Protein 3NBX (pdb70)

Nearest PDB structures (foldseek):
  3nbx-assembly1_X  TM=1.002E+00  e=1.316E-87  Escherichia coli K-12
  4upb-assembly1_E  TM=9.862E-01  e=4.485E-75  Escherichia coli K-12
  6q7m-assembly1_Z  TM=7.675E-01  e=1.545E-74  Escherichia coli
  4upb-assembly1_C  TM=7.092E-01  e=2.133E-70  Escherichia coli K-12
  5fl2-assembly1_K  TM=1.004E+00  e=2.460E-17  Escherichia coli K-12

Sequence (481 aa):
HPHLLAERISRLSSSLEKGLYERSHAIRLCLLAALSGESVFLLGPPGIAKSLIARRLKFAFQNARAFEYLMTRFSTPEEVFGPLSERLTSGYLPEAEIVFLDEIWKAGPAILNTLLTAINERQFRNGAHVEKIPMRLLVAASNELPEADSSLEALYDRMLIRLWLDKVQDKANFRSMLTSQQDENDNPVPDALQVTDEEYERWQKEIGEITLPDHVFELIFMLRQQLDKLPDAPYVSDRRWKKAIRLLQASAFFSGRSAVAPVDLILLKDCLWYDAQSLNLIQQQIDVLMTGHAWQQQGMLTRLGAIVQRHLQLQQQQSDKTALTVIRLGGIFSRRQQYQLPVNVTASTLTLLLQKPLKLHDMEVVHISFERSALEQWLSKGGEIRGKLNGIGFAQKLNLEVDSAQHLVVRDVSLQGSTLALPGSLPGEIKQQLEELESDWRKQHALFSEQQKCLFIPGDWLGRIEASLQDVGAQIRQAQQ

B-factor: mean 75.44, std 17.96, range [21.59, 137.8]

Foldseek 3Di:
DLQVLLVLLLVQLVLLCPLAFPCQLVLSLQLLQLLQQAEEEEAADPDRCQVLSLLSNQLLADDFAEAEEEDDLPDDCCVAQNNPVVGDRVRHQQEGQGYEYEAPQNDDPRVLVQVLCCSPVCWGCPVDDIDHGNHRYYYYYDNDAHDDPDPCVSVVLSHFFYDYDYHDDDPVRVVCSVPPPDPSNDNSGDPVSRDYPVRSVVVNVLLVQQDEDPLNVVLVVVLQVVLVVDPLADDRDPSNVVVLVSSQSSLQSSNSHSYRALLSLQSCLRGRDRDDSNSVVSNVSSLCSLLPPRLCLVVLVVLLVVLLVVQLVVQLVCQVVFFAAWAFDDDDDPDRATHHDDVPDDPQKFKWAWNDFDQAPNRTAGIWIARVVQVGCCRGVNDWFFTDGNNDDDGHIWPWDQDPSRFIWTAHPVRDIITIGGTDPGDPVSVVSLVVSLVSLVVSLVSLVVRVSGSNHDPVSSVSNNVSSVVSNVSSVVSVD

Radius of gyration: 32.91 Å; Cα contacts (8 Å, |Δi|>4): 771; chains: 1; bounding box: 63×76×88 Å

Secondary structure (DSSP, 8-state):
-HHHHHHHHHHHHHHHHTT-SS-HHHHHHHHHHHHHT-EEEEE--SSSSHHHHHHHGGGGBSS--EEEEE--TT--HHHHH--B--B--TTSGGG-SEEEEESGGG--HHHHHHHHHHHHSSEEE-SSSEEE----EEEEEESSPPPTT-TTHHHHTT--EEEE--S---HHHHHHHHT----TTS--S-TTTSBPHHHHHHHHHHHTT-B--HHHHHHHHHHHHHHHH-SSSPP--HHHHHHHHHHHHHHHHHTT-SB--GGGGGGGGGTS-SSHHHHHHHHHHHHHHHHHTTTSHHHHHHHHHHHHHHHHHHHHHT-SS----PEE--SS-SS--EE--TTTS--SEEEEEEEEEEEETTEEEEEEEEEHHHHHHHHHH-S--EEEETT-SSEEE-EEEE-TTS-EEEE-TT--EEEEEPPP---HHHHHHHHHHHHHHHHHHHHHHTT---TTS-HHHHHHHHHHHHHHHHHHHHH--

Solvent-accessible surface area: 24697 Å² total; per-residue (Å²): 168,61,122,123,17,26,83,37,0,43,147,0,1,69,5,0,41,113,28,19,65,70,16,45,34,4,0,62,0,1,0,0,0,0,0,2,23,13,2,0,0,0,4,2,44,115,83,15,34,15,31,27,0,0,84,3,0,68,30,0,3,111,81,20,128,44,19,84,41,100,1,54,185,184,11,56,24,65,67,0,0,0,54,91,122,118,45,111,16,87,61,58,1,7,49,2,12,2,0,4,0,31,52,2,31,68,7,22,107,61,1,10,78,14,2,28,35,1,12,76,107,58,71,3,116,18,55,90,156,92,69,172,11,54,10,15,1,2,0,0,0,2,82,115,52,23,136,89,142,24,75,23,50,40,2,5,55,41,0,0,0,4,12,121,18,74,133,29,128,70,182,65,41,102,171,43,97,102,93,44,187,63,74,96,100,87,69,24,6,67,121,94,28,26,0,39,60,138,34,15,107,106,11,36,138,53,0,46,106,15,83,62,48,122,73,3,94,101,5,11,81,68,2,99,89,69,7,117,178,60,126,86,16,8,192,19,22,92,99,13,18,164,43,0,40,62,0,0,23,0,0,0,20,3,4,18,40,90,30,2,7,16,0,0,0,0,0,0,17,6,0,4,4,100,40,50,105,1,36,107,28,0,65,107,18,1,33,70,5,0,34,12,60,1,2,84,4,107,28,4,54,96,98,8,37,65,12,61,112,83,44,44,86,35,38,33,96,120,1,120,181,35,33,10,72,3,73,163,62,60,73,180,109,112,137,208,25,12,101,18,39,94,108,106,15,75,54,92,84,14,52,0,4,0,56,92,55,8,144,12,95,142,81,120,0,33,18,0,10,1,102,44,61,44,7,53,123,29,8,17,119,19,59,137,6,119,2,86,5,39,27,137,58,183,38,56,95,23,72,17,70,59,46,108,56,28,38,1,13,0,65,18,156,82,125,90,21,5,34,0,0,49,66,48,173,92,43,57,71,1,108,104,58,1,81,85,1,30,46,48,10,129,128,36,42,55,93,2,46,140,17,57,116,9,31,0,6,31,54,92,7,28,41,97,0,57,59,21,0,76,78,2,0,60,79,1,98,142,23,46,166

Structure (mmCIF, N/CA/C/O backbone):
data_3NBX
#
_entry.id   3NBX
#
_cell.length_a   162.232
_cell.length_b   162.232
_cell.length_c   55.316
_cell.angle_alpha   90.00
_cell.angle_beta   90.00
_cell.angle_gamma   120.00
#
_symmetry.space_group_name_H-M   'P 65'
#
loop_
_entity.id
_entity.type
_entity.pdbx_description
1 polymer 'ATPase ravA'
2 non-polymer "ADENOSINE-5'-DIPHOSPHATE"
3 non-polymer 'SULFATE ION'
4 water water
#
loop_
_atom_site.group_PDB
_atom_site.id
_atom_site.type_symbol
_atom_site.label_atom_id
_atom_site.label_alt_id
_atom_site.label_comp_id
_atom_site.label_asym_id
_atom_site.label_entity_id
_atom_site.label_seq_id
_atom_site.pdbx_PDB_ins_code
_atom_site.Cartn_x
_atom_site.Cartn_y
_atom_site.Cartn_z
_atom_site.occupancy
_atom_site.B_iso_or_equiv
_atom_site.auth_seq_id
_atom_site.auth_comp_id
_atom_site.auth_asym_id
_atom_site.auth_atom_id
_atom_site.pdbx_PDB_model_num
ATOM 1 N N . HIS A 1 5 ? 15.062 56.444 61.026 1.00 110.76 3 HIS X N 1
ATOM 2 C CA . HIS A 1 5 ? 14.588 55.258 61.804 1.00 117.85 3 HIS X CA 1
ATOM 3 C C . HIS A 1 5 ? 14.370 54.020 60.913 1.00 110.09 3 HIS X C 1
ATOM 4 O O . HIS A 1 5 ? 14.915 52.957 61.216 1.00 104.18 3 HIS X O 1
ATOM 11 N N . PRO A 1 6 ? 13.574 54.144 59.821 1.00 112.62 4 PRO X N 1
ATOM 12 C CA . PRO A 1 6 ? 13.606 53.097 58.784 1.00 107.57 4 PRO X CA 1
ATOM 13 C C . PRO A 1 6 ? 14.904 53.123 57.953 1.00 103.35 4 PRO X C 1
ATOM 14 O O . PRO A 1 6 ? 15.106 52.277 57.077 1.00 94.93 4 PRO X O 1
ATOM 18 N N . HIS A 1 7 ? 15.769 54.090 58.245 1.00 104.54 5 HIS X N 1
ATOM 19 C CA . HIS A 1 7 ? 17.050 54.262 57.562 1.00 101.56 5 HIS X CA 1
ATOM 20 C C . HIS A 1 7 ? 18.156 53.627 58.403 1.00 100.33 5 HIS X C 1
ATOM 21 O O . HIS A 1 7 ? 19.228 53.279 57.893 1.00 89.01 5 HIS X O 1
ATOM 28 N N . LEU A 1 8 ? 17.872 53.486 59.699 1.00 100.45 6 LEU X N 1
ATOM 29 C CA . LEU A 1 8 ? 18.633 52.621 60.595 1.00 91.66 6 LEU X CA 1
ATOM 30 C C . LEU A 1 8 ? 18.281 51.164 60.308 1.00 88.10 6 LEU X C 1
ATOM 31 O O . LEU A 1 8 ? 19.090 50.265 60.536 1.00 85.81 6 LEU X O 1
ATOM 36 N N . LEU A 1 9 ? 17.063 50.947 59.809 1.00 86.70 7 LEU X N 1
ATOM 37 C CA . LEU A 1 9 ? 16.581 49.621 59.421 1.00 79.34 7 LEU X CA 1
ATOM 38 C C . LEU A 1 9 ? 17.373 49.037 58.252 1.00 76.40 7 LEU X C 1
ATOM 39 O O . LEU A 1 9 ? 17.851 47.905 58.337 1.00 76.94 7 LEU X O 1
ATOM 44 N N . ALA A 1 10 ? 17.510 49.810 57.174 1.00 72.91 8 ALA X N 1
ATOM 45 C CA . ALA A 1 10 ? 18.314 49.401 56.017 1.00 71.55 8 ALA X CA 1
ATOM 46 C C . ALA A 1 10 ? 19.735 49.046 56.441 1.00 72.33 8 ALA X C 1
ATOM 47 O O . ALA A 1 10 ? 20.345 48.125 55.898 1.00 72.08 8 ALA X O 1
ATOM 49 N N . GLU A 1 11 ? 20.239 49.790 57.423 1.00 76.96 9 GLU X N 1
ATOM 50 C CA . GLU A 1 11 ? 21.532 49.535 58.047 1.00 76.38 9 GLU X CA 1
ATOM 51 C C . GLU A 1 11 ? 21.527 48.175 58.751 1.00 72.87 9 GLU X C 1
ATOM 52 O O . GLU A 1 11 ? 22.448 47.375 58.571 1.00 75.58 9 GLU X O 1
ATOM 58 N N . ARG A 1 12 ? 20.477 47.915 59.529 1.00 69.15 10 ARG X N 1
ATOM 59 C CA . ARG A 1 12 ? 20.378 46.690 60.330 1.00 72.11 10 ARG X CA 1
ATOM 60 C C . ARG A 1 12 ? 20.213 45.423 59.487 1.00 69.60 10 ARG X C 1
ATOM 61 O O . ARG A 1 12 ? 20.907 44.430 59.716 1.00 59.51 10 ARG X O 1
ATOM 69 N N . ILE A 1 13 ? 19.285 45.464 58.531 1.00 63.92 11 ILE X N 1
ATOM 70 C CA . ILE A 1 13 ? 19.065 44.354 57.605 1.00 65.03 11 ILE X CA 1
ATOM 71 C C . ILE A 1 13 ? 20.360 44.011 56.874 1.00 63.14 11 ILE X C 1
ATOM 72 O O . ILE A 1 13 ? 20.718 42.840 56.751 1.00 63.98 11 ILE X O 1
ATOM 77 N N . SER A 1 14 ? 21.062 45.042 56.409 1.00 64.55 12 SER X N 1
ATOM 78 C CA . SER A 1 14 ? 22.345 44.871 55.739 1.00 63.03 12 SER X CA 1
ATOM 79 C C . SER A 1 14 ? 23.353 44.186 56.662 1.00 64.03 12 SER X C 1
ATOM 80 O O . SER A 1 14 ? 23.989 43.203 56.272 1.00 65.36 12 SER X O 1
ATOM 83 N N . ARG A 1 15 ? 23.471 44.697 57.888 1.00 64.02 13 ARG X N 1
ATOM 84 C CA . ARG A 1 15 ? 24.349 44.112 58.905 1.00 69.46 13 ARG X CA 1
ATOM 85 C C . ARG A 1 15 ? 23.920 42.699 59.307 1.00 66.64 13 ARG X C 1
ATOM 86 O O . ARG A 1 15 ? 24.766 41.831 59.525 1.00 64.35 13 ARG X O 1
ATOM 94 N N . LEU A 1 16 ? 22.609 42.477 59.393 1.00 68.18 14 LEU X N 1
ATOM 95 C CA . LEU A 1 16 ? 22.047 41.149 59.646 1.00 62.91 14 LEU X CA 1
ATOM 96 C C . LEU A 1 16 ? 22.423 40.175 58.526 1.00 65.39 14 LEU X C 1
ATOM 97 O O . LEU A 1 16 ? 22.960 39.100 58.790 1.00 66.05 14 LEU X O 1
ATOM 102 N N . SER A 1 17 ? 22.151 40.568 57.283 1.00 60.51 15 SER X N 1
ATOM 103 C CA . SER A 1 17 ? 22.472 39.754 56.116 1.00 60.34 15 SER X CA 1
ATOM 104 C C . SER A 1 17 ? 23.962 39.439 56.053 1.00 63.83 15 SER X C 1
ATOM 105 O O . SER A 1 17 ? 24.358 38.320 55.722 1.00 59.07 15 SER X O 1
ATOM 108 N N . SER A 1 18 ? 24.779 40.434 56.381 1.00 65.22 16 SER X N 1
ATOM 109 C CA . SER A 1 18 ? 26.229 40.286 56.382 1.00 68.04 16 SER X CA 1
ATOM 110 C C . SER A 1 18 ? 26.678 39.116 57.258 1.00 63.47 16 SER X C 1
ATOM 111 O O . SER A 1 18 ? 27.477 38.281 56.826 1.00 63.16 16 SER X O 1
ATOM 114 N N . SER A 1 19 ? 26.147 39.064 58.480 1.00 60.66 17 SER X N 1
ATOM 115 C CA . SER A 1 19 ? 26.487 38.026 59.450 1.00 60.59 17 SER X CA 1
ATOM 116 C C . SER A 1 19 ? 25.975 36.653 59.019 1.00 66.76 17 SER X C 1
ATOM 117 O O . SER A 1 19 ? 26.663 35.645 59.193 1.00 67.62 17 SER X O 1
ATOM 120 N N . LEU A 1 20 ? 24.767 36.630 58.456 1.00 63.36 18 LEU X N 1
ATOM 121 C CA . LEU A 1 20 ? 24.145 35.408 57.948 1.00 62.51 18 LEU X CA 1
ATOM 122 C C . LEU A 1 20 ? 24.910 34.840 56.764 1.00 59.52 18 LEU X C 1
ATOM 123 O O . LEU A 1 20 ? 24.774 33.659 56.436 1.00 64.25 18 LEU X O 1
ATOM 128 N N . GLU A 1 21 ? 25.721 35.691 56.141 1.00 58.44 19 GLU X N 1
ATOM 129 C CA . GLU A 1 21 ? 26.478 35.333 54.949 1.00 56.89 19 GLU X CA 1
ATOM 130 C C . GLU A 1 21 ? 27.845 34.697 55.255 1.00 61.52 19 GLU X C 1
ATOM 131 O O . GLU A 1 21 ? 28.437 34.052 54.386 1.00 59.21 19 GLU X O 1
ATOM 137 N N . LYS A 1 22 ? 28.328 34.878 56.487 1.00 65.09 20 LYS X N 1
ATOM 138 C CA . LYS A 1 22 ? 29.621 34.339 56.934 1.00 67.16 20 LYS X CA 1
ATOM 139 C C . LYS A 1 22 ? 29.800 32.849 56.656 1.00 63.76 20 LYS X C 1
ATOM 140 O O . LYS A 1 22 ? 28.956 32.033 57.016 1.00 68.04 20 LYS X O 1
ATOM 146 N N . GLY A 1 23 ? 30.907 32.503 56.013 1.00 63.03 21 GLY X N 1
ATOM 147 C CA . GLY A 1 23 ? 31.241 31.106 55.755 1.00 62.64 21 GLY X CA 1
ATOM 148 C C . GLY A 1 23 ? 30.611 30.518 54.506 1.00 62.66 21 GLY X C 1
ATOM 149 O O . GLY A 1 23 ? 30.857 29.357 54.172 1.00 62.87 21 GLY X O 1
ATOM 150 N N . LEU A 1 24 ? 29.803 31.318 53.814 1.00 61.95 22 LEU X N 1
ATOM 151 C CA . LEU A 1 24 ? 29.121 30.865 52.608 1.00 61.60 22 LEU X CA 1
ATOM 152 C C . LEU A 1 24 ? 29.666 31.576 51.374 1.00 58.54 22 LEU X C 1
ATOM 153 O O . LEU A 1 24 ? 29.730 32.805 51.328 1.00 59.79 22 LEU X O 1
ATOM 158 N N . TYR A 1 25 ? 30.049 30.792 50.374 1.00 51.02 23 TYR X N 1
ATOM 159 C CA . TYR A 1 25 ? 30.761 31.318 49.215 1.00 54.79 23 TYR X CA 1
ATOM 160 C C . TYR A 1 25 ? 29.930 31.240 47.947 1.00 58.75 23 TYR X C 1
ATOM 161 O O . TYR A 1 25 ? 29.381 30.187 47.622 1.00 59.99 23 TYR X O 1
ATOM 170 N N . GLU A 1 26 ? 29.841 32.372 47.252 1.00 58.02 24 GLU X N 1
ATOM 171 C CA . GLU A 1 26 ? 29.063 32.521 46.016 1.00 50.88 24 GLU X CA 1
ATOM 172 C C . GLU A 1 26 ? 27.559 32.380 46.249 1.00 50.79 24 GLU X C 1
ATOM 173 O O . GLU A 1 26 ? 26.829 31.911 45.377 1.00 46.96 24 GLU X O 1
ATOM 179 N N . ARG A 1 27 ? 27.105 32.806 47.426 1.00 55.45 25 ARG X N 1
ATOM 180 C CA . ARG A 1 27 ? 25.698 32.676 47.813 1.00 54.39 25 ARG X CA 1
ATOM 181 C C . ARG A 1 27 ? 25.099 33.972 48.350 1.00 54.78 25 ARG X C 1
ATOM 182 O O . ARG A 1 27 ? 24.009 33.958 48.926 1.00 58.87 25 ARG X O 1
ATOM 190 N N . SER A 1 28 ? 25.808 35.083 48.162 1.00 56.40 26 SER X N 1
ATOM 191 C CA . SER A 1 28 ? 25.385 36.388 48.684 1.00 56.83 26 SER X CA 1
ATOM 192 C C . SER A 1 28 ? 23.943 36.744 48.326 1.00 57.12 26 SER X C 1
ATOM 193 O O . SER A 1 28 ? 23.125 36.982 49.214 1.00 55.91 26 SER X O 1
ATOM 196 N N . HIS A 1 29 ? 23.632 36.751 47.031 1.00 55.60 27 HIS X N 1
ATOM 197 C CA . HIS A 1 29 ? 22.292 37.091 46.559 1.00 54.55 27 HIS X CA 1
ATOM 198 C C . HIS A 1 29 ? 21.243 36.160 47.160 1.00 57.73 27 HIS X C 1
ATOM 199 O O . HIS A 1 29 ? 20.211 36.615 47.672 1.00 56.95 27 HIS X O 1
ATOM 206 N N . ALA A 1 30 ? 21.535 34.861 47.109 1.00 53.71 28 ALA X N 1
ATOM 207 C CA . ALA A 1 30 ? 20.663 33.824 47.647 1.00 55.32 28 ALA X CA 1
ATOM 208 C C . ALA A 1 30 ? 20.279 34.060 49.111 1.00 62.33 28 ALA X C 1
ATOM 209 O O . ALA A 1 30 ? 19.126 33.848 49.494 1.00 58.16 28 ALA X O 1
ATOM 211 N N . ILE A 1 31 ? 21.240 34.511 49.915 1.00 54.49 29 ILE X N 1
ATOM 212 C CA . ILE A 1 31 ? 21.007 34.761 51.340 1.00 56.35 29 ILE X CA 1
ATOM 213 C C . ILE A 1 31 ? 20.155 36.006 51.561 1.00 56.97 29 ILE X C 1
ATOM 214 O O . ILE A 1 31 ? 19.247 35.993 52.396 1.00 57.68 29 ILE X O 1
ATOM 219 N N . ARG A 1 32 ? 20.443 37.065 50.802 1.00 57.89 30 ARG X N 1
ATOM 220 C CA . ARG A 1 32 ? 19.694 38.324 50.872 1.00 54.14 30 ARG X CA 1
ATOM 221 C C . ARG A 1 32 ? 18.242 38.123 50.451 1.00 54.07 30 ARG X C 1
ATOM 222 O O . ARG A 1 32 ? 17.319 38.675 51.067 1.00 52.95 30 ARG X O 1
ATOM 230 N N . LEU A 1 33 ? 18.053 37.325 49.402 1.00 51.70 31 LEU X N 1
ATOM 231 C CA . LEU A 1 33 ? 16.720 37.001 48.900 1.00 57.11 31 LEU X CA 1
ATOM 232 C C . LEU A 1 33 ? 15.914 36.154 49.880 1.00 53.08 31 LEU X C 1
ATOM 233 O O . LEU A 1 33 ? 14.739 36.430 50.117 1.00 54.52 31 LEU X O 1
ATOM 238 N N . CYS A 1 34 ? 16.549 35.133 50.449 1.00 50.08 32 CYS X N 1
ATOM 239 C CA . CYS A 1 34 ? 15.897 34.287 51.441 1.00 55.05 32 CYS X CA 1
ATOM 240 C C . CYS A 1 34 ? 15.547 35.075 52.692 1.00 51.44 32 CYS X C 1
ATOM 241 O O . CYS A 1 34 ? 14.513 34.834 53.313 1.00 52.49 32 CYS X O 1
ATOM 244 N N . LEU A 1 35 ? 16.408 36.026 53.047 1.00 52.60 33 LEU X N 1
ATOM 245 C CA . LEU A 1 35 ? 16.125 36.945 54.142 1.00 53.57 33 LEU X CA 1
ATOM 246 C C . LEU A 1 35 ? 14.920 37.818 53.788 1.00 54.60 33 LEU X C 1
ATOM 247 O O . LEU A 1 35 ? 13.982 37.948 54.581 1.00 51.93 33 LEU X O 1
ATOM 252 N N . LEU A 1 36 ? 14.946 38.396 52.588 1.00 51.05 34 LEU X N 1
ATOM 253 C CA . LEU A 1 36 ? 13.838 39.213 52.116 1.00 54.09 34 LEU X CA 1
ATOM 254 C C . LEU A 1 36 ? 12.544 38.407 52.118 1.00 57.39 34 LEU X C 1
ATOM 255 O O . LEU A 1 36 ? 11.518 38.888 52.592 1.00 56.10 34 LEU X O 1
ATOM 260 N N . ALA A 1 37 ? 12.612 37.179 51.605 1.00 54.08 35 ALA X N 1
ATOM 261 C CA . ALA A 1 37 ? 11.480 36.255 51.603 1.00 57.10 35 ALA X CA 1
ATOM 262 C C . ALA A 1 37 ? 10.990 35.952 53.017 1.00 57.29 35 ALA X C 1
ATOM 263 O O . ALA A 1 37 ? 9.787 35.999 53.286 1.00 55.61 35 ALA X O 1
ATOM 265 N N . ALA A 1 38 ? 11.931 35.651 53.911 1.00 53.50 36 ALA X N 1
ATOM 266 C CA . ALA A 1 38 ? 11.617 35.296 55.291 1.00 56.01 36 ALA X CA 1
ATOM 267 C C . ALA A 1 38 ? 10.957 36.443 56.026 1.00 52.80 36 ALA X C 1
ATOM 268 O O . ALA A 1 38 ? 10.043 36.227 56.814 1.00 53.78 36 ALA X O 1
ATOM 270 N N . LEU A 1 39 ? 11.416 37.662 55.756 1.00 52.86 37 LEU X N 1
ATOM 271 C CA . LEU A 1 39 ? 10.879 38.854 56.418 1.00 59.11 37 LEU X CA 1
ATOM 272 C C . LEU A 1 39 ? 9.589 39.377 55.785 1.00 57.41 37 LEU X C 1
ATOM 273 O O . LEU A 1 39 ? 8.954 40.271 56.334 1.00 54.87 37 LEU X O 1
ATOM 278 N N . SER A 1 40 ? 9.210 38.823 54.635 1.00 60.83 38 SER X N 1
ATOM 279 C CA . SER A 1 40 ? 8.021 39.275 53.908 1.00 57.53 38 SER X CA 1
ATOM 280 C C . SER A 1 40 ? 6.929 38.209 53.820 1.00 65.03 38 SER X C 1
ATOM 281 O O . SER A 1 40 ? 5.859 38.453 53.247 1.00 63.91 38 SER X O 1
ATOM 284 N N . GLY A 1 41 ? 7.208 37.033 54.382 1.00 64.30 39 GLY X N 1
ATOM 285 C CA . GLY A 1 41 ? 6.250 35.929 54.407 1.00 65.50 39 GLY X CA 1
ATOM 286 C C . GLY A 1 41 ? 6.122 35.193 53.088 1.00 69.69 39 GLY X C 1
ATOM 287 O O . GLY A 1 41 ? 5.100 34.558 52.824 1.00 73.80 39 GLY X O 1
ATOM 288 N N . GLU A 1 42 ? 7.163 35.279 52.262 1.00 68.99 40 GLU X N 1
ATOM 289 C CA . GLU A 1 42 ? 7.199 34.587 50.975 1.00 64.78 40 GLU X CA 1
ATOM 290 C C . GLU A 1 42 ? 8.002 33.297 51.053 1.00 60.87 40 GLU X C 1
ATOM 291 O O . GLU A 1 42 ? 8.636 33.005 52.065 1.00 60.46 40 GLU X O 1
ATOM 297 N N . SER A 1 43 ? 7.963 32.528 49.973 1.00 57.66 41 SER X N 1
ATOM 298 C CA . SER A 1 43 ? 8.696 31.277 49.890 1.00 58.95 41 SER X CA 1
ATOM 299 C C . SER A 1 43 ? 9.638 31.286 48.689 1.00 59.10 41 SER X C 1
ATOM 300 O O . SER A 1 43 ? 9.425 32.022 47.720 1.00 59.21 41 SER X O 1
ATOM 303 N N . VAL A 1 44 ? 10.674 30.456 48.767 1.00 58.40 42 VAL X N 1
ATOM 304 C CA . VAL A 1 44 ? 11.729 30.422 47.761 1.00 55.08 42 VAL X CA 1
ATOM 305 C C . VAL A 1 44 ? 12.084 28.980 47.390 1.00 52.24 42 VAL X C 1
ATOM 306 O O . VAL A 1 44 ? 12.184 28.120 48.262 1.00 53.34 42 VAL X O 1
ATOM 310 N N . PHE A 1 45 ? 12.246 28.728 46.092 1.00 52.00 43 PHE X N 1
ATOM 311 C CA . PHE A 1 45 ? 12.653 27.422 45.584 1.00 49.34 43 PHE X CA 1
ATOM 312 C C . PHE A 1 45 ? 14.116 27.439 45.165 1.00 52.20 43 PHE X C 1
ATOM 313 O O . PHE A 1 45 ? 14.536 28.297 44.389 1.00 55.04 43 PHE X O 1
ATOM 321 N N . LEU A 1 46 ? 14.883 26.482 45.680 1.00 52.89 44 LEU X N 1
ATOM 322 C CA . LEU A 1 46 ? 16.313 26.367 45.386 1.00 50.04 44 LEU X CA 1
ATOM 323 C C . LEU A 1 46 ? 16.599 25.218 44.435 1.00 50.86 44 LEU X C 1
ATOM 324 O O . LEU A 1 46 ? 16.359 24.057 44.763 1.00 58.24 44 LEU X O 1
ATOM 329 N N . LEU A 1 47 ? 17.118 25.550 43.258 1.00 51.89 45 LEU X N 1
ATOM 330 C CA . LEU A 1 47 ? 17.389 24.557 42.223 1.00 56.37 45 LEU X CA 1
ATOM 331 C C . LEU A 1 47 ? 18.886 24.306 42.057 1.00 59.19 45 LEU X C 1
ATOM 332 O O . LEU A 1 47 ? 19.648 25.230 41.776 1.00 57.54 45 LEU X O 1
ATOM 337 N N . GLY A 1 48 ? 19.296 23.050 42.226 1.00 62.35 46 GLY X N 1
ATOM 338 C CA . GLY A 1 48 ? 20.700 22.673 42.072 1.00 59.31 46 GLY X CA 1
ATOM 339 C C . GLY A 1 48 ? 21.062 21.254 42.480 1.00 59.16 46 GLY X C 1
ATOM 340 O O . GLY A 1 48 ? 20.273 20.572 43.133 1.00 57.91 46 GLY X O 1
ATOM 341 N N . PRO A 1 49 ? 22.279 20.808 42.107 1.00 63.03 47 PRO X N 1
ATOM 342 C CA . PRO A 1 49 ? 22.800 19.477 42.434 1.00 59.34 47 PRO X CA 1
ATOM 343 C C . PRO A 1 49 ? 23.085 19.327 43.934 1.00 59.03 47 PRO X C 1
ATOM 344 O O . PRO A 1 49 ? 23.157 20.333 44.637 1.00 57.78 47 PRO X O 1
ATOM 348 N N . PRO A 1 50 ? 23.243 18.080 44.426 1.00 58.85 48 PRO X N 1
ATOM 349 C CA . PRO A 1 50 ? 23.429 17.869 45.865 1.00 57.55 48 PRO X CA 1
ATOM 350 C C . PRO A 1 50 ? 24.726 18.464 46.412 1.00 56.12 48 PRO X C 1
ATOM 351 O O . PRO A 1 50 ? 25.675 18.698 45.656 1.00 44.88 48 PRO X O 1
ATOM 355 N N . GLY A 1 51 ? 24.745 18.712 47.719 1.00 54.07 49 GLY X N 1
ATOM 356 C CA . GLY A 1 51 ? 25.951 19.137 48.421 1.00 57.43 49 GLY X CA 1
ATOM 357 C C . GLY A 1 51 ? 26.480 20.509 48.061 1.00 59.81 49 GLY X C 1
ATOM 358 O O . GLY A 1 51 ? 27.693 20.718 48.030 1.00 58.57 49 GLY X O 1
ATOM 359 N N . ILE A 1 52 ? 25.573 21.444 47.789 1.00 56.82 50 ILE X N 1
ATOM 360 C CA . ILE A 1 52 ? 25.965 22.809 47.457 1.00 50.95 50 ILE X CA 1
ATOM 361 C C . ILE A 1 52 ? 25.355 23.837 48.420 1.00 51.18 50 ILE X C 1
ATOM 362 O O . ILE A 1 52 ? 25.052 24.969 48.044 1.00 54.07 50 ILE X O 1
ATOM 367 N N . ALA A 1 53 ? 25.202 23.419 49.674 1.00 53.88 51 ALA X N 1
ATOM 368 C CA . ALA A 1 53 ? 24.746 24.274 50.775 1.00 50.87 51 ALA X CA 1
ATOM 369 C C . ALA A 1 53 ? 23.288 24.750 50.684 1.00 53.67 51 ALA X C 1
ATOM 370 O O . ALA A 1 53 ? 22.902 25.697 51.369 1.00 56.94 51 ALA X O 1
ATOM 372 N N . LYS A 1 54 ? 22.474 24.079 49.871 1.00 55.95 52 LYS X N 1
ATOM 373 C CA . LYS A 1 54 ? 21.051 24.428 49.762 1.00 52.89 52 LYS X CA 1
ATOM 374 C C . LYS A 1 54 ? 20.344 24.307 51.107 1.00 49.04 52 LYS X C 1
ATOM 375 O O . LYS A 1 54 ? 19.681 25.241 51.547 1.00 50.84 52 LYS X O 1
ATOM 381 N N . SER A 1 55 ? 20.502 23.165 51.768 1.00 54.14 53 SER X N 1
ATOM 382 C CA . SER A 1 55 ? 19.911 22.968 53.087 1.00 54.54 53 SER X CA 1
ATOM 383 C C . SER A 1 55 ? 20.536 23.910 54.105 1.00 54.30 53 SER X C 1
ATOM 384 O O . SER A 1 55 ? 19.840 24.451 54.965 1.00 55.92 53 SER X O 1
ATOM 387 N N . LEU A 1 56 ? 21.849 24.104 53.989 1.00 59.77 54 LEU X N 1
ATOM 388 C CA . LEU A 1 56 ? 22.601 24.934 54.925 1.00 59.38 54 LEU X CA 1
ATOM 389 C C . LEU A 1 56 ? 22.056 26.357 54.998 1.00 61.82 54 LEU X C 1
ATOM 390 O O . LEU A 1 56 ? 21.804 26.871 56.095 1.00 61.33 54 LEU X O 1
ATOM 395 N N . ILE A 1 57 ? 21.860 26.982 53.839 1.00 58.59 55 ILE X N 1
ATOM 396 C CA . ILE A 1 57 ? 21.402 28.368 53.811 1.00 56.99 55 ILE X CA 1
ATOM 397 C C . ILE A 1 57 ? 19.975 28.487 54.348 1.00 57.82 55 ILE X C 1
ATOM 398 O O . ILE A 1 57 ? 19.609 29.509 54.922 1.00 61.29 55 ILE X O 1
ATOM 403 N N . ALA A 1 58 ? 19.187 27.431 54.179 1.00 58.58 56 ALA X N 1
ATOM 404 C CA . ALA A 1 58 ? 17.859 27.364 54.777 1.00 57.44 56 ALA X CA 1
ATOM 405 C C . ALA A 1 58 ? 17.932 27.336 56.309 1.00 57.77 56 ALA X C 1
ATOM 406 O O . ALA A 1 58 ? 17.220 28.084 56.975 1.00 61.26 56 ALA X O 1
ATOM 408 N N . ARG A 1 59 ? 18.799 26.488 56.860 1.00 63.69 57 ARG X N 1
ATOM 409 C CA . ARG A 1 59 ? 18.998 26.425 58.309 1.00 64.22 57 ARG X CA 1
ATOM 410 C C . ARG A 1 59 ? 19.611 27.697 58.875 1.00 67.32 57 ARG X C 1
ATOM 411 O O . ARG A 1 59 ? 19.330 28.065 60.016 1.00 69.38 57 ARG X O 1
ATOM 419 N N . ARG A 1 60 ? 20.451 28.358 58.078 1.00 65.41 58 ARG X N 1
ATOM 420 C CA . ARG A 1 60 ? 21.057 29.631 58.465 1.00 62.46 58 ARG X CA 1
ATOM 421 C C . ARG A 1 60 ? 20.008 30.661 58.846 1.00 65.32 58 ARG X C 1
ATOM 422 O O . ARG A 1 60 ? 20.185 31.410 59.801 1.00 63.82 58 ARG X O 1
ATOM 430 N N . LEU A 1 61 ? 18.907 30.671 58.102 1.00 63.12 59 LEU X N 1
ATOM 431 C CA . LEU A 1 61 ? 17.912 31.726 58.204 1.00 60.19 59 LEU X CA 1
ATOM 432 C C . LEU A 1 61 ? 17.091 31.737 59.493 1.00 62.59 59 LEU X C 1
ATOM 433 O O . LEU A 1 61 ? 16.444 32.742 59.802 1.00 63.89 59 LEU X O 1
ATOM 438 N N . LYS A 1 62 ? 17.121 30.640 60.247 1.00 63.73 60 LYS X N 1
ATOM 439 C CA . LYS A 1 62 ? 16.439 30.605 61.548 1.00 66.83 60 LYS X CA 1
ATOM 440 C C . LYS A 1 62 ? 17.116 31.548 62.541 1.00 66.21 60 LYS X C 1
ATOM 441 O O . LYS A 1 62 ? 16.493 32.011 63.497 1.00 71.26 60 LYS X O 1
ATOM 447 N N . PHE A 1 63 ? 18.390 31.836 62.283 1.00 64.67 61 PHE X N 1
ATOM 448 C CA . PHE A 1 63 ? 19.192 32.702 63.135 1.00 66.93 61 PHE X CA 1
ATOM 449 C C . PHE A 1 63 ? 18.936 34.186 62.879 1.00 67.28 61 PHE X C 1
ATOM 450 O O . PHE A 1 63 ? 19.549 35.049 63.510 1.00 68.28 61 PHE X O 1
ATOM 458 N N . ALA A 1 64 ? 18.026 34.473 61.954 1.00 65.35 62 ALA X N 1
ATOM 459 C CA . ALA A 1 64 ? 17.587 35.835 61.705 1.00 65.10 62 ALA X CA 1
ATOM 460 C C . ALA A 1 64 ? 16.577 36.283 62.759 1.00 62.44 62 ALA X C 1
ATOM 461 O O . ALA A 1 64 ? 16.339 37.479 62.923 1.00 64.04 62 ALA X O 1
ATOM 463 N N . PHE A 1 65 ? 16.000 35.320 63.476 1.00 66.14 63 PHE X N 1
ATOM 464 C CA . PHE A 1 65 ? 14.935 35.591 64.446 1.00 70.97 63 PHE X CA 1
ATOM 465 C C . PHE A 1 65 ? 15.309 35.112 65.845 1.00 75.35 63 PHE X C 1
ATOM 466 O O . PHE A 1 65 ? 16.042 34.131 65.996 1.00 79.03 63 PHE X O 1
ATOM 474 N N . GLN A 1 66 ? 14.794 35.805 66.861 1.00 75.47 64 GLN X N 1
ATOM 475 C CA . GLN A 1 66 ? 15.019 35.439 68.260 1.00 81.65 64 GLN X CA 1
ATOM 476 C C . GLN A 1 66 ? 14.416 34.071 68.566 1.00 89.42 64 GLN X C 1
ATOM 477 O O . GLN A 1 66 ? 15.139 33.109 68.828 1.00 91.07 64 GLN X O 1
ATOM 483 N N . ASN A 1 67 ? 13.089 34.000 68.538 1.00 88.81 65 ASN X N 1
ATOM 484 C CA . ASN A 1 67 ? 12.384 32.735 68.638 1.00 94.03 65 ASN X CA 1
ATOM 485 C C . ASN A 1 67 ? 12.044 32.236 67.236 1.00 90.20 65 ASN X C 1
ATOM 486 O O . ASN A 1 67 ? 11.148 32.772 66.576 1.00 88.13 65 ASN X O 1
ATOM 491 N N . ALA A 1 68 ? 12.783 31.228 66.778 1.00 86.37 66 ALA X N 1
ATOM 492 C CA . ALA A 1 68 ? 12.562 30.635 65.460 1.00 83.22 66 ALA X CA 1
ATOM 493 C C . ALA A 1 68 ? 12.925 29.158 65.441 1.00 83.73 66 ALA X C 1
ATOM 494 O O . ALA A 1 68 ? 14.094 28.788 65.574 1.00 79.86 66 ALA X O 1
ATOM 496 N N . ARG A 1 69 ? 11.907 28.323 65.273 1.00 83.57 67 ARG X N 1
ATOM 497 C CA . ARG A 1 69 ? 12.088 26.884 65.190 1.00 79.44 67 ARG X CA 1
ATOM 498 C C . ARG A 1 69 ? 12.247 26.484 63.729 1.00 73.50 67 ARG X C 1
ATOM 499 O O . ARG A 1 69 ? 11.487 26.934 62.869 1.00 76.40 67 ARG X O 1
ATOM 507 N N . ALA A 1 70 ? 13.242 25.650 63.449 1.00 74.71 68 ALA X N 1
ATOM 508 C CA . ALA A 1 70 ? 13.480 25.169 62.091 1.00 77.52 68 ALA X CA 1
ATOM 509 C C . ALA A 1 70 ? 13.000 23.731 61.904 1.00 77.88 68 ALA X C 1
ATOM 510 O O . ALA A 1 70 ? 13.113 22.903 62.811 1.00 67.32 68 ALA X O 1
ATOM 512 N N . PHE A 1 71 ? 12.456 23.453 60.721 1.00 76.04 69 PHE X N 1
ATOM 513 C CA . PHE A 1 71 ? 12.031 22.111 60.346 1.00 71.77 69 PHE X CA 1
ATOM 514 C C . PHE A 1 71 ? 12.639 21.742 59.002 1.00 68.06 69 PHE X C 1
ATOM 515 O O . PHE A 1 71 ? 12.441 22.439 58.008 1.00 68.17 69 PHE X O 1
ATOM 523 N N . GLU A 1 72 ? 13.387 20.646 58.988 1.00 71.55 70 GLU X N 1
ATOM 524 C CA . GLU A 1 72 ? 13.979 20.118 57.771 1.00 68.67 70 GLU X CA 1
ATOM 525 C C . GLU A 1 72 ? 13.367 18.750 57.490 1.00 71.29 70 GLU X C 1
ATOM 526 O O . GLU A 1 72 ? 13.039 18.012 58.419 1.00 76.08 70 GLU X O 1
ATOM 532 N N . TYR A 1 73 ? 13.202 18.424 56.212 1.00 66.14 71 TYR X N 1
ATOM 533 C CA . TYR A 1 73 ? 12.718 17.109 55.803 1.00 67.44 71 TYR X CA 1
ATOM 534 C C . TYR A 1 73 ? 13.107 16.815 54.362 1.00 66.53 71 TYR X C 1
ATOM 535 O O . TYR A 1 73 ? 12.985 17.676 53.489 1.00 62.06 71 TYR X O 1
ATOM 544 N N . LEU A 1 74 ? 13.582 15.596 54.126 1.00 66.88 72 LEU X N 1
ATOM 545 C CA . LEU A 1 74 ? 13.835 15.117 52.774 1.00 70.43 72 LEU X CA 1
ATOM 546 C C . LEU A 1 74 ? 12.637 14.300 52.300 1.00 70.87 72 LEU X C 1
ATOM 547 O O . LEU A 1 74 ? 12.272 13.299 52.921 1.00 66.98 72 LEU X O 1
ATOM 552 N N . MET A 1 75 ? 12.025 14.741 51.206 1.00 69.08 73 MET X N 1
ATOM 553 C CA . MET A 1 75 ? 10.890 14.035 50.627 1.00 68.80 73 MET X CA 1
ATOM 554 C C . MET A 1 75 ? 11.321 12.725 49.992 1.00 73.28 73 MET X C 1
ATOM 555 O O . MET A 1 75 ? 12.296 12.678 49.239 1.00 72.29 73 MET X O 1
ATOM 560 N N . THR A 1 76 ? 10.598 11.663 50.329 1.00 75.47 74 THR X N 1
ATOM 561 C CA . THR A 1 76 ? 10.730 10.376 49.660 1.00 76.11 74 THR X CA 1
ATOM 562 C C . THR A 1 76 ? 9.394 10.103 48.989 1.00 75.86 74 THR X C 1
ATOM 563 O O . THR A 1 76 ? 8.386 10.721 49.340 1.00 73.87 74 THR X O 1
ATOM 567 N N . ARG A 1 77 ? 9.376 9.180 48.035 1.00 78.01 75 ARG X N 1
ATOM 568 C CA . ARG A 1 77 ? 8.134 8.816 47.353 1.00 79.50 75 ARG X CA 1
ATOM 569 C C . ARG A 1 77 ? 7.154 8.082 48.277 1.00 77.23 75 ARG X C 1
ATOM 570 O O . ARG A 1 77 ? 5.956 8.038 48.007 1.00 78.24 75 ARG X O 1
ATOM 578 N N . PHE A 1 78 ? 7.668 7.532 49.376 1.00 77.16 76 PHE X N 1
ATOM 579 C CA . PHE A 1 78 ? 6.846 6.840 50.370 1.00 78.73 76 PHE X CA 1
ATOM 580 C C . PHE A 1 78 ? 6.587 7.722 51.599 1.00 78.78 76 PHE X C 1
ATOM 581 O O . PHE A 1 78 ? 6.167 7.232 52.654 1.00 77.44 76 PHE X O 1
ATOM 589 N N . SER A 1 79 ? 6.840 9.022 51.463 1.00 79.36 77 SER X N 1
ATOM 590 C CA . SER A 1 79 ? 6.611 9.962 52.557 1.00 80.57 77 SER X CA 1
ATOM 591 C C . SER A 1 79 ? 5.119 10.240 52.754 1.00 80.23 77 SER X C 1
ATOM 592 O O . SER A 1 79 ? 4.390 10.483 51.785 1.00 70.50 77 SER X O 1
ATOM 595 N N . THR A 1 80 ? 4.679 10.188 54.010 1.00 74.40 78 THR X N 1
ATOM 596 C CA . THR A 1 80 ? 3.279 10.430 54.362 1.00 78.81 78 THR X CA 1
ATOM 597 C C . THR A 1 80 ? 3.151 11.725 55.155 1.00 84.07 78 THR X C 1
ATOM 598 O O . THR A 1 80 ? 4.113 12.139 55.804 1.00 85.49 78 THR X O 1
ATOM 602 N N . PRO A 1 81 ? 1.963 12.369 55.106 1.00 87.36 79 PRO X N 1
ATOM 603 C CA . PRO A 1 81 ? 1.673 13.549 55.935 1.00 87.72 79 PRO X CA 1
ATOM 604 C C . PRO A 1 81 ? 1.950 13.348 57.431 1.00 86.89 79 PRO X C 1
ATOM 605 O O . PRO A 1 81 ? 2.172 14.322 58.149 1.00 91.03 79 PRO X O 1
ATOM 609 N N . GLU A 1 82 ? 1.936 12.098 57.887 1.00 88.71 80 GLU X N 1
ATOM 610 C CA . GLU A 1 82 ? 2.244 11.773 59.278 1.00 89.48 80 GLU X CA 1
ATOM 611 C C . GLU A 1 82 ? 3.688 12.115 59.625 1.00 83.38 80 GLU X C 1
ATOM 612 O O . GLU A 1 82 ? 3.975 12.582 60.728 1.00 82.41 80 GLU X O 1
ATOM 618 N N . GLU A 1 83 ? 4.591 11.883 58.675 1.00 81.95 81 GLU X N 1
ATOM 619 C CA . GLU A 1 83 ? 6.016 12.141 58.879 1.00 84.35 81 GLU X CA 1
ATOM 620 C C . GLU A 1 83 ? 6.320 13.635 58.803 1.00 81.33 81 GLU X C 1
ATOM 621 O O . GLU A 1 83 ? 7.130 14.150 59.575 1.00 78.89 81 GLU X O 1
ATOM 627 N N . VAL A 1 84 ? 5.654 14.320 57.876 1.00 82.73 82 VAL X N 1
ATOM 628 C CA . VAL A 1 84 ? 5.901 15.738 57.610 1.00 77.83 82 VAL X CA 1
ATOM 629 C C . VAL A 1 84 ? 5.182 16.662 58.598 1.00 77.55 82 VAL X C 1
ATOM 630 O O . VAL A 1 84 ? 5.786 17.597 59.124 1.00 78.15 82 VAL X O 1
ATOM 634 N N . PHE A 1 85 ? 3.903 16.394 58.850 1.00 79.42 83 PHE X N 1
ATOM 635 C CA . PHE A 1 85 ? 3.077 17.270 59.689 1.00 80.26 83 PHE X CA 1
ATOM 636 C C . PHE A 1 85 ? 2.885 16.761 61.119 1.00 83.30 83 PHE X C 1
ATOM 637 O O . PHE A 1 85 ? 2.404 17.498 61.987 1.00 79.57 83 PHE X O 1
ATOM 645 N N . GLY A 1 86 ? 3.263 15.508 61.356 1.00 90.35 84 GLY X N 1
ATOM 646 C CA . GLY A 1 86 ? 3.111 14.884 62.668 1.00 94.80 84 GLY X CA 1
ATOM 647 C C . GLY A 1 86 ? 2.076 13.772 62.660 1.00 100.01 84 GLY X C 1
ATOM 648 O O . GLY A 1 86 ? 1.060 13.877 61.969 1.00 98.51 84 GLY X O 1
ATOM 649 N N . PRO A 1 87 ? 2.336 12.684 63.411 1.00 108.41 85 PRO X N 1
ATOM 650 C CA . PRO A 1 87 ? 1.353 11.603 63.524 1.00 110.29 85 PRO X CA 1
ATOM 651 C C . PRO A 1 87 ? 0.283 11.893 64.583 1.00 110.73 85 PRO X C 1
ATOM 652 O O . PRO A 1 87 ? 0.594 12.421 65.657 1.00 108.04 85 PRO X O 1
ATOM 656 N N . LEU A 1 88 ? -0.966 11.555 64.267 1.00 114.82 86 LEU X N 1
ATOM 657 C CA . LEU A 1 88 ? -2.086 11.777 65.186 1.00 118.38 86 LEU X CA 1
ATOM 658 C C . LEU A 1 88 ? -2.171 10.687 66.253 1.00 122.19 86 LEU X C 1
ATOM 659 O O . LEU A 1 88 ? -1.815 9.532 66.001 1.00 118.55 86 LEU X O 1
ATOM 664 N N . SER A 1 89 ? -2.643 11.069 67.441 1.00 124.80 87 SER X N 1
ATOM 665 C CA . SER A 1 89 ? -2.703 10.176 68.601 1.00 125.75 87 SER X CA 1
ATOM 666 C C . SER A 1 89 ? -3.648 8.998 68.390 1.00 115.47 87 SER X C 1
ATOM 667 O O . SER A 1 89 ? -3.394 7.899 68.880 1.00 111.78 87 SER X O 1
ATOM 670 N N . GLU A 1 100 ? -5.695 16.617 68.211 1.00 117.10 98 GLU X N 1
ATOM 671 C CA . GLU A 1 100 ? -5.514 15.172 68.087 1.00 125.54 98 GLU X CA 1
ATOM 672 C C . GLU A 1 100 ? -4.159 14.797 67.478 1.00 125.01 98 GLU X C 1
ATOM 673 O O . GLU A 1 100 ? -3.652 13.696 67.709 1.00 124.43 98 GLU X O 1
ATOM 679 N N . ARG A 1 101 ? -3.584 15.718 66.706 1.00 122.31 99 ARG X N 1
ATOM 680 C CA . ARG A 1 101 ? -2.325 15.477 66.006 1.00 113.23 99 ARG X CA 1
ATOM 681 C C . ARG A 1 101 ? -1.135 16.009 66.802 1.00 108.74 99 ARG X C 1
ATOM 682 O O . ARG A 1 101 ? -1.207 17.093 67.390 1.00 106.37 99 ARG X O 1
ATOM 690 N N . LEU A 1 102 ? -0.050 15.237 66.820 1.00 105.85 100 LEU X N 1
ATOM 691 C CA . LEU A 1 102 ? 1.172 15.624 67.531 1.00 109.30 100 LEU X CA 1
ATOM 692 C C . LEU A 1 102 ? 2.094 16.429 66.612 1.00 107.24 100 LEU X C 1
ATOM 693 O O . LEU A 1 102 ? 2.892 15.868 65.853 1.00 104.52 100 LEU X O 1
ATOM 698 N N . THR A 1 103 ? 1.970 17.752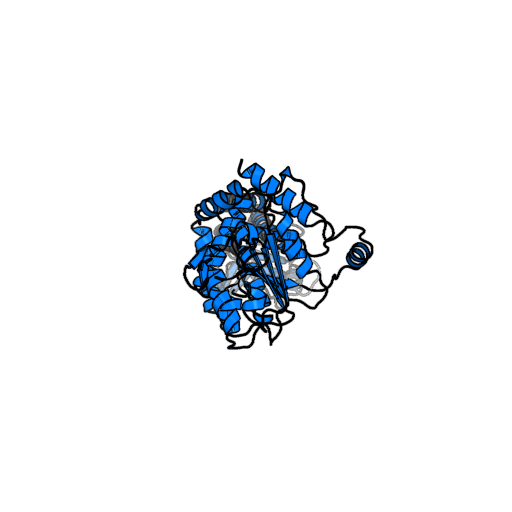 66.693 1.00 106.88 101 THR X N 1
ATOM 699 C CA . THR A 1 103 ? 2.620 18.663 65.748 1.00 105.29 101 THR X CA 1
ATOM 700 C C . THR A 1 103 ? 3.996 19.149 66.209 1.00 106.99 101 THR X C 1
ATOM 701 O O . THR A 1 103 ? 4.772 19.674 65.403 1.00 99.97 101 THR X O 1
ATOM 705 N N . SER A 1 104 ? 4.293 18.971 67.498 1.00 110.17 102 SER X N 1
ATOM 706 C CA . SER A 1 104 ? 5.553 19.433 68.089 1.00 112.84 102 SER X CA 1
ATOM 707 C C . SER A 1 104 ? 6.778 18.810 67.410 1.00 108.26 102 SER X C 1
ATOM 708 O O . SER A 1 104 ? 6.971 17.593 67.442 1.00 105.31 102 SER X O 1
ATOM 711 N N . GLY A 1 105 ? 7.590 19.662 66.789 1.00 106.34 103 GLY X N 1
ATOM 712 C CA . GLY A 1 105 ? 8.772 19.223 66.052 1.00 101.94 103 GLY X CA 1
ATOM 713 C C . GLY A 1 105 ? 8.506 19.017 64.571 1.00 99.27 103 GLY X C 1
ATOM 714 O O . GLY A 1 105 ? 9.349 18.474 63.852 1.00 88.14 103 GLY X O 1
ATOM 715 N N . TYR A 1 106 ? 7.332 19.456 64.116 1.00 99.49 104 TYR X N 1
ATOM 716 C CA . TYR A 1 106 ? 6.916 19.282 62.725 1.00 90.68 104 TYR X CA 1
ATOM 717 C C . TYR A 1 106 ? 6.549 20.610 62.061 1.00 87.11 104 TYR X C 1
ATOM 718 O O . TYR A 1 106 ? 6.533 21.659 62.713 1.00 87.94 104 TYR X O 1
ATOM 727 N N . LEU A 1 107 ? 6.253 20.545 60.762 1.00 81.22 105 LEU X N 1
ATOM 728 C CA . LEU A 1 107 ? 5.920 21.717 59.946 1.00 77.44 105 LEU X CA 1
ATOM 729 C C . LEU A 1 107 ? 4.917 22.690 60.591 1.00 85.69 105 LEU X C 1
ATOM 730 O O . LEU A 1 107 ? 5.169 23.897 60.592 1.00 91.18 105 LEU X O 1
ATOM 735 N N . PRO A 1 108 ? 3.782 22.180 61.129 1.00 90.03 106 PRO X N 1
ATOM 736 C CA . PRO A 1 108 ? 2.765 23.055 61.742 1.00 90.27 106 PRO X CA 1
ATOM 737 C C . PRO A 1 108 ? 3.231 23.992 62.870 1.00 89.21 106 PRO X C 1
ATOM 738 O O . PRO A 1 108 ? 2.503 24.921 63.217 1.00 89.68 106 PRO X O 1
ATOM 742 N N . GLU A 1 109 ? 4.411 23.758 63.439 1.00 91.49 107 GLU X N 1
ATOM 743 C CA . GLU A 1 109 ? 4.978 24.719 64.391 1.00 92.88 107 GLU X CA 1
ATOM 744 C C . GLU A 1 109 ? 6.479 24.954 64.205 1.00 95.49 107 GLU X C 1
ATOM 745 O O . GLU A 1 109 ? 7.296 24.637 65.077 1.00 99.30 107 GLU X O 1
ATOM 751 N N . ALA A 1 110 ? 6.818 25.518 63.048 1.00 88.10 108 ALA X N 1
ATOM 752 C CA . ALA A 1 110 ? 8.178 25.946 62.729 1.00 81.44 108 ALA X CA 1
ATOM 753 C C . ALA A 1 110 ? 8.122 27.212 61.884 1.00 82.91 108 ALA X C 1
ATOM 754 O O . ALA A 1 110 ? 7.312 27.309 60.960 1.00 86.61 108 ALA X O 1
ATOM 756 N N . GLU A 1 111 ? 8.978 28.179 62.211 1.00 76.44 109 GLU X N 1
ATOM 757 C CA . GLU A 1 111 ? 9.049 29.447 61.477 1.00 75.02 109 GLU X CA 1
ATOM 758 C C . GLU A 1 111 ? 9.786 29.294 60.144 1.00 73.17 109 GLU X C 1
ATOM 759 O O . GLU A 1 111 ? 9.409 29.909 59.142 1.00 72.51 109 GLU X O 1
ATOM 765 N N . ILE A 1 112 ? 10.840 28.481 60.144 1.00 68.60 110 ILE X N 1
ATOM 766 C CA . ILE A 1 112 ? 11.589 28.187 58.929 1.00 67.03 110 ILE X CA 1
ATOM 767 C C . ILE A 1 112 ? 11.420 26.710 58.589 1.00 68.43 110 ILE X C 1
ATOM 768 O O . ILE A 1 112 ? 11.796 25.837 59.370 1.00 71.42 110 ILE X O 1
ATOM 773 N N . VAL A 1 113 ? 10.824 26.440 57.432 1.00 62.77 111 VAL X N 1
ATOM 774 C CA . VAL A 1 113 ? 10.676 25.068 56.965 1.00 61.77 111 VAL X CA 1
ATOM 775 C C . VAL A 1 113 ? 11.439 24.847 55.671 1.00 63.65 111 VAL X C 1
ATOM 776 O O . VAL A 1 113 ? 11.245 25.556 54.681 1.00 63.08 111 VAL X O 1
ATOM 780 N N . PHE A 1 114 ? 12.338 23.874 55.707 1.00 65.53 112 PHE X N 1
ATOM 781 C CA . PHE A 1 114 ? 13.059 23.453 54.526 1.00 60.05 112 PHE X CA 1
ATOM 782 C C . PHE A 1 114 ? 12.580 22.062 54.145 1.00 65.75 112 PHE X C 1
ATOM 783 O O . PHE A 1 114 ? 12.485 21.174 54.995 1.00 64.29 112 PHE X O 1
ATOM 791 N N . LEU A 1 115 ? 12.258 21.885 52.868 1.00 59.85 113 LEU X N 1
ATOM 792 C CA . LEU A 1 115 ? 11.812 20.597 52.364 1.00 49.82 113 LEU X CA 1
ATOM 793 C C . LEU A 1 115 ? 12.621 20.243 51.129 1.00 56.97 113 LEU X C 1
ATOM 794 O O . LEU A 1 115 ? 12.432 20.833 50.061 1.00 55.76 113 LEU X O 1
ATOM 799 N N . ASP A 1 116 ? 13.534 19.287 51.291 1.00 57.90 114 ASP X N 1
ATOM 800 C CA . ASP A 1 116 ? 14.419 18.870 50.210 1.00 57.06 114 ASP X CA 1
ATOM 801 C C . ASP A 1 116 ? 13.739 17.834 49.323 1.00 58.46 114 ASP X C 1
ATOM 802 O O . ASP A 1 116 ? 12.892 17.060 49.789 1.00 56.35 114 ASP X O 1
ATOM 807 N N . GLU A 1 117 ? 14.130 17.838 48.046 1.00 59.69 115 GLU X N 1
ATOM 808 C CA . GLU A 1 117 ? 13.648 16.897 47.030 1.00 64.96 115 GLU X CA 1
ATOM 809 C C . GLU A 1 117 ? 12.122 16.975 46.936 1.00 64.36 115 GLU X C 1
ATOM 810 O O . GLU A 1 117 ? 11.412 15.986 47.108 1.00 58.83 115 GLU X O 1
ATOM 816 N N . ILE A 1 118 ? 11.639 18.178 46.651 1.00 67.70 116 ILE X N 1
ATOM 817 C CA . ILE A 1 118 ? 10.227 18.520 46.781 1.00 61.65 116 ILE X CA 1
ATOM 818 C C . ILE A 1 118 ? 9.305 17.863 45.746 1.00 63.90 116 ILE X C 1
ATOM 819 O O . ILE A 1 118 ? 8.174 17.502 46.069 1.00 60.83 116 ILE X O 1
ATOM 824 N N . TRP A 1 119 ? 9.792 17.685 44.521 1.00 61.45 117 TRP X N 1
ATOM 825 C CA . TRP A 1 119 ? 8.945 17.206 43.427 1.00 60.44 117 TRP X CA 1
ATOM 826 C C . TRP A 1 119 ? 8.574 15.725 43.499 1.00 68.14 117 TRP X C 1
ATOM 827 O O . TRP A 1 119 ? 8.078 15.160 42.522 1.00 73.17 117 TRP X O 1
ATOM 838 N N . LYS A 1 120 ? 8.808 15.098 44.647 1.00 65.07 118 LYS X N 1
ATOM 839 C CA . LYS A 1 120 ? 8.406 13.709 44.839 1.00 66.20 118 LYS X CA 1
ATOM 840 C C . LYS A 1 120 ? 7.432 13.540 46.006 1.00 71.92 118 LYS X C 1
ATOM 841 O O . LYS A 1 120 ? 7.195 12.426 46.481 1.00 78.86 118 LYS X O 1
ATOM 847 N N . ALA A 1 121 ? 6.865 14.656 46.454 1.00 69.63 119 ALA X N 1
ATOM 848 C CA . ALA A 1 121 ? 5.798 14.636 47.444 1.00 72.91 119 ALA X CA 1
ATOM 849 C C . ALA A 1 121 ? 4.531 14.078 46.803 1.00 74.79 119 ALA X C 1
ATOM 850 O O . ALA A 1 121 ? 4.201 14.417 45.664 1.00 70.24 119 ALA X O 1
ATOM 852 N N . GLY A 1 122 ? 3.833 13.213 47.533 1.00 73.03 120 GLY X N 1
ATOM 853 C CA . GLY A 1 122 ? 2.588 12.625 47.042 1.00 77.67 120 GLY X CA 1
ATOM 854 C C . GLY A 1 122 ? 1.449 13.629 46.981 1.00 75.18 120 GLY X C 1
ATOM 855 O O . GLY A 1 122 ? 1.588 14.752 47.473 1.00 69.07 120 GLY X O 1
ATOM 856 N N . PRO A 1 123 ? 0.314 13.235 46.368 1.00 78.27 121 PRO X N 1
ATOM 857 C CA . PRO A 1 123 ? -0.889 14.074 46.291 1.00 74.51 121 PRO X CA 1
ATOM 858 C C . PRO A 1 123 ? -1.446 14.476 47.660 1.00 68.64 121 PRO X C 1
ATOM 859 O O . PRO A 1 123 ? -2.032 15.552 47.791 1.00 65.94 121 PRO X O 1
ATOM 863 N N . ALA A 1 124 ? -1.259 13.621 48.663 1.00 69.81 122 ALA X N 1
ATOM 864 C CA . ALA A 1 124 ? -1.742 13.895 50.013 1.00 69.78 122 ALA X CA 1
ATOM 865 C C . ALA A 1 124 ? -0.929 14.998 50.691 1.00 74.51 122 ALA X C 1
ATOM 866 O O . ALA A 1 124 ? -1.490 15.869 51.358 1.00 73.90 122 ALA X O 1
ATOM 868 N N . ILE A 1 125 ? 0.391 14.954 50.517 1.00 71.96 123 ILE X N 1
ATOM 869 C CA . ILE A 1 125 ? 1.280 15.981 51.050 1.00 74.68 123 ILE X CA 1
ATOM 870 C C . ILE A 1 125 ? 1.098 17.267 50.250 1.00 72.52 123 ILE X C 1
ATOM 871 O O . ILE A 1 125 ? 0.919 18.345 50.826 1.00 67.59 123 ILE X O 1
ATOM 876 N N . LEU A 1 126 ? 1.136 17.134 48.923 1.00 68.24 124 LEU X N 1
ATOM 877 C CA . LEU A 1 126 ? 0.984 18.260 48.010 1.00 62.84 124 LEU X CA 1
ATOM 878 C C . LEU A 1 126 ? -0.173 19.151 48.445 1.00 69.03 124 LEU X C 1
ATOM 879 O O . LEU A 1 126 ? 0.007 20.356 48.634 1.00 74.08 124 LEU X O 1
ATOM 884 N N . ASN A 1 127 ? -1.347 18.549 48.621 1.00 70.61 125 ASN X N 1
ATOM 885 C CA . ASN A 1 127 ? -2.557 19.293 48.953 1.00 69.82 125 ASN X CA 1
ATOM 886 C C . ASN A 1 127 ? -2.492 20.029 50.289 1.00 71.53 125 ASN X C 1
ATOM 887 O O . ASN A 1 127 ? -2.842 21.209 50.361 1.00 78.14 125 ASN X O 1
ATOM 892 N N . THR A 1 128 ? -2.026 19.346 51.334 1.00 68.73 126 THR X N 1
ATOM 893 C CA . THR A 1 128 ? -1.909 19.965 52.656 1.00 75.04 126 THR X CA 1
ATOM 894 C C . THR A 1 128 ? -0.810 21.026 52.697 1.00 74.19 126 THR X C 1
ATOM 895 O O . THR A 1 128 ? -0.843 21.920 53.542 1.00 73.98 126 THR X O 1
ATOM 899 N N . LEU A 1 129 ? 0.149 20.925 51.777 1.00 69.13 127 LEU X N 1
ATOM 900 C CA . LEU A 1 129 ? 1.164 21.965 51.578 1.00 69.85 127 LEU X CA 1
ATOM 901 C C . LEU A 1 129 ? 0.585 23.213 50.922 1.00 78.52 127 LEU X C 1
ATOM 902 O O . LEU A 1 129 ? 0.925 24.335 51.303 1.00 78.74 127 LEU X O 1
ATOM 907 N N . LEU A 1 130 ? -0.276 23.009 49.927 1.00 73.99 128 LEU X N 1
ATOM 908 C CA . LEU A 1 130 ? -0.908 24.112 49.210 1.00 71.10 128 LEU X CA 1
ATOM 909 C C . LEU A 1 130 ? -1.781 24.961 50.130 1.00 77.91 128 LEU X C 1
ATOM 910 O O . LEU A 1 130 ? -1.850 26.180 49.975 1.00 80.37 128 LEU X O 1
ATOM 915 N N . THR A 1 131 ? -2.438 24.315 51.089 1.00 70.48 129 THR X N 1
ATOM 916 C CA . THR A 1 131 ? -3.230 25.033 52.080 1.00 81.57 129 THR X CA 1
ATOM 917 C C . THR A 1 131 ? -2.324 25.682 53.127 1.00 78.45 129 THR X C 1
ATOM 918 O O . THR A 1 131 ? -2.676 26.713 53.714 1.00 79.80 129 THR X O 1
ATOM 922 N N . ALA A 1 132 ? -1.157 25.080 53.345 1.00 71.40 130 ALA X N 1
ATOM 923 C CA . ALA A 1 132 ? -0.173 25.616 54.280 1.00 75.37 130 ALA X CA 1
ATOM 924 C C . ALA A 1 132 ? 0.436 26.927 53.779 1.00 76.74 130 ALA X C 1
ATOM 925 O O . ALA A 1 132 ? 0.637 27.859 54.560 1.00 72.40 130 ALA X O 1
ATOM 927 N N . ILE A 1 133 ? 0.719 26.995 52.479 1.00 72.58 131 ILE X N 1
ATOM 928 C CA . ILE A 1 133 ? 1.254 28.209 51.867 1.00 66.91 131 ILE X CA 1
ATOM 929 C C . ILE A 1 133 ? 0.186 29.300 51.747 1.00 77.93 131 ILE X C 1
ATOM 930 O O . ILE A 1 133 ? 0.442 30.458 52.081 1.00 81.27 131 ILE X O 1
ATOM 935 N N . ASN A 1 134 ? -1.004 28.927 51.282 1.00 82.54 132 ASN X N 1
ATOM 936 C CA . ASN A 1 134 ? -2.072 29.892 51.021 1.00 80.49 132 ASN X CA 1
ATOM 937 C C . ASN A 1 134 ? -2.773 30.372 52.279 1.00 81.18 132 ASN X C 1
ATOM 938 O O . ASN A 1 134 ? -2.737 31.557 52.615 1.00 91.05 132 ASN X O 1
ATOM 943 N N . GLU A 1 135 ? -3.406 29.436 52.973 1.00 21.59 133 GLU X N 1
ATOM 944 C CA . GLU A 1 135 ? -4.263 29.759 54.126 1.00 21.59 133 GLU X CA 1
ATOM 945 C C . GLU A 1 135 ? -3.468 29.984 55.429 1.00 21.59 133 GLU X C 1
ATOM 946 O O . GLU A 1 135 ? -4.049 30.414 56.432 1.00 83.52 133 GLU X O 1
ATOM 952 N N . ARG A 1 136 ? -2.166 29.687 55.414 1.00 79.30 134 ARG X N 1
ATOM 953 C CA . ARG A 1 136 ? -1.359 29.721 56.638 1.00 85.30 134 ARG X CA 1
ATOM 954 C C . ARG A 1 136 ? -2.093 29.013 57.788 1.00 85.97 134 ARG X C 1
ATOM 955 O O . ARG A 1 136 ? -1.998 29.404 58.951 1.00 86.00 134 ARG X O 1
ATOM 963 N N . GLN A 1 137 ? -2.833 27.966 57.420 1.00 21.59 135 GLN X N 1
ATOM 964 C CA . GLN A 1 137 ? -3.643 27.121 58.346 1.00 21.59 135 GLN X CA 1
ATOM 965 C C . GLN A 1 137 ? -3.363 25.613 58.144 1.00 21.59 135 GLN X C 1
ATOM 966 O O . GLN A 1 137 ? -2.767 25.207 57.137 1.00 94.37 135 GLN X O 1
ATOM 972 N N . PHE A 1 138 ? -3.815 24.803 59.097 1.00 108.21 136 PHE X N 1
ATOM 973 C CA . PHE A 1 138 ? -3.633 23.359 59.033 1.00 109.38 136 PHE X CA 1
ATOM 974 C C . PHE A 1 138 ? -4.807 22.624 59.676 1.00 112.15 136 PHE X C 1
ATOM 975 O O . PHE A 1 138 ? -5.230 22.955 60.788 1.00 113.11 136 PHE X O 1
ATOM 983 N N . ARG A 1 139 ? -5.326 21.630 58.958 1.00 114.18 137 ARG X N 1
ATOM 984 C CA . ARG A 1 139 ? -6.449 20.816 59.423 1.00 120.84 137 ARG X CA 1
ATOM 985 C C . ARG A 1 139 ? -5.973 19.849 60.505 1.00 118.43 137 ARG X C 1
ATOM 986 O O . ARG A 1 139 ? -5.441 18.777 60.201 1.00 114.46 137 ARG X O 1
ATOM 994 N N . ASN A 1 140 ? -6.158 20.233 61.765 1.00 119.02 138 ASN X N 1
ATOM 995 C CA . ASN A 1 140 ? -5.743 19.397 62.891 1.00 119.67 138 ASN X CA 1
ATOM 996 C C . ASN A 1 140 ? -6.862 18.444 63.321 1.00 123.18 138 ASN X C 1
ATOM 997 O O . ASN A 1 140 ? -7.243 18.398 64.494 1.00 120.56 138 ASN X O 1
ATOM 1002 N N . GLY A 1 141 ? -7.382 17.684 62.358 1.00 124.92 139 GLY X N 1
ATOM 1003 C CA . GLY A 1 141 ? -8.513 16.791 62.589 1.00 125.42 139 GLY X CA 1
ATOM 1004 C C . GLY A 1 141 ? -9.804 17.563 62.791 1.00 127.49 139 GLY X C 1
ATOM 1005 O O . GLY A 1 141 ? -10.659 17.602 61.902 1.00 129.26 139 GLY X O 1
ATOM 1006 N N . ALA A 1 142 ? -9.934 18.180 63.964 1.00 122.56 140 ALA X N 1
ATOM 1007 C CA . ALA A 1 142 ? -11.111 18.970 64.315 1.00 120.83 140 ALA X CA 1
ATOM 1008 C C . ALA A 1 142 ? -10.949 20.435 63.908 1.00 122.30 140 ALA X C 1
ATOM 1009 O O . ALA A 1 142 ? -11.398 20.835 62.832 1.00 118.31 140 ALA X O 1
ATOM 1011 N N . HIS A 1 143 ? -10.301 21.223 64.763 1.00 129.26 141 HIS X N 1
ATOM 1012 C CA . HIS A 1 143 ? -10.128 22.656 64.523 1.00 134.44 141 HIS X CA 1
ATOM 1013 C C . HIS A 1 143 ? -8.959 22.966 63.587 1.00 128.85 141 HIS X C 1
ATOM 1014 O O . HIS A 1 143 ? -7.967 22.232 63.549 1.00 125.36 141 HIS X O 1
ATOM 1021 N N . VAL A 1 144 ? -9.097 24.054 62.833 1.00 127.54 142 VAL X N 1
ATOM 1022 C CA . VAL A 1 144 ? -8.012 24.574 61.998 1.00 127.57 142 VAL X CA 1
ATOM 1023 C C . VAL A 1 144 ? -7.192 25.615 62.767 1.00 122.79 142 VAL X C 1
ATOM 1024 O O . VAL A 1 144 ? -7.747 26.497 63.428 1.00 115.92 142 VAL X O 1
ATOM 1028 N N . GLU A 1 145 ? -5.870 25.496 62.685 1.00 122.87 143 GLU X N 1
ATOM 1029 C CA . GLU A 1 145 ? -4.962 26.365 63.436 1.00 121.90 143 GLU X CA 1
ATOM 1030 C C . GLU A 1 145 ? -3.970 27.100 62.533 1.00 113.14 143 GLU X C 1
ATOM 1031 O O . GLU A 1 145 ? -3.489 26.546 61.541 1.00 109.56 143 GLU X O 1
ATOM 1037 N N . LYS A 1 146 ? -3.674 28.347 62.891 1.00 109.94 144 LYS X N 1
ATOM 1038 C CA . LYS A 1 146 ? -2.738 29.183 62.136 1.00 104.48 144 LYS X CA 1
ATOM 1039 C C . LYS A 1 146 ? -1.274 28.792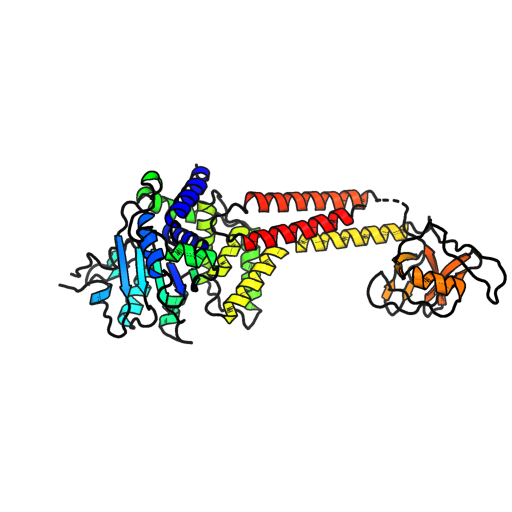 62.364 1.00 97.83 144 LYS X C 1
ATOM 1040 O O . LYS A 1 146 ? -0.799 28.762 63.499 1.00 94.90 144 LYS X O 1
ATOM 1046 N N . ILE A 1 147 ? -0.579 28.490 61.268 1.00 99.75 145 ILE X N 1
ATOM 1047 C CA . ILE A 1 147 ? 0.837 28.109 61.286 1.00 94.17 145 ILE X CA 1
ATOM 1048 C C . ILE A 1 147 ? 1.711 29.356 61.429 1.00 91.62 145 ILE X C 1
ATOM 1049 O O . ILE A 1 147 ? 1.432 30.376 60.795 1.00 87.37 145 ILE X O 1
ATOM 1054 N N . PRO A 1 148 ? 2.772 29.284 62.259 1.00 85.28 146 PRO X N 1
ATOM 1055 C CA . PRO A 1 148 ? 3.677 30.421 62.403 1.00 83.37 146 PRO X CA 1
ATOM 1056 C C . PRO A 1 148 ? 4.736 30.503 61.299 1.00 80.08 146 PRO X C 1
ATOM 1057 O O . PRO A 1 148 ? 5.635 31.342 61.381 1.00 80.24 146 PRO X O 1
ATOM 1061 N N . MET A 1 149 ? 4.620 29.643 60.286 1.00 81.29 147 MET X N 1
ATOM 1062 C CA . MET A 1 149 ? 5.593 29.563 59.190 1.00 74.42 147 MET X CA 1
ATOM 1063 C C . MET A 1 149 ? 5.884 30.921 58.555 1.00 76.18 147 MET X C 1
ATOM 1064 O O . MET A 1 149 ? 5.001 31.555 57.970 1.00 75.30 147 MET X O 1
ATOM 1069 N N . ARG A 1 150 ? 7.136 31.350 58.682 1.00 71.51 148 ARG X N 1
ATOM 1070 C CA . ARG A 1 150 ? 7.588 32.631 58.154 1.00 66.88 148 ARG X CA 1
ATOM 1071 C C . ARG A 1 150 ? 8.299 32.459 56.812 1.00 67.39 148 ARG X C 1
ATOM 1072 O O . ARG A 1 150 ? 8.116 33.266 55.896 1.00 71.80 148 ARG X O 1
ATOM 1080 N N . LEU A 1 151 ? 9.107 31.408 56.701 1.00 62.61 149 LEU X N 1
ATOM 1081 C CA . LEU A 1 151 ? 9.810 31.109 55.462 1.00 62.81 149 LEU X CA 1
ATOM 1082 C C . LEU A 1 151 ? 9.680 29.638 55.090 1.00 65.07 149 LEU X C 1
ATOM 1083 O O . LEU A 1 151 ? 9.920 28.752 55.915 1.00 64.71 149 LEU X O 1
ATOM 1088 N N . LEU A 1 152 ? 9.282 29.394 53.845 1.00 60.12 150 LEU X N 1
ATOM 1089 C CA . LEU A 1 152 ? 9.363 28.070 53.258 1.00 57.46 150 LEU X CA 1
ATOM 1090 C C . LEU A 1 152 ? 10.429 28.089 52.180 1.00 57.79 150 LEU X C 1
ATOM 1091 O O . LEU A 1 152 ? 10.489 29.006 51.362 1.00 55.07 150 LEU X O 1
ATOM 1096 N N . VAL A 1 153 ? 11.276 27.072 52.194 1.00 55.94 151 VAL X N 1
ATOM 1097 C CA . VAL A 1 153 ? 12.255 26.880 51.139 1.00 57.13 151 VAL X CA 1
ATOM 1098 C C . VAL A 1 153 ? 12.266 25.411 50.723 1.00 57.49 151 VAL X C 1
ATOM 1099 O O . VAL A 1 153 ? 12.317 24.507 51.561 1.00 58.70 151 VAL X O 1
ATOM 1103 N N . ALA A 1 154 ? 12.174 25.192 49.417 1.00 53.04 152 ALA X N 1
ATOM 1104 C CA . ALA A 1 154 ? 12.125 23.857 48.852 1.00 55.54 152 ALA X CA 1
ATOM 1105 C C . ALA A 1 154 ? 13.271 23.691 47.867 1.00 57.68 152 ALA X C 1
ATOM 1106 O O . ALA A 1 154 ? 13.601 24.622 47.129 1.00 58.03 152 ALA X O 1
ATOM 1108 N N . ALA A 1 155 ? 13.876 22.507 47.863 1.00 62.29 153 ALA X N 1
ATOM 1109 C CA . ALA A 1 155 ? 15.025 22.242 47.003 1.00 65.29 153 ALA X CA 1
ATOM 1110 C C . ALA A 1 155 ? 14.839 21.000 46.133 1.00 66.15 153 ALA X C 1
ATOM 1111 O O . ALA A 1 155 ? 14.054 20.110 46.467 1.00 61.18 153 ALA X O 1
ATOM 1113 N N . SER A 1 156 ? 15.567 20.965 45.017 1.00 62.01 154 SER X N 1
ATOM 1114 C CA . SER A 1 156 ? 15.552 19.857 44.064 1.00 67.83 154 SER X CA 1
ATOM 1115 C C . SER A 1 156 ? 16.621 20.099 43.005 1.00 64.47 154 SER X C 1
ATOM 1116 O O . SER A 1 156 ? 17.027 21.242 42.779 1.00 64.72 154 SER X O 1
ATOM 1119 N N . ASN A 1 157 ? 17.072 19.025 42.358 1.00 59.21 155 ASN X N 1
ATOM 1120 C CA . ASN A 1 157 ? 18.011 19.146 41.248 1.00 63.68 155 ASN X CA 1
ATOM 1121 C C . ASN A 1 157 ? 17.294 19.324 39.916 1.00 68.43 155 ASN X C 1
ATOM 1122 O O . ASN A 1 157 ? 17.889 19.772 38.931 1.00 75.07 155 ASN X O 1
ATOM 1127 N N . GLU A 1 158 ? 16.011 18.983 39.892 1.00 62.88 156 GLU X N 1
ATOM 1128 C CA . GLU A 1 158 ? 15.219 19.098 38.674 1.00 67.24 156 GLU X CA 1
ATOM 1129 C C . GLU A 1 158 ? 13.957 19.926 38.892 1.00 70.18 156 GLU X C 1
ATOM 1130 O O . GLU A 1 158 ? 13.581 20.216 40.028 1.00 63.64 156 GLU X O 1
ATOM 1136 N N . LEU A 1 159 ? 13.327 20.314 37.788 1.00 71.45 157 LEU X N 1
ATOM 1137 C CA . LEU A 1 159 ? 12.053 21.020 37.811 1.00 67.33 157 LEU X CA 1
ATOM 1138 C C . LEU A 1 159 ? 10.926 20.000 37.648 1.00 69.47 157 LEU X C 1
ATOM 1139 O O . LEU A 1 159 ? 11.174 18.896 37.162 1.00 76.49 157 LEU X O 1
ATOM 1144 N N . PRO A 1 160 ? 9.690 20.350 38.061 1.00 70.78 158 PRO X N 1
ATOM 1145 C CA . PRO A 1 160 ? 8.583 19.392 37.958 1.00 75.08 158 PRO X CA 1
ATOM 1146 C C . PRO A 1 160 ? 8.174 19.082 36.513 1.00 84.16 158 PRO X C 1
ATOM 1147 O O . PRO A 1 160 ? 8.615 19.764 35.586 1.00 76.44 158 PRO X O 1
ATOM 1151 N N . GLU A 1 161 ? 7.342 18.055 36.345 1.00 89.61 159 GLU X N 1
ATOM 1152 C CA . GLU A 1 161 ? 6.866 17.610 35.032 1.00 87.49 159 GLU X CA 1
ATOM 1153 C C . GLU A 1 161 ? 6.040 18.672 34.298 1.00 89.30 159 GLU X C 1
ATOM 1154 O O . GLU A 1 161 ? 5.542 19.618 34.910 1.00 82.94 159 GLU X O 1
ATOM 1160 N N . ALA A 1 162 ? 5.889 18.484 32.987 1.00 93.87 160 ALA X N 1
ATOM 1161 C CA . ALA A 1 162 ? 5.272 19.471 32.089 1.00 95.24 160 ALA X CA 1
ATOM 1162 C C . ALA A 1 162 ? 3.868 19.937 32.495 1.00 99.08 160 ALA X C 1
ATOM 1163 O O . ALA A 1 162 ? 3.589 21.136 32.493 1.00 103.96 160 ALA X O 1
ATOM 1165 N N . ASP A 1 163 ? 2.989 18.993 32.823 1.00 93.22 161 ASP X N 1
ATOM 1166 C CA . ASP A 1 163 ? 1.637 19.322 33.276 1.00 92.33 161 ASP X CA 1
ATOM 1167 C C . ASP A 1 163 ? 1.382 18.728 34.657 1.00 86.83 161 ASP X C 1
ATOM 1168 O O . ASP A 1 163 ? 0.243 18.431 35.027 1.00 80.25 161 ASP X O 1
ATOM 1173 N N . SER A 1 164 ? 2.465 18.576 35.413 1.00 84.84 162 SER X N 1
ATOM 1174 C CA . SER A 1 164 ? 2.446 17.918 36.711 1.00 77.17 162 SER X CA 1
ATOM 1175 C C . SER A 1 164 ? 1.512 18.566 37.721 1.00 75.65 162 SER X C 1
ATOM 1176 O O . SER A 1 164 ? 1.192 19.752 37.636 1.00 73.60 162 SER X O 1
ATOM 1179 N N . SER A 1 165 ? 1.093 17.758 38.684 1.00 83.13 163 SER X N 1
ATOM 1180 C CA . SER A 1 165 ? 0.374 18.229 39.853 1.00 82.35 163 SER X CA 1
ATOM 1181 C C . SER A 1 165 ? 1.233 19.262 40.574 1.00 76.88 163 SER X C 1
ATOM 1182 O O . SER A 1 165 ? 0.738 20.299 41.024 1.00 72.56 163 SER X O 1
ATOM 1185 N N . LEU A 1 166 ? 2.530 18.962 40.649 1.00 79.84 164 LEU X N 1
ATOM 1186 C CA . LEU A 1 166 ? 3.505 19.753 41.397 1.00 77.30 164 LEU X CA 1
ATOM 1187 C C . LEU A 1 166 ? 3.685 21.190 40.895 1.00 81.02 164 LEU X C 1
ATOM 1188 O O . LEU A 1 166 ? 4.113 22.053 41.661 1.00 76.18 164 LEU X O 1
ATOM 1193 N N . GLU A 1 167 ? 3.355 21.446 39.626 1.00 79.45 165 GLU X N 1
ATOM 1194 C CA . GLU A 1 167 ? 3.434 22.799 39.055 1.00 69.58 165 GLU X CA 1
ATOM 1195 C C . GLU A 1 167 ? 2.601 23.815 39.829 1.00 72.50 165 GLU X C 1
ATOM 1196 O O . GLU A 1 167 ? 2.973 24.981 39.926 1.00 75.57 165 GLU X O 1
ATOM 1202 N N . ALA A 1 168 ? 1.474 23.367 40.373 1.00 73.20 166 ALA X N 1
ATOM 1203 C CA . ALA A 1 168 ? 0.631 24.216 41.207 1.00 74.71 166 ALA X CA 1
ATOM 1204 C C . ALA A 1 168 ? 1.367 24.651 42.476 1.00 71.54 166 ALA X C 1
ATOM 1205 O O . ALA A 1 168 ? 1.143 25.748 42.988 1.00 72.69 166 ALA X O 1
ATOM 1207 N N . LEU A 1 169 ? 2.242 23.780 42.972 1.00 67.40 167 LEU X N 1
ATOM 1208 C CA . LEU A 1 169 ? 3.077 24.074 44.130 1.00 67.36 167 LEU X CA 1
ATOM 1209 C C . LEU A 1 169 ? 4.215 25.015 43.737 1.00 65.33 167 LEU X C 1
ATOM 1210 O O . LEU A 1 169 ? 4.461 26.025 44.403 1.00 64.23 167 LEU X O 1
ATOM 1215 N N . TYR A 1 170 ? 4.894 24.667 42.646 1.00 61.05 168 TYR X N 1
ATOM 1216 C CA . TYR A 1 170 ? 5.972 25.460 42.075 1.00 60.29 168 TYR X CA 1
ATOM 1217 C C . TYR A 1 170 ? 5.525 26.898 41.832 1.00 69.45 168 TYR X C 1
ATOM 1218 O O . TYR A 1 170 ? 6.218 27.844 42.216 1.00 72.52 168 TYR X O 1
ATOM 1227 N N . ASP A 1 171 ? 4.352 27.051 41.220 1.00 68.36 169 ASP X N 1
ATOM 1228 C CA . ASP A 1 171 ? 3.811 28.364 40.869 1.00 70.35 169 ASP X CA 1
ATOM 1229 C C . ASP A 1 171 ? 3.287 29.126 42.085 1.00 68.44 169 ASP X C 1
ATOM 1230 O O . ASP A 1 171 ? 2.832 30.267 41.968 1.00 63.46 169 ASP X O 1
ATOM 1235 N N . ARG A 1 172 ? 3.367 28.485 43.248 1.00 62.62 170 ARG X N 1
ATOM 1236 C CA . ARG A 1 172 ? 2.958 29.089 44.505 1.00 65.17 170 ARG X CA 1
ATOM 1237 C C . ARG A 1 172 ? 4.183 29.448 45.343 1.00 69.68 170 ARG X C 1
ATOM 1238 O O . ARG A 1 172 ? 4.064 29.866 46.498 1.00 69.87 170 ARG X O 1
ATOM 1246 N N . MET A 1 173 ? 5.359 29.280 44.744 1.00 65.64 171 MET X N 1
ATOM 1247 C CA . MET A 1 173 ? 6.620 29.613 45.391 1.00 63.49 171 MET X CA 1
ATOM 1248 C C . MET A 1 173 ? 7.310 30.739 44.637 1.00 61.29 171 MET X C 1
ATOM 1249 O O . MET A 1 173 ? 7.873 30.530 43.556 1.00 59.47 171 MET X O 1
ATOM 1254 N N . LEU A 1 174 ? 7.264 31.929 45.228 1.00 61.58 172 LEU X N 1
ATOM 1255 C CA . LEU A 1 174 ? 7.600 33.161 44.527 1.00 60.20 172 LEU X CA 1
ATOM 1256 C C . LEU A 1 174 ? 8.997 33.176 43.922 1.00 54.88 172 LEU X C 1
ATOM 1257 O O . LEU A 1 174 ? 9.143 33.333 42.708 1.00 58.74 172 LEU X O 1
ATOM 1262 N N . ILE A 1 175 ? 10.013 33.008 44.764 1.00 54.75 173 ILE X N 1
ATOM 1263 C CA . ILE A 1 175 ? 11.402 33.180 44.336 1.00 56.93 173 ILE X CA 1
ATOM 1264 C C . ILE A 1 175 ? 12.025 31.872 43.867 1.00 57.71 173 ILE X C 1
ATOM 1265 O O . ILE A 1 175 ? 11.916 30.847 44.536 1.00 58.00 173 ILE X O 1
ATOM 1270 N N . ARG A 1 176 ? 12.668 31.927 42.703 1.00 55.90 174 ARG X N 1
ATOM 1271 C CA . ARG A 1 176 ? 13.369 30.787 42.130 1.00 57.79 174 ARG X CA 1
ATOM 1272 C C . ARG A 1 176 ? 14.847 31.122 41.998 1.00 64.25 174 ARG X C 1
ATOM 1273 O O . ARG A 1 176 ? 15.207 32.121 41.371 1.00 63.26 174 ARG X O 1
ATOM 1281 N N . LEU A 1 177 ? 15.700 30.292 42.591 1.00 61.34 175 LEU X N 1
ATOM 1282 C CA . LEU A 1 177 ? 17.148 30.484 42.500 1.00 57.76 175 LEU X CA 1
ATOM 1283 C C . LEU A 1 177 ? 17.844 29.251 41.935 1.00 60.87 175 LEU X C 1
ATOM 1284 O O . LEU A 1 177 ? 17.702 28.149 42.471 1.00 61.49 175 LEU X O 1
ATOM 1289 N N . TRP A 1 178 ? 18.580 29.443 40.841 1.00 57.63 176 TRP X N 1
ATOM 1290 C CA . TRP A 1 178 ? 19.360 28.372 40.226 1.00 54.52 176 TRP X CA 1
ATOM 1291 C C . TRP A 1 178 ? 20.799 28.423 40.722 1.00 57.89 176 TRP X C 1
ATOM 1292 O O . TRP A 1 178 ? 21.547 29.347 40.403 1.00 58.31 176 TRP X O 1
ATOM 1303 N N . LEU A 1 179 ? 21.181 27.420 41.501 1.00 53.06 177 LEU X N 1
ATOM 1304 C CA . LEU A 1 179 ? 22.495 27.382 42.122 1.00 49.22 177 LEU X CA 1
ATOM 1305 C C . LEU A 1 179 ? 23.418 26.351 41.478 1.00 53.78 177 LEU X C 1
ATOM 1306 O O . LEU A 1 179 ? 22.967 25.459 40.755 1.00 59.07 177 LEU X O 1
ATOM 1311 N N . ASP A 1 180 ? 24.714 26.495 41.735 1.00 58.03 178 ASP X N 1
ATOM 1312 C CA . ASP A 1 180 ? 25.721 25.568 41.233 1.00 54.10 178 ASP X CA 1
ATOM 1313 C C . ASP A 1 180 ? 26.879 25.507 42.219 1.00 51.99 178 ASP X C 1
ATOM 1314 O O . ASP A 1 180 ? 26.984 26.354 43.103 1.00 51.42 178 ASP X O 1
ATOM 1319 N N . LYS A 1 181 ? 27.742 24.503 42.065 1.00 57.74 179 LYS X N 1
ATOM 1320 C CA . LYS A 1 181 ? 28.986 24.406 42.835 1.00 56.62 179 LYS X CA 1
ATOM 1321 C C . LYS A 1 181 ? 29.838 25.669 42.664 1.00 58.07 179 LYS X C 1
ATOM 1322 O O . LYS A 1 181 ? 29.723 26.375 41.653 1.00 58.86 179 LYS X O 1
ATOM 1328 N N . VAL A 1 182 ? 30.680 25.952 43.655 1.00 56.27 180 VAL X N 1
ATOM 1329 C CA . VAL A 1 182 ? 31.550 27.130 43.618 1.00 58.74 180 VAL X CA 1
ATOM 1330 C C . VAL A 1 182 ? 32.416 27.135 42.360 1.00 57.96 180 VAL X C 1
ATOM 1331 O O . VAL A 1 182 ? 32.990 26.112 41.987 1.00 59.52 180 VAL X O 1
ATOM 1335 N N . GLN A 1 183 ? 32.482 28.290 41.704 1.00 62.28 181 GLN X N 1
ATOM 1336 C CA . GLN A 1 183 ? 33.147 28.406 40.408 1.00 66.58 181 GLN X CA 1
ATOM 1337 C C . GLN A 1 183 ? 34.559 28.972 40.528 1.00 65.57 181 GLN X C 1
ATOM 1338 O O . GLN A 1 183 ? 35.482 28.492 39.871 1.00 67.23 181 GLN X O 1
ATOM 1344 N N . ASP A 1 184 ? 34.716 29.982 41.379 1.00 61.65 182 ASP X N 1
ATOM 1345 C CA . ASP A 1 184 ? 35.996 30.645 41.593 1.00 59.81 182 ASP X CA 1
ATOM 1346 C C . ASP A 1 184 ? 36.954 29.774 42.399 1.00 60.73 182 ASP X C 1
ATOM 1347 O O . ASP A 1 184 ? 36.647 29.373 43.524 1.00 62.39 182 ASP X O 1
ATOM 1352 N N . LYS A 1 185 ? 38.116 29.498 41.810 1.00 58.65 183 LYS X N 1
ATOM 1353 C CA . LYS A 1 185 ? 39.162 28.677 42.433 1.00 59.29 183 LYS X CA 1
ATOM 1354 C C . LYS A 1 185 ? 39.502 29.128 43.857 1.00 62.08 183 LYS X C 1
ATOM 1355 O O . LYS A 1 185 ? 39.592 28.304 44.767 1.00 65.65 183 LYS X O 1
ATOM 1361 N N . ALA A 1 186 ? 39.677 30.436 44.040 1.00 64.40 184 ALA X N 1
ATOM 1362 C CA . ALA A 1 186 ? 39.992 31.004 45.352 1.00 62.03 184 ALA X CA 1
ATOM 1363 C C . ALA A 1 186 ? 38.877 30.736 46.365 1.00 60.85 184 ALA X C 1
ATOM 1364 O O . ALA A 1 186 ? 39.149 30.449 47.535 1.00 58.33 184 ALA X O 1
ATOM 1366 N N . ASN A 1 187 ? 37.629 30.823 45.904 1.00 59.91 185 ASN X N 1
ATOM 1367 C CA . ASN A 1 187 ? 36.465 30.543 46.744 1.00 60.59 185 ASN X CA 1
ATOM 1368 C C . ASN A 1 187 ? 36.371 29.074 47.119 1.00 58.49 185 ASN X C 1
ATOM 1369 O O . ASN A 1 187 ? 35.973 28.741 48.238 1.00 56.68 185 ASN X O 1
ATOM 1374 N N . PHE A 1 188 ? 36.735 28.202 46.180 1.00 57.11 186 PHE X N 1
ATOM 1375 C CA . PHE A 1 188 ? 36.756 26.772 46.450 1.00 54.03 186 PHE X CA 1
ATOM 1376 C C . PHE A 1 188 ? 37.689 26.470 47.619 1.00 58.88 186 PHE X C 1
ATOM 1377 O O . PHE A 1 188 ? 37.330 25.716 48.525 1.00 60.95 186 PHE X O 1
ATOM 1385 N N . ARG A 1 189 ? 38.864 27.094 47.608 1.00 56.27 187 ARG X N 1
ATOM 1386 C CA . ARG A 1 189 ? 39.871 26.879 48.641 1.00 55.42 187 ARG X CA 1
ATOM 1387 C C . ARG A 1 189 ? 39.409 27.394 50.002 1.00 54.59 187 ARG X C 1
ATOM 1388 O O . ARG A 1 189 ? 39.662 26.766 51.034 1.00 57.75 187 ARG X O 1
ATOM 1396 N N . SER A 1 190 ? 38.733 28.536 49.993 1.00 48.12 188 SER X N 1
ATOM 1397 C CA . SER A 1 190 ? 38.272 29.165 51.221 1.00 56.28 188 SER X CA 1
ATOM 1398 C C . SER A 1 190 ? 37.143 28.362 51.854 1.00 60.66 188 SER X C 1
ATOM 1399 O O . SER A 1 190 ? 37.107 28.183 53.075 1.00 59.98 188 SER X O 1
ATOM 1402 N N . MET A 1 191 ? 36.233 27.878 51.011 1.00 61.81 189 MET X N 1
ATOM 1403 C CA . MET A 1 191 ? 35.134 27.026 51.451 1.00 64.08 189 MET X CA 1
ATOM 1404 C C . MET A 1 191 ? 35.672 25.699 51.980 1.00 61.69 189 MET X C 1
ATOM 1405 O O . MET A 1 191 ? 35.137 25.137 52.937 1.00 64.46 189 MET X O 1
ATOM 1410 N N . LEU A 1 192 ? 36.746 25.227 51.356 1.00 56.61 190 LEU X N 1
ATOM 1411 C CA . LEU A 1 192 ? 37.363 23.949 51.680 1.00 59.60 190 LEU X CA 1
ATOM 1412 C C . LEU A 1 192 ? 37.997 23.958 53.067 1.00 59.53 190 LEU X C 1
ATOM 1413 O O . LEU A 1 192 ? 37.914 22.974 53.802 1.00 60.49 190 LEU X O 1
ATOM 1418 N N . THR A 1 193 ? 38.618 25.079 53.421 1.00 62.23 191 THR X N 1
ATOM 1419 C CA . THR A 1 193 ? 39.410 25.179 54.646 1.00 65.50 191 THR X CA 1
ATOM 1420 C C . THR A 1 193 ? 38.751 26.039 55.723 1.00 63.68 191 THR X C 1
ATOM 1421 O O . THR A 1 193 ? 39.400 26.424 56.699 1.00 66.95 191 THR X O 1
ATOM 1425 N N . SER A 1 194 ? 37.463 26.323 55.550 1.00 62.48 192 SER X N 1
ATOM 1426 C CA . SER A 1 194 ? 36.735 27.201 56.458 1.00 61.90 192 SER X CA 1
ATOM 1427 C C . SER A 1 194 ? 36.451 26.535 57.799 1.00 70.40 192 SER X C 1
ATOM 1428 O O . SER A 1 194 ? 35.696 25.562 57.874 1.00 75.79 192 SER X O 1
ATOM 1431 N N . GLN A 1 195 ? 37.055 27.071 58.857 1.00 75.36 193 GLN X N 1
ATOM 1432 C CA . GLN A 1 195 ? 36.881 26.538 60.213 1.00 79.44 193 GLN X CA 1
ATOM 1433 C C . GLN A 1 195 ? 35.535 26.918 60.833 1.00 73.21 193 GLN X C 1
ATOM 1434 O O . GLN A 1 195 ? 35.222 26.522 61.957 1.00 76.20 193 GLN X O 1
ATOM 1440 N N . GLN A 1 196 ? 34.753 27.687 60.081 1.00 72.81 194 GLN X N 1
ATOM 1441 C CA . GLN A 1 196 ? 33.406 28.088 60.463 1.00 78.06 194 GLN X CA 1
ATOM 1442 C C . GLN A 1 196 ? 32.530 26.876 60.777 1.00 79.25 194 GLN X C 1
ATOM 1443 O O . GLN A 1 196 ? 32.308 26.020 59.917 1.00 78.33 194 GLN X O 1
ATOM 1449 N N . ASP A 1 197 ? 32.055 26.802 62.019 1.00 80.30 195 ASP X N 1
ATOM 1450 C CA . ASP A 1 197 ? 31.048 25.820 62.404 1.00 83.61 195 ASP X CA 1
ATOM 1451 C C . ASP A 1 197 ? 29.725 26.216 61.754 1.00 84.12 195 ASP X C 1
ATOM 1452 O O . ASP A 1 197 ? 29.100 27.212 62.135 1.00 74.15 195 ASP X O 1
ATOM 1457 N N . GLU A 1 198 ? 29.307 25.431 60.768 1.00 84.76 196 GLU X N 1
ATOM 1458 C CA . GLU A 1 198 ? 28.163 25.792 59.932 1.00 82.16 196 GLU X CA 1
ATOM 1459 C C . GLU A 1 198 ? 26.805 25.745 60.650 1.00 83.41 196 GLU X C 1
ATOM 1460 O O . GLU A 1 198 ? 25.811 26.262 60.135 1.00 87.76 196 GLU X O 1
ATOM 1466 N N . ASN A 1 199 ? 26.773 25.151 61.840 1.00 84.24 197 ASN X N 1
ATOM 1467 C CA . ASN A 1 199 ? 25.538 25.051 62.624 1.00 85.00 197 ASN X CA 1
ATOM 1468 C C . ASN A 1 199 ? 25.475 26.006 63.819 1.00 83.06 197 ASN X C 1
ATOM 1469 O O . ASN A 1 199 ? 24.525 25.965 64.606 1.00 73.60 197 ASN X O 1
ATOM 1474 N N . ASP A 1 200 ? 26.487 26.861 63.948 1.00 84.82 198 ASP X N 1
ATOM 1475 C CA . ASP A 1 200 ? 26.529 27.859 65.015 1.00 84.01 198 ASP X CA 1
ATOM 1476 C C . ASP A 1 200 ? 25.908 29.185 64.589 1.00 78.96 198 ASP X C 1
ATOM 1477 O O . ASP A 1 200 ? 26.022 29.591 63.431 1.00 73.63 198 ASP X O 1
ATOM 1482 N N . ASN A 1 201 ? 25.258 29.847 65.544 1.00 70.07 199 ASN X N 1
ATOM 1483 C CA . ASN A 1 201 ? 24.658 31.164 65.346 1.00 67.28 199 ASN X CA 1
ATOM 1484 C C . ASN A 1 201 ? 25.722 32.242 65.081 1.00 71.77 199 ASN X C 1
ATOM 1485 O O . ASN A 1 201 ? 26.477 32.601 65.985 1.00 74.75 199 ASN X O 1
ATOM 1490 N N . PRO A 1 202 ? 25.791 32.753 63.836 1.00 69.17 200 PRO X N 1
ATOM 1491 C CA . PRO A 1 202 ? 26.763 33.787 63.498 1.00 65.43 200 PRO X CA 1
ATOM 1492 C C . PRO A 1 202 ? 26.213 35.202 63.677 1.00 71.10 200 PRO X C 1
ATOM 1493 O O . PRO A 1 202 ? 26.934 36.181 63.465 1.00 75.20 200 PRO X O 1
ATOM 1497 N N . VAL A 1 203 ? 24.948 35.294 64.077 1.00 70.11 201 VAL X N 1
ATOM 1498 C CA . VAL A 1 203 ? 24.235 36.563 64.161 1.00 74.02 201 VAL X CA 1
ATOM 1499 C C . VAL A 1 203 ? 24.300 37.141 65.573 1.00 76.99 201 VAL X C 1
ATOM 1500 O O . VAL A 1 203 ? 23.903 36.475 66.532 1.00 78.90 201 VAL X O 1
ATOM 1504 N N . PRO A 1 204 ? 24.811 38.380 65.705 1.00 76.13 202 PRO X N 1
ATOM 1505 C CA . PRO A 1 204 ? 24.794 39.086 66.989 1.00 70.97 202 PRO X CA 1
ATOM 1506 C C . PRO A 1 204 ? 23.369 39.268 67.502 1.00 71.24 202 PRO X C 1
ATOM 1507 O O . PRO A 1 204 ? 22.482 39.631 66.726 1.00 72.60 202 PRO X O 1
ATOM 1511 N N . ASP A 1 205 ? 23.164 39.010 68.794 1.00 73.80 203 ASP X N 1
ATOM 1512 C CA . ASP A 1 205 ? 21.856 39.127 69.453 1.00 74.21 203 ASP X CA 1
ATOM 1513 C C . ASP A 1 205 ? 21.055 40.351 69.031 1.00 69.64 203 ASP X C 1
ATOM 1514 O O . ASP A 1 205 ? 19.859 40.247 68.760 1.00 70.44 203 ASP X O 1
ATOM 1519 N N . ALA A 1 206 ? 21.726 41.501 68.978 1.00 71.91 204 ALA X N 1
ATOM 1520 C CA . ALA A 1 206 ? 21.087 42.784 68.681 1.00 71.86 204 ALA X CA 1
ATOM 1521 C C . ALA A 1 206 ? 20.384 42.821 67.324 1.00 77.58 204 ALA X C 1
ATOM 1522 O O . ALA A 1 206 ? 19.374 43.506 67.164 1.00 75.41 204 ALA X O 1
ATOM 1524 N N . LEU A 1 207 ? 20.918 42.076 66.358 1.00 74.62 205 LEU X N 1
ATOM 1525 C CA . LEU A 1 207 ? 20.413 42.111 64.987 1.00 67.41 205 LEU X CA 1
ATOM 1526 C C . LEU A 1 207 ? 19.192 41.226 64.755 1.00 68.25 205 LEU X C 1
ATOM 1527 O O . LEU A 1 207 ? 18.315 41.580 63.966 1.00 70.88 205 LEU X O 1
ATOM 1532 N N . GLN A 1 208 ? 19.147 40.082 65.441 1.00 72.32 206 GLN X N 1
ATOM 1533 C CA . GLN A 1 208 ? 18.036 39.128 65.337 1.00 68.94 206 GLN X CA 1
ATOM 1534 C C . GLN A 1 208 ? 16.695 39.834 65.475 1.00 66.74 206 GLN X C 1
ATOM 1535 O O . GLN A 1 208 ? 16.496 40.605 66.414 1.00 72.79 206 GLN X O 1
ATOM 1541 N N . VAL A 1 209 ? 15.776 39.579 64.546 1.00 67.00 207 VAL X N 1
ATOM 1542 C CA . VAL A 1 209 ? 14.485 40.274 64.582 1.00 71.19 207 VAL X CA 1
ATOM 1543 C C . VAL A 1 209 ? 13.531 39.644 65.598 1.00 70.73 207 VAL X C 1
ATOM 1544 O O . VAL A 1 209 ? 13.483 38.423 65.757 1.00 69.13 207 VAL X O 1
ATOM 1548 N N . THR A 1 210 ? 12.804 40.502 66.304 1.00 67.66 208 THR X N 1
ATOM 1549 C CA . THR A 1 210 ? 11.881 40.069 67.339 1.00 69.44 208 THR X CA 1
ATOM 1550 C C . THR A 1 210 ? 10.534 39.773 66.703 1.00 69.39 208 THR X C 1
ATOM 1551 O O . THR A 1 210 ? 10.252 40.237 65.597 1.00 67.01 208 THR X O 1
ATOM 1555 N N . ASP A 1 211 ? 9.709 38.996 67.401 1.00 77.73 209 ASP X N 1
ATOM 1556 C CA . ASP A 1 211 ? 8.350 38.708 66.950 1.00 71.36 209 ASP X CA 1
ATOM 1557 C C . ASP A 1 211 ? 7.580 40.007 66.753 1.00 71.79 209 ASP X C 1
ATOM 1558 O O . ASP A 1 211 ? 6.895 40.179 65.747 1.00 71.00 209 ASP X O 1
ATOM 1563 N N . GLU A 1 212 ? 7.724 40.920 67.714 1.00 74.89 210 GLU X N 1
ATOM 1564 C CA . GLU A 1 212 ? 7.081 42.234 67.678 1.00 76.62 210 GLU X CA 1
ATOM 1565 C C . GLU A 1 212 ? 7.469 43.013 66.421 1.00 72.35 210 GLU X C 1
ATOM 1566 O O . GLU A 1 212 ? 6.636 43.708 65.835 1.00 73.47 210 GLU X O 1
ATOM 1572 N N . GLU A 1 213 ? 8.729 42.887 66.014 1.00 67.14 211 GLU X N 1
ATOM 1573 C CA . GLU A 1 213 ? 9.208 43.506 64.784 1.00 66.80 211 GLU X CA 1
ATOM 1574 C C . GLU A 1 213 ? 8.657 42.801 63.555 1.00 72.75 211 GLU X C 1
ATOM 1575 O O . GLU A 1 213 ? 8.137 43.453 62.646 1.00 73.79 211 GLU X O 1
ATOM 1581 N N . TYR A 1 214 ? 8.769 41.473 63.531 1.00 71.36 212 TYR X N 1
ATOM 1582 C CA . TYR A 1 214 ? 8.299 40.685 62.396 1.00 68.57 212 TYR X CA 1
ATOM 1583 C C . TYR A 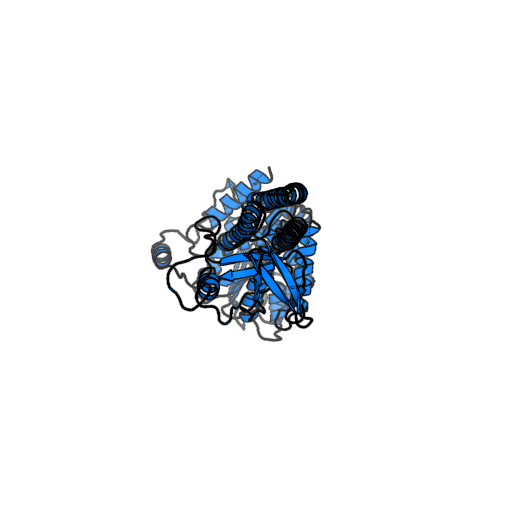1 214 ? 6.847 40.997 62.053 1.00 68.68 212 TYR X C 1
ATOM 1584 O O . TYR A 1 214 ? 6.535 41.269 60.897 1.00 68.96 212 TYR X O 1
ATOM 1593 N N . GLU A 1 215 ? 5.974 40.961 63.058 1.00 67.73 213 GLU X N 1
ATOM 1594 C CA . GLU A 1 215 ? 4.537 41.152 62.853 1.00 74.56 213 GLU X CA 1
ATOM 1595 C C . GLU A 1 215 ? 4.193 42.577 62.414 1.00 75.54 213 GLU X C 1
ATOM 1596 O O . GLU A 1 215 ? 3.301 42.772 61.584 1.00 73.86 213 GLU X O 1
ATOM 1602 N N . ARG A 1 216 ? 4.901 43.561 62.966 1.00 74.20 214 ARG X N 1
ATOM 1603 C CA . ARG A 1 216 ? 4.700 44.960 62.591 1.00 68.08 214 ARG X CA 1
ATOM 1604 C C . ARG A 1 216 ? 5.085 45.195 61.131 1.00 72.19 214 ARG X C 1
ATOM 1605 O O . ARG A 1 216 ? 4.364 45.872 60.391 1.00 75.09 214 ARG X O 1
ATOM 1613 N N . TRP A 1 217 ? 6.214 44.620 60.724 1.00 69.52 215 TRP X N 1
ATOM 1614 C CA . TRP A 1 217 ? 6.716 44.788 59.363 1.00 69.75 215 TRP X CA 1
ATOM 1615 C C . TRP A 1 217 ? 5.782 44.200 58.319 1.00 68.18 215 TRP X C 1
ATOM 1616 O O . TRP A 1 217 ? 5.617 44.779 57.251 1.00 67.32 215 TRP X O 1
ATOM 1627 N N . GLN A 1 218 ? 5.166 43.064 58.640 1.00 67.58 216 GLN X N 1
ATOM 1628 C CA . GLN A 1 218 ? 4.194 42.426 57.750 1.00 70.83 216 GLN X CA 1
ATOM 1629 C C . GLN A 1 218 ? 3.079 43.392 57.363 1.00 69.04 216 GLN X C 1
ATOM 1630 O O . GLN A 1 218 ? 2.639 43.411 56.210 1.00 67.56 216 GLN X O 1
ATOM 1636 N N . LYS A 1 219 ? 2.640 44.184 58.342 1.00 71.61 217 LYS X N 1
ATOM 1637 C CA . LYS A 1 219 ? 1.629 45.221 58.153 1.00 74.72 217 LYS X CA 1
ATOM 1638 C C . LYS A 1 219 ? 2.196 46.405 57.367 1.00 70.40 217 LYS X C 1
ATOM 1639 O O . LYS A 1 219 ? 1.562 46.895 56.430 1.00 72.36 217 LYS X O 1
ATOM 1645 N N . GLU A 1 220 ? 3.395 46.843 57.744 1.00 63.54 218 GLU X N 1
ATOM 1646 C CA . GLU A 1 220 ? 4.023 48.014 57.137 1.00 68.80 218 GLU X CA 1
ATOM 1647 C C . GLU A 1 220 ? 4.429 47.813 55.675 1.00 63.09 218 GLU X C 1
ATOM 1648 O O . GLU A 1 220 ? 4.338 48.743 54.873 1.00 66.34 218 GLU X O 1
ATOM 1654 N N . ILE A 1 221 ? 4.864 46.603 55.330 1.00 64.16 219 ILE X N 1
ATOM 1655 C CA . ILE A 1 221 ? 5.202 46.256 53.942 1.00 60.17 219 ILE X CA 1
ATOM 1656 C C . ILE A 1 221 ? 4.022 46.530 53.002 1.00 61.22 219 ILE X C 1
ATOM 1657 O O . ILE A 1 221 ? 4.211 47.006 51.881 1.00 56.69 219 ILE X O 1
ATOM 1662 N N . GLY A 1 222 ? 2.811 46.249 53.481 1.00 62.20 220 GLY X N 1
ATOM 1663 C CA . GLY A 1 222 ? 1.587 46.480 52.713 1.00 63.20 220 GLY X CA 1
ATOM 1664 C C . GLY A 1 222 ? 1.272 47.944 52.461 1.00 64.58 220 GLY X C 1
ATOM 1665 O O . GLY A 1 222 ? 0.505 48.269 51.558 1.00 60.09 220 GLY X O 1
ATOM 1666 N N . GLU A 1 223 ? 1.872 48.825 53.259 1.00 65.65 221 GLU X N 1
ATOM 1667 C CA . GLU A 1 223 ? 1.642 50.268 53.154 1.00 60.34 221 GLU X CA 1
ATOM 1668 C C . GLU A 1 223 ? 2.629 50.988 52.231 1.00 56.66 221 GLU X C 1
ATOM 1669 O O . GLU A 1 223 ? 2.459 52.173 51.953 1.00 65.28 221 GLU X O 1
ATOM 1675 N N . ILE A 1 224 ? 3.652 50.278 51.759 1.00 54.70 222 ILE X N 1
ATOM 1676 C CA . ILE A 1 224 ? 4.582 50.823 50.765 1.00 53.46 222 ILE X CA 1
ATOM 1677 C C . ILE A 1 224 ? 3.823 51.092 49.463 1.00 55.97 222 ILE X C 1
ATOM 1678 O O . ILE A 1 224 ? 3.130 50.215 48.948 1.00 61.55 222 ILE X O 1
ATOM 1683 N N . THR A 1 225 ? 3.949 52.311 48.948 1.00 55.80 223 THR X N 1
ATOM 1684 C CA . THR A 1 225 ? 3.188 52.732 47.776 1.00 53.48 223 THR X CA 1
ATOM 1685 C C . THR A 1 225 ? 3.781 52.198 46.480 1.00 55.56 223 THR X C 1
ATOM 1686 O O . THR A 1 225 ? 4.920 51.730 46.445 1.00 56.00 223 THR X O 1
ATOM 1690 N N . LEU A 1 226 ? 2.985 52.278 45.419 1.00 56.80 224 LEU X N 1
ATOM 1691 C CA . LEU A 1 226 ? 3.380 51.810 44.105 1.00 58.95 224 LEU X CA 1
ATOM 1692 C C . LEU A 1 226 ? 3.203 52.961 43.114 1.00 61.90 224 LEU X C 1
ATOM 1693 O O . LEU A 1 226 ? 2.117 53.149 42.567 1.00 63.49 224 LEU X O 1
ATOM 1698 N N . PRO A 1 227 ? 4.274 53.752 42.904 1.00 62.51 225 PRO X N 1
ATOM 1699 C CA . PRO A 1 227 ? 4.274 54.943 42.052 1.00 62.12 225 PRO X CA 1
ATOM 1700 C C . PRO A 1 227 ? 3.839 54.660 40.620 1.00 64.30 225 PRO X C 1
ATOM 1701 O O . PRO A 1 227 ? 4.024 53.547 40.127 1.00 63.11 225 PRO X O 1
ATOM 1705 N N . ASP A 1 228 ? 3.280 55.678 39.966 1.00 66.09 226 ASP X N 1
ATOM 1706 C CA . ASP A 1 228 ? 2.760 55.565 38.601 1.00 63.76 226 ASP X CA 1
ATOM 1707 C C . ASP A 1 228 ? 3.782 55.042 37.595 1.00 62.22 226 ASP X C 1
ATOM 1708 O O . ASP A 1 228 ? 3.487 54.123 36.828 1.00 58.33 226 ASP X O 1
ATOM 1713 N N . HIS A 1 229 ? 4.980 55.621 37.605 1.00 64.94 227 HIS X N 1
ATOM 1714 C CA . HIS A 1 229 ? 6.039 55.200 36.691 1.00 62.06 227 HIS X CA 1
ATOM 1715 C C . HIS A 1 229 ? 6.453 53.750 36.915 1.00 60.05 227 HIS X C 1
ATOM 1716 O O . HIS A 1 229 ? 6.756 53.038 35.960 1.00 60.82 227 HIS X O 1
ATOM 1723 N N . VAL A 1 230 ? 6.471 53.326 38.178 1.00 56.32 228 VAL X N 1
ATOM 1724 C CA . VAL A 1 230 ? 6.829 51.954 38.525 1.00 62.50 228 VAL X CA 1
ATOM 1725 C C . VAL A 1 230 ? 5.782 50.990 37.968 1.00 61.69 228 VAL X C 1
ATOM 1726 O O . VAL A 1 230 ? 6.130 50.002 37.316 1.00 60.45 228 VAL X O 1
ATOM 1730 N N . PHE A 1 231 ? 4.507 51.297 38.203 1.00 61.23 229 PHE X N 1
ATOM 1731 C CA . PHE A 1 231 ? 3.418 50.503 37.649 1.00 60.69 229 PHE X CA 1
ATOM 1732 C C . PHE A 1 231 ? 3.484 50.427 36.128 1.00 56.58 229 PHE X C 1
ATOM 1733 O O . PHE A 1 231 ? 3.385 49.345 35.555 1.00 61.53 229 PHE X O 1
ATOM 1741 N N . GLU A 1 232 ? 3.642 51.580 35.485 1.00 54.83 230 GLU X N 1
ATOM 1742 C CA . GLU A 1 232 ? 3.741 51.642 34.031 1.00 61.49 230 GLU X CA 1
ATOM 1743 C C . GLU A 1 232 ? 4.790 50.679 33.500 1.00 59.46 230 GLU X C 1
ATOM 1744 O O . GLU A 1 232 ? 4.567 50.025 32.483 1.00 62.96 230 GLU X O 1
ATOM 1750 N N . LEU A 1 233 ? 5.920 50.591 34.199 1.00 55.62 231 LEU X N 1
ATOM 1751 C CA . LEU A 1 233 ? 7.002 49.685 33.826 1.00 58.67 231 LEU X CA 1
ATOM 1752 C C . LEU A 1 233 ? 6.594 48.218 33.979 1.00 61.02 231 LEU X C 1
ATOM 1753 O O . LEU A 1 233 ? 6.785 47.418 33.061 1.00 59.45 231 LEU X O 1
ATOM 1758 N N . ILE A 1 234 ? 6.028 47.878 35.137 1.00 52.68 232 ILE X N 1
ATOM 1759 C CA . ILE A 1 234 ? 5.493 46.539 35.391 1.00 52.23 232 ILE X CA 1
ATOM 1760 C C . ILE A 1 234 ? 4.506 46.143 34.289 1.00 60.91 232 ILE X C 1
ATOM 1761 O O . ILE A 1 234 ? 4.634 45.075 33.683 1.00 59.70 232 ILE X O 1
ATOM 1766 N N . PHE A 1 235 ? 3.542 47.026 34.027 1.00 60.87 233 PHE X N 1
ATOM 1767 C CA . PHE A 1 235 ? 2.488 46.786 33.045 1.00 58.08 233 PHE X CA 1
ATOM 1768 C C . PHE A 1 235 ? 3.056 46.662 31.641 1.00 58.04 233 PHE X C 1
ATOM 1769 O O . PHE A 1 235 ? 2.592 45.844 30.847 1.00 62.06 233 PHE X O 1
ATOM 1777 N N . MET A 1 236 ? 4.061 47.483 31.352 1.00 56.92 234 MET X N 1
ATOM 1778 C CA . MET A 1 236 ? 4.784 47.438 30.088 1.00 63.24 234 MET X CA 1
ATOM 1779 C C . MET A 1 236 ? 5.375 46.047 29.872 1.00 66.82 234 MET X C 1
ATOM 1780 O O . MET A 1 236 ? 5.225 45.464 28.799 1.00 64.73 234 MET X O 1
ATOM 1785 N N . LEU A 1 237 ? 6.035 45.526 30.907 1.00 60.08 235 LEU X N 1
ATOM 1786 C CA . LEU A 1 237 ? 6.651 44.208 30.865 1.00 60.71 235 LEU X CA 1
ATOM 1787 C C . LEU A 1 237 ? 5.606 43.100 30.739 1.00 63.04 235 LEU X C 1
ATOM 1788 O O . LEU A 1 237 ? 5.798 42.154 29.972 1.00 65.24 235 LEU X O 1
ATOM 1793 N N . ARG A 1 238 ? 4.506 43.221 31.484 1.00 60.83 236 ARG X N 1
ATOM 1794 C CA . ARG A 1 238 ? 3.410 42.254 31.401 1.00 63.10 236 ARG X CA 1
ATOM 1795 C C . ARG A 1 238 ? 2.868 42.144 29.978 1.00 66.28 236 ARG X C 1
ATOM 1796 O O . ARG A 1 238 ? 2.643 41.042 29.485 1.00 73.04 236 ARG X O 1
ATOM 1804 N N . GLN A 1 239 ? 2.665 43.289 29.329 1.00 64.76 237 GLN X N 1
ATOM 1805 C CA . GLN A 1 239 ? 2.261 43.331 27.927 1.00 65.99 237 GLN X CA 1
ATOM 1806 C C . GLN A 1 239 ? 3.350 42.727 27.037 1.00 68.23 237 GLN X C 1
ATOM 1807 O O . GLN A 1 239 ? 3.069 41.859 26.209 1.00 67.36 237 GLN X O 1
ATOM 1813 N N . GLN A 1 240 ? 4.589 43.184 27.226 1.00 70.30 238 GLN X N 1
ATOM 1814 C CA . GLN A 1 240 ? 5.739 42.689 26.467 1.00 74.90 238 GLN X CA 1
ATOM 1815 C C . GLN A 1 240 ? 5.832 41.168 26.474 1.00 71.25 238 GLN X C 1
ATOM 1816 O O . GLN A 1 240 ? 5.885 40.542 25.414 1.00 73.14 238 GLN X O 1
ATOM 1822 N N . LEU A 1 241 ? 5.839 40.583 27.671 1.00 67.00 239 LEU X N 1
ATOM 1823 C CA . LEU A 1 241 ? 5.904 39.133 27.826 1.00 69.54 239 LEU X CA 1
ATOM 1824 C C . LEU A 1 241 ? 4.772 38.460 27.064 1.00 72.68 239 LEU X C 1
ATOM 1825 O O . LEU A 1 241 ? 4.999 37.505 26.319 1.00 69.61 239 LEU X O 1
ATOM 1830 N N . ASP A 1 242 ? 3.565 38.993 27.235 1.00 73.17 240 ASP X N 1
ATOM 1831 C CA . ASP A 1 242 ? 2.360 38.451 26.621 1.00 66.61 240 ASP X CA 1
ATOM 1832 C C . ASP A 1 242 ? 2.488 38.310 25.107 1.00 72.12 240 ASP X C 1
ATOM 1833 O O . ASP A 1 242 ? 2.132 37.273 24.548 1.00 74.47 240 ASP X O 1
ATOM 1838 N N . LYS A 1 243 ? 3.012 39.353 24.460 1.00 75.57 241 LYS X N 1
ATOM 1839 C CA . LYS A 1 243 ? 3.181 39.388 23.004 1.00 70.53 241 LYS X CA 1
ATOM 1840 C C . LYS A 1 243 ? 4.182 38.347 22.502 1.00 74.54 241 LYS X C 1
ATOM 1841 O O . LYS A 1 243 ? 4.003 37.780 21.422 1.00 76.82 241 LYS X O 1
ATOM 1847 N N . LEU A 1 244 ? 5.229 38.099 23.288 1.00 77.94 242 LEU X N 1
ATOM 1848 C CA . LEU A 1 244 ? 6.234 37.093 22.948 1.00 76.89 242 LEU X CA 1
ATOM 1849 C C . LEU A 1 244 ? 5.713 35.682 23.229 1.00 81.56 242 LEU X C 1
ATOM 1850 O O . LEU A 1 244 ? 5.280 35.393 24.348 1.00 76.98 242 LEU X O 1
ATOM 1855 N N . PRO A 1 245 ? 5.747 34.800 22.209 1.00 90.62 243 PRO X N 1
ATOM 1856 C CA . PRO A 1 245 ? 5.217 33.436 22.330 1.00 92.56 243 PRO X CA 1
ATOM 1857 C C . PRO A 1 245 ? 6.043 32.532 23.251 1.00 84.30 243 PRO X C 1
ATOM 1858 O O . PRO A 1 245 ? 5.474 31.692 23.950 1.00 79.96 243 PRO X O 1
ATOM 1862 N N . ASP A 1 246 ? 7.364 32.708 23.252 1.00 81.89 244 ASP X N 1
ATOM 1863 C CA . ASP A 1 246 ? 8.257 31.888 24.077 1.00 83.43 244 ASP X CA 1
ATOM 1864 C C . ASP A 1 246 ? 8.165 32.258 25.552 1.00 75.95 244 ASP X C 1
ATOM 1865 O O . ASP A 1 246 ? 8.426 31.427 26.420 1.00 76.48 244 ASP X O 1
ATOM 1870 N N . ALA A 1 247 ? 7.805 33.510 25.824 1.00 72.93 245 ALA X N 1
ATOM 1871 C CA . ALA A 1 247 ? 7.746 34.030 27.185 1.00 72.85 245 ALA X CA 1
ATOM 1872 C C . ALA A 1 247 ? 6.906 33.139 28.097 1.00 69.60 245 ALA X C 1
ATOM 1873 O O . ALA A 1 247 ? 5.869 32.627 27.674 1.00 64.80 245 ALA X O 1
ATOM 1875 N N . PRO A 1 248 ? 7.361 32.939 29.347 1.00 67.29 246 PRO X N 1
ATOM 1876 C CA . PRO A 1 248 ? 6.604 32.129 30.297 1.00 65.98 246 PRO X CA 1
ATOM 1877 C C . PRO A 1 248 ? 5.283 32.791 30.646 1.00 63.54 246 PRO X C 1
ATOM 1878 O O . PRO A 1 248 ? 5.195 34.021 30.686 1.00 70.20 246 PRO X O 1
ATOM 1882 N N . TYR A 1 249 ? 4.262 31.977 30.883 1.00 60.92 247 TYR X N 1
ATOM 1883 C CA . TYR A 1 249 ? 2.985 32.492 31.331 1.00 60.81 247 TYR X CA 1
ATOM 1884 C C . TYR A 1 249 ? 3.147 32.985 32.760 1.00 58.70 247 TYR X C 1
ATOM 1885 O O . TYR A 1 249 ? 3.574 32.230 33.636 1.00 55.19 247 TYR X O 1
ATOM 1894 N N . VAL A 1 250 ? 2.836 34.258 32.988 1.00 55.01 248 VAL X N 1
ATOM 1895 C CA . VAL A 1 250 ? 2.849 34.810 34.340 1.00 53.76 248 VAL X CA 1
ATOM 1896 C C . VAL A 1 250 ? 1.420 35.130 34.752 1.00 56.75 248 VAL X C 1
ATOM 1897 O O . VAL A 1 250 ? 0.776 36.010 34.176 1.00 66.38 248 VAL X O 1
ATOM 1901 N N . SER A 1 251 ? 0.929 34.398 35.744 1.00 56.88 249 SER X N 1
ATOM 1902 C CA . SER A 1 251 ? -0.419 34.581 36.257 1.00 54.72 249 SER X CA 1
ATOM 1903 C C . SER A 1 251 ? -0.527 35.864 37.075 1.00 56.21 249 SER X C 1
ATOM 1904 O O . SER A 1 251 ? 0.477 36.396 37.549 1.00 54.83 249 SER X O 1
ATOM 1907 N N . ASP A 1 252 ? -1.753 36.348 37.245 1.00 55.61 250 ASP X N 1
ATOM 1908 C CA . ASP A 1 252 ? -2.017 37.501 38.096 1.00 60.27 250 ASP X CA 1
ATOM 1909 C C . ASP A 1 252 ? -1.629 37.227 39.548 1.00 61.37 250 ASP X C 1
ATOM 1910 O O . ASP A 1 252 ? -1.153 38.125 40.242 1.00 62.85 250 ASP X O 1
ATOM 1915 N N . ARG A 1 253 ? -1.822 35.984 39.993 1.00 60.83 251 ARG X N 1
ATOM 1916 C CA . ARG A 1 253 ? -1.390 35.555 41.327 1.00 64.19 251 ARG X CA 1
ATOM 1917 C C . ARG A 1 253 ? 0.104 35.799 41.523 1.00 62.66 251 ARG X C 1
ATOM 1918 O O . ARG A 1 253 ? 0.520 36.344 42.547 1.00 62.25 251 ARG X O 1
ATOM 1926 N N . ARG A 1 254 ? 0.897 35.387 40.535 1.00 55.54 252 ARG X N 1
ATOM 1927 C CA . ARG A 1 254 ? 2.341 35.582 40.561 1.00 59.53 252 ARG X CA 1
ATOM 1928 C C . ARG A 1 254 ? 2.695 37.069 40.629 1.00 60.36 252 ARG X C 1
ATOM 1929 O O . ARG A 1 254 ? 3.527 37.476 41.446 1.00 52.95 252 ARG X O 1
ATOM 1937 N N . TRP A 1 255 ? 2.044 37.871 39.786 1.00 61.90 253 TRP X N 1
ATOM 1938 C CA . TRP A 1 255 ? 2.257 39.314 39.766 1.00 55.71 253 TRP X CA 1
ATOM 1939 C C . TRP A 1 255 ? 1.994 39.953 41.129 1.00 55.50 253 TRP X C 1
ATOM 1940 O O . TRP A 1 255 ? 2.808 40.746 41.605 1.00 54.82 253 TRP X O 1
ATOM 1951 N N . LYS A 1 256 ? 0.878 39.596 41.763 1.00 50.64 254 LYS X N 1
ATOM 1952 C CA . LYS A 1 256 ? 0.532 40.181 43.057 1.00 52.67 254 LYS X CA 1
ATOM 1953 C C . LYS A 1 256 ? 1.552 39.829 44.130 1.00 53.22 254 LYS X C 1
ATOM 1954 O O . LYS A 1 256 ? 1.934 40.683 44.936 1.00 53.47 254 LYS X O 1
ATOM 1960 N N . LYS A 1 257 ? 1.986 38.571 44.137 1.00 57.25 255 LYS X N 1
ATOM 1961 C CA . LYS A 1 257 ? 2.980 38.112 45.103 1.00 57.18 255 LYS X CA 1
ATOM 1962 C C . LYS A 1 257 ? 4.347 38.735 44.836 1.00 52.81 255 LYS X C 1
ATOM 1963 O O . LYS A 1 257 ? 5.048 39.113 45.774 1.00 52.67 255 LYS X O 1
ATOM 1969 N N . ALA A 1 258 ? 4.701 38.873 43.559 1.00 49.80 256 ALA X N 1
ATOM 1970 C CA . ALA A 1 258 ? 5.910 39.598 43.159 1.00 55.59 256 ALA X CA 1
ATOM 1971 C C . ALA A 1 258 ? 5.898 41.052 43.638 1.00 59.71 256 ALA X C 1
ATOM 1972 O O . ALA A 1 258 ? 6.933 41.587 44.035 1.00 60.81 256 ALA X O 1
ATOM 1974 N N . ILE A 1 259 ? 4.726 41.680 43.604 1.00 54.39 257 ILE X N 1
ATOM 1975 C CA . ILE A 1 259 ? 4.583 43.068 44.036 1.00 55.54 257 ILE X CA 1
ATOM 1976 C C . ILE A 1 259 ? 4.855 43.243 45.530 1.00 53.42 257 ILE X C 1
ATOM 1977 O O . ILE A 1 259 ? 5.453 44.240 45.934 1.00 62.60 257 ILE X O 1
ATOM 1982 N N . ARG A 1 260 ? 4.442 42.278 46.347 1.00 46.75 258 ARG X N 1
ATOM 1983 C CA . ARG A 1 260 ? 4.751 42.352 47.776 1.00 55.29 258 ARG X CA 1
ATOM 1984 C C . ARG A 1 260 ? 6.260 42.268 48.023 1.00 57.52 258 ARG X C 1
ATOM 1985 O O . ARG A 1 260 ? 6.789 42.978 48.882 1.00 55.17 258 ARG X O 1
ATOM 1993 N N . LEU A 1 261 ? 6.948 41.413 47.267 1.00 50.70 259 LEU X N 1
ATOM 1994 C CA . LEU A 1 261 ? 8.400 41.300 47.378 1.00 53.57 259 LEU X CA 1
ATOM 1995 C C . LEU A 1 261 ? 9.052 42.632 47.024 1.00 52.96 259 LEU X C 1
ATOM 1996 O O . LEU A 1 261 ? 9.952 43.100 47.729 1.00 54.51 259 LEU X O 1
ATOM 2001 N N . LEU A 1 262 ? 8.579 43.239 45.939 1.00 51.96 260 LEU X N 1
ATOM 2002 C CA . LEU A 1 262 ? 9.011 44.574 45.536 1.00 57.98 260 LEU X CA 1
ATOM 2003 C C . LEU A 1 262 ? 8.817 45.589 46.658 1.00 55.96 260 LEU X C 1
ATOM 2004 O O . LEU A 1 262 ? 9.713 46.386 46.934 1.00 54.98 260 LEU X O 1
ATOM 2009 N N . GLN A 1 263 ? 7.652 45.538 47.303 1.00 51.14 261 GLN X N 1
ATOM 2010 C CA . GLN A 1 263 ? 7.347 46.385 48.452 1.00 53.78 261 GLN X CA 1
ATOM 2011 C C . GLN A 1 263 ? 8.325 46.131 49.586 1.00 55.81 261 GLN X C 1
ATOM 2012 O O . GLN A 1 263 ? 8.864 47.069 50.168 1.00 55.74 261 GLN X O 1
ATOM 2018 N N . ALA A 1 264 ? 8.545 44.854 49.890 1.00 54.88 262 ALA X N 1
ATOM 2019 C CA . ALA A 1 264 ? 9.437 44.441 50.970 1.00 55.26 262 ALA X CA 1
ATOM 2020 C C . ALA A 1 264 ? 10.858 44.953 50.734 1.00 54.75 262 ALA X C 1
ATOM 2021 O O . ALA A 1 264 ? 11.488 45.514 51.639 1.00 53.22 262 ALA X O 1
ATOM 2023 N N . SER A 1 265 ? 11.346 44.762 49.510 1.00 51.30 263 SER X N 1
ATOM 2024 C CA . SER A 1 265 ? 12.639 45.279 49.094 1.00 52.85 263 SER X CA 1
ATOM 2025 C C . SER A 1 265 ? 12.761 46.756 49.457 1.00 59.34 263 SER X C 1
ATOM 2026 O O . SER A 1 265 ? 13.670 47.145 50.188 1.00 54.62 263 SER X O 1
ATOM 2029 N N . ALA A 1 266 ? 11.817 47.556 48.962 1.00 59.09 264 ALA X N 1
ATOM 2030 C CA . ALA A 1 266 ? 11.760 48.993 49.214 1.00 56.74 264 ALA X CA 1
ATOM 2031 C C . ALA A 1 266 ? 11.762 49.317 50.702 1.00 59.44 264 ALA X C 1
ATOM 2032 O O . ALA A 1 266 ? 12.576 50.116 51.164 1.00 61.58 264 ALA X O 1
ATOM 2034 N N . PHE A 1 267 ? 10.855 48.683 51.441 1.00 54.02 265 PHE X N 1
ATOM 2035 C CA . PHE A 1 267 ? 10.710 48.907 52.876 1.00 54.03 265 PHE X CA 1
ATOM 2036 C C . PHE A 1 267 ? 12.013 48.664 53.613 1.00 59.27 265 PHE X C 1
ATOM 2037 O O . PHE A 1 267 ? 12.457 49.505 54.393 1.00 66.01 265 PHE X O 1
ATOM 2045 N N . PHE A 1 268 ? 12.628 47.516 53.353 1.00 56.30 266 PHE X N 1
ATOM 2046 C CA . PHE A 1 268 ? 13.872 47.149 54.016 1.00 58.84 266 PHE X CA 1
ATOM 2047 C C . PHE A 1 268 ? 15.097 47.857 53.431 1.00 57.75 266 PHE X C 1
ATOM 2048 O O . PHE A 1 268 ? 16.219 47.665 53.900 1.00 60.41 266 PHE X O 1
ATOM 2056 N N . SER A 1 269 ? 14.872 48.683 52.414 1.00 58.20 267 SER X N 1
ATOM 2057 C CA . SER A 1 269 ? 15.933 49.501 51.837 1.00 53.87 267 SER X CA 1
ATOM 2058 C C . SER A 1 269 ? 15.802 50.969 52.246 1.00 59.10 267 SER X C 1
ATOM 2059 O O . SER A 1 269 ? 16.492 51.839 51.708 1.00 66.03 267 SER X O 1
ATOM 2062 N N . GLY A 1 270 ? 14.915 51.226 53.206 1.00 60.57 268 GLY X N 1
ATOM 2063 C CA . GLY A 1 270 ? 14.738 52.553 53.785 1.00 63.51 268 GLY X CA 1
ATOM 2064 C C . GLY A 1 270 ? 13.897 53.499 52.956 1.00 64.08 268 GLY X C 1
ATOM 2065 O O . GLY A 1 270 ? 14.023 54.718 53.079 1.00 73.28 268 GLY X O 1
ATOM 2066 N N . ARG A 1 271 ? 13.031 52.939 52.118 1.00 60.51 269 ARG X N 1
ATOM 2067 C CA . ARG A 1 271 ? 12.176 53.737 51.242 1.00 61.65 269 ARG X CA 1
ATOM 2068 C C . ARG A 1 271 ? 10.711 53.515 51.570 1.00 59.91 269 ARG X C 1
ATOM 2069 O O . ARG A 1 271 ? 10.342 52.476 52.104 1.00 61.15 269 ARG X O 1
ATOM 2077 N N . SER A 1 272 ? 9.882 54.502 51.250 1.00 58.33 270 SER X N 1
ATOM 2078 C CA . SER A 1 272 ? 8.442 54.406 51.465 1.00 56.30 270 SER X CA 1
ATOM 2079 C C . SER A 1 272 ? 7.702 54.039 50.176 1.00 59.49 270 SER X C 1
ATOM 2080 O O . SER A 1 272 ? 6.477 53.886 50.171 1.00 59.55 270 SER X O 1
ATOM 2083 N N . ALA A 1 273 ? 8.454 53.891 49.089 1.00 59.79 271 ALA X N 1
ATOM 2084 C CA . ALA A 1 273 ? 7.877 53.547 47.796 1.00 56.79 271 ALA X CA 1
ATOM 2085 C C . ALA A 1 273 ? 8.760 52.573 47.024 1.00 56.14 271 ALA X C 1
ATOM 2086 O O . ALA A 1 273 ? 9.987 52.664 47.058 1.00 58.28 271 ALA X O 1
ATOM 2088 N N . VAL A 1 274 ? 8.119 51.637 46.334 1.00 56.98 272 VAL X N 1
ATOM 2089 C CA . VAL A 1 274 ? 8.805 50.751 45.406 1.00 58.50 272 VAL X CA 1
ATOM 2090 C C . VAL A 1 274 ? 9.527 51.621 44.377 1.00 55.06 272 VAL X C 1
ATOM 2091 O O . VAL A 1 274 ? 8.932 52.535 43.797 1.00 53.70 272 VAL X O 1
ATOM 2095 N N . ALA A 1 275 ? 10.815 51.353 44.187 1.00 56.48 273 ALA X N 1
ATOM 2096 C CA . ALA A 1 275 ? 11.626 52.059 43.200 1.00 59.71 273 ALA X CA 1
ATOM 2097 C C . ALA A 1 275 ? 11.840 51.170 41.973 1.00 59.28 273 ALA X C 1
ATOM 2098 O O . ALA A 1 275 ? 11.748 49.945 42.075 1.00 57.71 273 ALA X O 1
ATOM 2100 N N . PRO A 1 276 ? 12.110 51.777 40.803 1.00 55.46 274 PRO X N 1
ATOM 2101 C CA . PRO A 1 276 ? 12.399 51.007 39.594 1.00 55.04 274 PRO X CA 1
ATOM 2102 C C . PRO A 1 276 ? 13.498 49.956 39.767 1.00 56.56 274 PRO X C 1
ATOM 2103 O O . PRO A 1 276 ? 13.491 48.952 39.065 1.00 55.74 274 PRO X O 1
ATOM 2107 N N . VAL A 1 277 ? 14.434 50.188 40.683 1.00 61.51 275 VAL X N 1
ATOM 2108 C CA . VAL A 1 277 ? 15.527 49.244 40.912 1.00 60.92 275 VAL X CA 1
ATOM 2109 C C . VAL A 1 277 ? 15.002 47.926 41.501 1.00 60.17 275 VAL X C 1
ATOM 2110 O O . VAL A 1 277 ? 15.512 46.854 41.177 1.00 53.90 275 VAL X O 1
ATOM 2114 N N . ASP A 1 278 ? 13.962 48.019 42.331 1.00 57.07 276 ASP X N 1
ATOM 2115 C CA . ASP A 1 278 ? 13.302 46.843 42.908 1.00 58.75 276 ASP X CA 1
ATOM 2116 C C . ASP A 1 278 ? 12.838 45.865 41.834 1.00 59.04 276 ASP X C 1
ATOM 2117 O O . ASP A 1 278 ? 12.785 44.657 42.073 1.00 57.02 276 ASP X O 1
ATOM 2122 N N . LEU A 1 279 ? 12.506 46.399 40.658 1.00 56.97 277 LEU X N 1
ATOM 2123 C CA . LEU A 1 279 ? 12.028 45.604 39.529 1.00 56.51 277 LEU X CA 1
ATOM 2124 C C . LEU A 1 279 ? 13.010 44.536 39.077 1.00 57.76 277 LEU X C 1
ATOM 2125 O O . LEU A 1 279 ? 12.603 43.533 38.496 1.00 58.29 277 LEU X O 1
ATOM 2130 N N . ILE A 1 280 ? 14.297 44.750 39.337 1.00 59.93 278 ILE X N 1
ATOM 2131 C CA . ILE A 1 280 ? 15.308 43.747 38.999 1.00 61.39 278 ILE X CA 1
ATOM 2132 C C . ILE A 1 280 ? 14.964 42.405 39.651 1.00 54.40 278 ILE X C 1
ATOM 2133 O O . ILE A 1 280 ? 15.051 41.370 39.000 1.00 53.99 278 ILE X O 1
ATOM 2138 N N . LEU A 1 281 ? 14.526 42.442 40.911 1.00 52.03 279 LEU X N 1
ATOM 2139 C CA . LEU A 1 281 ? 14.102 41.242 41.640 1.00 53.34 279 LEU X CA 1
ATOM 2140 C C . LEU A 1 281 ? 13.171 40.320 40.859 1.00 56.78 279 LEU X C 1
ATOM 2141 O O . LEU A 1 281 ? 13.145 39.116 41.109 1.00 58.39 279 LEU X O 1
ATOM 2146 N N . LEU A 1 282 ? 12.413 40.878 39.917 1.00 58.56 280 LEU X N 1
ATOM 2147 C CA . LEU A 1 282 ? 11.526 40.074 39.076 1.00 53.88 280 LEU X CA 1
ATOM 2148 C C . LEU A 1 282 ? 12.285 38.992 38.310 1.00 55.15 280 LEU X C 1
ATOM 2149 O O . LEU A 1 282 ? 11.710 37.955 37.975 1.00 58.26 280 LEU X O 1
ATOM 2154 N N . LYS A 1 283 ? 13.576 39.225 38.063 1.00 54.00 281 LYS X N 1
ATOM 2155 C CA . LYS A 1 283 ? 14.449 38.235 37.416 1.00 60.72 281 LYS X CA 1
ATOM 2156 C C . LYS A 1 283 ? 14.543 36.940 38.223 1.00 57.31 281 LYS X C 1
ATOM 2157 O O . LYS A 1 283 ? 15.018 35.925 37.726 1.00 58.24 281 LYS X O 1
ATOM 2163 N N . ASP A 1 284 ? 14.089 36.996 39.470 1.00 57.06 282 ASP X N 1
ATOM 2164 C CA . ASP A 1 284 ? 14.120 35.855 40.369 1.00 52.04 282 ASP X CA 1
ATOM 2165 C C . ASP A 1 284 ? 12.714 35.309 40.627 1.00 58.80 282 ASP X C 1
ATOM 2166 O O . ASP A 1 284 ? 12.524 34.445 41.485 1.00 62.95 282 ASP X O 1
ATOM 2171 N N . CYS A 1 285 ? 11.740 35.805 39.866 1.00 60.83 283 CYS X N 1
ATOM 2172 C CA . CYS A 1 285 ? 10.336 35.438 40.058 1.00 59.25 283 CYS X CA 1
ATOM 2173 C C . CYS A 1 285 ? 9.649 34.922 38.794 1.00 63.25 283 CYS X C 1
ATOM 2174 O O . CYS A 1 285 ? 8.751 34.082 38.876 1.00 63.31 283 CYS X O 1
ATOM 2177 N N . LEU A 1 286 ? 10.065 35.427 37.636 1.00 61.87 284 LEU X N 1
ATOM 2178 C CA . LEU A 1 286 ? 9.282 35.258 36.412 1.00 58.38 284 LEU X CA 1
ATOM 2179 C C . LEU A 1 286 ? 9.646 34.044 35.547 1.00 58.26 284 LEU X C 1
ATOM 2180 O O . LEU A 1 286 ? 8.871 33.663 34.670 1.00 66.36 284 LEU X O 1
ATOM 2185 N N . TRP A 1 287 ? 10.807 33.442 35.786 1.00 61.37 285 TRP X N 1
ATOM 2186 C CA . TRP A 1 287 ? 11.209 32.250 35.037 1.00 64.66 285 TRP X CA 1
ATOM 2187 C C . TRP A 1 287 ? 10.764 30.959 35.727 1.00 57.38 285 TRP X C 1
ATOM 2188 O O . TRP A 1 287 ? 10.655 30.912 36.958 1.00 56.55 285 TRP X O 1
ATOM 2199 N N . TYR A 1 288 ? 10.508 29.921 34.933 1.00 60.87 286 TYR X N 1
ATOM 2200 C CA . TYR A 1 288 ? 10.192 28.598 35.478 1.00 70.09 286 TYR X CA 1
ATOM 2201 C C . TYR A 1 288 ? 11.141 27.508 34.975 1.00 70.23 286 TYR X C 1
ATOM 2202 O O . TYR A 1 288 ? 11.266 26.458 35.606 1.00 72.25 286 TYR X O 1
ATOM 2211 N N . ASP A 1 289 ? 11.796 27.759 33.841 1.00 70.14 287 ASP X N 1
ATOM 2212 C CA . ASP A 1 289 ? 12.841 26.865 33.330 1.00 67.76 287 ASP X CA 1
ATOM 2213 C C . ASP A 1 289 ? 14.039 27.632 32.755 1.00 69.00 287 ASP X C 1
ATOM 2214 O O . ASP A 1 289 ? 14.166 28.839 32.964 1.00 70.95 287 ASP X O 1
ATOM 2219 N N . ALA A 1 290 ? 14.913 26.920 32.047 1.00 72.06 288 ALA X N 1
ATOM 2220 C CA . ALA A 1 290 ? 16.175 27.475 31.558 1.00 71.08 288 ALA X CA 1
ATOM 2221 C C . ALA A 1 290 ? 15.978 28.459 30.413 1.00 75.64 288 ALA X C 1
ATOM 2222 O O . ALA A 1 290 ? 16.591 29.532 30.399 1.00 72.26 288 ALA X O 1
ATOM 2224 N N . GLN A 1 291 ? 15.130 28.086 29.456 1.00 70.87 289 GLN X N 1
ATOM 2225 C CA . GLN A 1 291 ? 14.841 28.938 28.305 1.00 78.18 289 GLN X CA 1
ATOM 2226 C C . GLN A 1 291 ? 14.125 30.218 28.732 1.00 77.22 289 GLN X C 1
ATOM 2227 O O . GLN A 1 291 ? 14.397 31.294 28.194 1.00 75.80 289 GLN X O 1
ATOM 2233 N N . SER A 1 292 ? 13.213 30.092 29.696 1.00 74.26 290 SER X N 1
ATOM 2234 C CA . SER A 1 292 ? 12.473 31.244 30.203 1.00 67.72 290 SER X CA 1
ATOM 2235 C C . SER A 1 292 ? 13.336 32.149 31.081 1.00 67.91 290 SER X C 1
ATOM 2236 O O . SER A 1 292 ? 13.106 33.353 31.129 1.00 69.30 290 SER X O 1
ATOM 2239 N N . LEU A 1 293 ? 14.331 31.574 31.756 1.00 68.26 291 LEU X N 1
ATOM 2240 C CA . LEU A 1 293 ? 15.283 32.359 32.551 1.00 69.24 291 LEU X CA 1
ATOM 2241 C C . LEU A 1 293 ? 16.031 33.384 31.700 1.00 69.09 291 LEU X C 1
ATOM 2242 O O . LEU A 1 293 ? 16.059 34.566 32.037 1.00 66.45 291 LEU X O 1
ATOM 2247 N N . ASN A 1 294 ? 16.628 32.921 30.603 1.00 71.03 292 ASN X N 1
ATOM 2248 C CA . ASN A 1 294 ? 17.328 33.796 29.668 1.00 68.64 292 ASN X CA 1
ATOM 2249 C C . ASN A 1 294 ? 16.422 34.892 29.127 1.00 70.51 292 ASN X C 1
ATOM 2250 O O . ASN A 1 294 ? 16.804 36.062 29.111 1.00 70.70 292 ASN X O 1
ATOM 2255 N N . LEU A 1 295 ? 15.221 34.506 28.697 1.00 75.49 293 LEU X N 1
ATOM 2256 C CA . LEU A 1 295 ? 14.247 35.451 28.152 1.00 72.12 293 LEU X CA 1
ATOM 2257 C C . LEU A 1 295 ? 13.896 36.538 29.172 1.00 73.51 293 LEU X C 1
ATOM 2258 O O . LEU A 1 295 ? 13.901 37.729 28.842 1.00 72.62 293 LEU X O 1
ATOM 2263 N N . ILE A 1 296 ? 13.607 36.119 30.403 1.00 69.71 294 ILE X N 1
ATOM 2264 C CA . ILE A 1 296 ? 13.293 37.041 31.490 1.00 66.14 294 ILE X CA 1
ATOM 2265 C C . ILE A 1 296 ? 14.438 38.023 31.731 1.00 70.21 294 ILE X C 1
ATOM 2266 O O . ILE A 1 296 ? 14.213 39.235 31.808 1.00 68.27 294 ILE X O 1
ATOM 2271 N N . GLN A 1 297 ? 15.660 37.502 31.824 1.00 71.89 295 GLN X N 1
ATOM 2272 C CA . GLN A 1 297 ? 16.831 38.337 32.095 1.00 68.31 295 GLN X CA 1
ATOM 2273 C C . GLN A 1 297 ? 17.038 39.387 31.013 1.00 71.33 295 GLN X C 1
ATOM 2274 O O . GLN A 1 297 ? 17.213 40.565 31.323 1.00 71.88 295 GLN X O 1
ATOM 2280 N N . GLN A 1 298 ? 16.985 38.959 29.753 1.00 69.48 296 GLN X N 1
ATOM 2281 C CA . GLN A 1 298 ? 17.066 39.867 28.612 1.00 70.36 296 GLN X CA 1
ATOM 2282 C C . GLN A 1 298 ? 15.998 40.965 28.679 1.00 74.68 296 GLN X C 1
ATOM 2283 O O . GLN A 1 298 ? 16.316 42.149 28.540 1.00 79.89 296 GLN X O 1
ATOM 2289 N N . GLN A 1 299 ? 14.744 40.569 28.902 1.00 70.02 297 GLN X N 1
ATOM 2290 C CA . GLN A 1 299 ? 13.614 41.506 28.905 1.00 73.96 297 GLN X CA 1
ATOM 2291 C C . GLN A 1 299 ? 13.710 42.557 30.003 1.00 71.67 297 GLN X C 1
ATOM 2292 O O . GLN A 1 299 ? 13.530 43.748 29.745 1.00 70.57 297 GLN X O 1
ATOM 2298 N N . ILE A 1 300 ? 14.001 42.112 31.222 1.00 70.23 298 ILE X N 1
ATOM 2299 C CA . ILE A 1 300 ? 14.167 43.017 32.356 1.00 71.58 298 ILE X CA 1
ATOM 2300 C C . ILE A 1 300 ? 15.361 43.937 32.118 1.00 69.04 298 ILE X C 1
ATOM 2301 O O . ILE A 1 300 ? 15.265 45.141 32.334 1.00 70.71 298 ILE X O 1
ATOM 2306 N N . ASP A 1 301 ? 16.466 43.370 31.641 1.00 70.83 299 ASP X N 1
ATOM 2307 C CA . ASP A 1 301 ? 17.635 44.164 31.264 1.00 70.97 299 ASP X CA 1
ATOM 2308 C C . ASP A 1 301 ? 17.280 45.290 30.287 1.00 69.11 299 ASP X C 1
ATOM 2309 O O . ASP A 1 301 ? 17.665 46.438 30.497 1.00 68.90 299 ASP X O 1
ATOM 2314 N N . VAL A 1 302 ? 16.541 44.953 29.232 1.00 69.58 300 VAL X N 1
ATOM 2315 C CA . VAL A 1 302 ? 16.066 45.946 28.264 1.00 73.12 300 VAL X CA 1
ATOM 2316 C C . VAL A 1 302 ? 15.204 47.012 28.947 1.00 72.50 300 VAL X C 1
ATOM 2317 O O . VAL A 1 302 ? 15.347 48.207 28.676 1.00 72.31 300 VAL X O 1
ATOM 2321 N N . LEU A 1 303 ? 14.326 46.570 29.843 1.00 67.60 301 LEU X N 1
ATOM 2322 C CA . LEU A 1 303 ? 13.480 47.476 30.607 1.00 65.07 301 LEU X CA 1
ATOM 2323 C C . LEU A 1 303 ? 14.312 48.382 31.513 1.00 65.70 301 LEU X C 1
ATOM 2324 O O . LEU A 1 303 ? 14.016 49.569 31.653 1.00 63.24 301 LEU X O 1
ATOM 2329 N N . MET A 1 304 ? 15.354 47.813 32.118 1.00 66.84 302 MET X N 1
ATOM 2330 C CA . MET A 1 304 ? 16.170 48.525 33.100 1.00 64.37 302 MET X CA 1
ATOM 2331 C C . MET A 1 304 ? 17.117 49.528 32.450 1.00 64.99 302 MET X C 1
ATOM 2332 O O . MET A 1 304 ? 17.275 50.648 32.940 1.00 66.81 302 MET X O 1
ATOM 2337 N N . THR A 1 305 ? 17.737 49.122 31.346 1.00 64.22 303 THR X N 1
ATOM 2338 C CA . THR A 1 305 ? 18.697 49.966 30.641 1.00 65.02 303 THR X CA 1
ATOM 2339 C C . THR A 1 305 ? 18.030 50.947 29.674 1.00 67.52 303 THR X C 1
ATOM 2340 O O . THR A 1 305 ? 18.667 51.894 29.214 1.00 74.27 303 THR X O 1
ATOM 2344 N N . GLY A 1 306 ? 16.753 50.726 29.375 1.00 64.72 304 GLY X N 1
ATOM 2345 C CA . GLY A 1 306 ? 16.068 51.515 28.356 1.00 65.75 304 GLY X CA 1
ATOM 2346 C C . GLY A 1 306 ? 14.948 52.421 28.832 1.00 68.62 304 GLY X C 1
ATOM 2347 O O . GLY A 1 306 ? 14.767 53.519 28.306 1.00 73.54 304 GLY X O 1
ATOM 2348 N N . HIS A 1 307 ? 14.196 51.969 29.828 1.00 65.66 305 HIS X N 1
ATOM 2349 C CA . HIS A 1 307 ? 12.966 52.653 30.211 1.00 62.85 305 HIS X CA 1
ATOM 2350 C C . HIS A 1 307 ? 12.931 53.080 31.669 1.00 63.79 305 HIS X C 1
ATOM 2351 O O . HIS A 1 307 ? 12.318 54.095 32.002 1.00 68.59 305 HIS X O 1
ATOM 2358 N N . ALA A 1 308 ? 13.589 52.306 32.528 1.00 66.69 306 ALA X N 1
ATOM 2359 C CA . ALA A 1 308 ? 13.503 52.488 33.979 1.00 64.39 306 ALA X CA 1
ATOM 2360 C C . ALA A 1 308 ? 13.940 53.874 34.445 1.00 62.71 306 ALA X C 1
ATOM 2361 O O . ALA A 1 308 ? 13.315 54.458 35.332 1.00 59.99 306 ALA X O 1
ATOM 2363 N N . TRP A 1 309 ? 15.003 54.402 33.842 1.00 63.00 307 TRP X N 1
ATOM 2364 C CA . TRP A 1 309 ? 15.411 55.781 34.102 1.00 66.43 307 TRP X CA 1
ATOM 2365 C C . TRP A 1 309 ? 15.368 56.641 32.843 1.00 65.86 307 TRP X C 1
ATOM 2366 O O . TRP A 1 309 ? 16.283 57.420 32.570 1.00 65.68 307 TRP X O 1
ATOM 2377 N N . GLN A 1 310 ? 14.289 56.469 32.081 1.00 63.76 308 GLN X N 1
ATOM 2378 C CA . GLN A 1 310 ? 13.954 57.308 30.929 1.00 63.61 308 GLN X CA 1
ATOM 2379 C C . GLN A 1 310 ? 15.053 57.387 29.854 1.00 66.32 308 GLN X C 1
ATOM 2380 O O . GLN A 1 310 ? 15.097 58.345 29.078 1.00 62.34 308 GLN X O 1
ATOM 2386 N N . GLN A 1 311 ? 15.921 56.375 29.803 1.00 64.52 309 GLN X N 1
ATOM 2387 C CA . GLN A 1 311 ? 17.082 56.388 28.907 1.00 68.23 309 GLN X CA 1
ATOM 2388 C C . GLN A 1 311 ? 16.709 56.619 27.445 1.00 70.69 309 GLN X C 1
ATOM 2389 O O . GLN A 1 311 ? 17.114 57.612 26.839 1.00 70.20 309 GLN X O 1
ATOM 2395 N N . GLN A 1 312 ? 15.933 55.691 26.894 1.00 71.36 310 GLN X N 1
ATOM 2396 C CA . GLN A 1 312 ? 15.556 55.721 25.490 1.00 69.03 310 GLN X CA 1
ATOM 2397 C C . GLN A 1 312 ? 14.654 56.917 25.204 1.00 68.41 310 GLN X C 1
ATOM 2398 O O . GLN A 1 312 ? 14.673 57.466 24.102 1.00 67.87 310 GLN X O 1
ATOM 2404 N N . GLY A 1 313 ? 13.875 57.315 26.207 1.00 66.06 311 GLY X N 1
ATOM 2405 C CA . GLY A 1 313 ? 13.029 58.503 26.117 1.00 71.92 311 GLY X CA 1
ATOM 2406 C C . GLY A 1 313 ? 13.825 59.791 25.986 1.00 71.73 311 GLY X C 1
ATOM 2407 O O . GLY A 1 313 ? 13.426 60.707 25.268 1.00 63.10 311 GLY X O 1
ATOM 2408 N N . MET A 1 314 ? 14.954 59.859 26.685 1.00 67.87 312 MET X N 1
ATOM 2409 C CA . MET A 1 314 ? 15.828 61.021 26.611 1.00 63.98 312 MET X CA 1
ATOM 2410 C C . MET A 1 314 ? 16.611 61.043 25.305 1.00 70.05 312 MET X C 1
ATOM 2411 O O . MET A 1 314 ? 16.889 62.114 24.765 1.00 70.79 312 MET X O 1
ATOM 2416 N N . LEU A 1 315 ? 16.955 59.859 24.800 1.00 67.74 313 LEU X N 1
ATOM 2417 C CA . LEU A 1 315 ? 17.680 59.736 23.533 1.00 62.73 313 LEU X CA 1
ATOM 2418 C C . LEU A 1 315 ? 16.809 60.103 22.336 1.00 66.20 313 LEU X C 1
ATOM 2419 O O . LEU A 1 315 ? 17.295 60.678 21.362 1.00 65.13 313 LEU X O 1
ATOM 2424 N N . THR A 1 316 ? 15.523 59.773 22.414 1.00 66.61 314 THR X N 1
ATOM 2425 C CA . THR A 1 316 ? 14.583 60.145 21.361 1.00 69.47 314 THR X CA 1
ATOM 2426 C C . THR A 1 316 ? 14.312 61.657 21.368 1.00 70.14 314 THR X C 1
ATOM 2427 O O . THR A 1 316 ? 14.030 62.247 20.320 1.00 69.18 314 THR X O 1
ATOM 2431 N N . ARG A 1 317 ? 14.412 62.272 22.548 1.00 67.36 315 ARG X N 1
ATOM 2432 C CA . ARG A 1 317 ? 14.353 63.724 22.680 1.00 66.00 315 ARG X CA 1
ATOM 2433 C C . ARG A 1 317 ? 15.609 64.367 22.113 1.00 65.91 315 ARG X C 1
ATOM 2434 O O . ARG A 1 317 ? 15.534 65.403 21.451 1.00 65.77 315 ARG X O 1
ATOM 2442 N N . LEU A 1 318 ? 16.756 63.743 22.377 1.00 65.76 316 LEU X N 1
ATOM 2443 C CA . LEU A 1 318 ? 18.050 64.258 21.940 1.00 66.65 316 LEU X CA 1
ATOM 2444 C C . LEU A 1 318 ? 18.113 64.395 20.425 1.00 67.05 316 LEU X C 1
ATOM 2445 O O . LEU A 1 318 ? 18.451 65.460 19.912 1.00 71.69 316 LEU X O 1
ATOM 2450 N N . GLY A 1 319 ? 17.777 63.315 19.723 1.00 66.41 317 GLY X N 1
ATOM 2451 C CA . GLY A 1 319 ? 17.764 63.298 18.263 1.00 64.69 317 GLY X CA 1
ATOM 2452 C C . GLY A 1 319 ? 16.836 64.340 17.669 1.00 65.30 317 GLY X C 1
ATOM 2453 O O . GLY A 1 319 ? 17.125 64.896 16.610 1.00 70.01 317 GLY X O 1
ATOM 2454 N N . ALA A 1 320 ? 15.727 64.607 18.361 1.00 63.51 318 ALA X N 1
ATOM 2455 C CA . ALA A 1 320 ? 14.759 65.625 17.944 1.00 69.86 318 ALA X CA 1
ATOM 2456 C C . ALA A 1 320 ? 15.368 67.025 17.966 1.00 74.30 318 ALA X C 1
ATOM 2457 O O . ALA A 1 320 ? 15.056 67.856 17.107 1.00 72.83 318 ALA X O 1
ATOM 2459 N N . ILE A 1 321 ? 16.235 67.272 18.948 1.00 71.37 319 ILE X N 1
ATOM 2460 C CA . ILE A 1 321 ? 16.950 68.542 19.060 1.00 72.42 319 ILE X CA 1
ATOM 2461 C C . ILE A 1 321 ? 18.040 68.636 17.990 1.00 77.41 319 ILE X C 1
ATOM 2462 O O . ILE A 1 321 ? 18.113 69.625 17.258 1.00 80.87 319 ILE X O 1
ATOM 2467 N N . VAL A 1 322 ? 18.872 67.599 17.897 1.00 67.25 320 VAL X N 1
ATOM 2468 C CA . VAL A 1 322 ? 19.942 67.535 16.896 1.00 68.74 320 VAL X CA 1
ATOM 2469 C C . VAL A 1 322 ? 19.383 67.737 15.485 1.00 76.64 320 VAL X C 1
ATOM 2470 O O . VAL A 1 322 ? 20.057 68.293 14.614 1.00 78.05 320 VAL X O 1
ATOM 2474 N N . GLN A 1 323 ? 18.143 67.296 15.280 1.00 76.31 321 GLN X N 1
ATOM 2475 C CA . GLN A 1 323 ? 17.439 67.500 14.020 1.00 79.96 321 GLN X CA 1
ATOM 2476 C C . GLN A 1 323 ? 17.182 68.987 13.776 1.00 83.12 321 GLN X C 1
ATOM 2477 O O . GLN A 1 323 ? 17.460 69.503 12.688 1.00 83.12 321 GLN X O 1
ATOM 2483 N N . ARG A 1 324 ? 16.670 69.665 14.803 1.00 80.25 322 ARG X N 1
ATOM 2484 C CA . ARG A 1 324 ? 16.410 71.102 14.753 1.00 81.50 322 ARG X CA 1
ATOM 2485 C C . ARG A 1 324 ? 17.704 71.892 14.553 1.00 83.44 322 ARG X C 1
ATOM 2486 O O . ARG A 1 324 ? 17.738 72.862 13.790 1.00 86.74 322 ARG X O 1
ATOM 2494 N N . HIS A 1 325 ? 18.762 71.466 15.242 1.00 79.83 323 HIS X N 1
ATOM 2495 C CA . HIS A 1 325 ? 20.078 72.082 15.112 1.00 82.89 323 HIS X CA 1
ATOM 2496 C C . HIS A 1 325 ? 20.528 72.089 13.652 1.00 85.91 323 HIS X C 1
ATOM 2497 O O . HIS A 1 325 ? 20.906 73.136 13.128 1.00 88.00 323 HIS X O 1
ATOM 2504 N N . LEU A 1 326 ? 20.464 70.927 13.000 1.00 85.31 324 LEU X N 1
ATOM 2505 C CA . LEU A 1 326 ? 20.774 70.806 11.571 1.00 87.08 324 LEU X CA 1
ATOM 2506 C C . LEU A 1 326 ? 19.875 71.691 10.708 1.00 87.80 324 LEU X C 1
ATOM 2507 O O . LEU A 1 326 ? 20.335 72.324 9.752 1.00 84.71 324 LEU X O 1
ATOM 2512 N N . GLN A 1 327 ? 18.593 71.727 11.061 1.00 21.59 325 GLN X N 1
ATOM 2513 C CA . GLN A 1 327 ? 17.594 72.550 10.349 1.00 21.59 325 GLN X CA 1
ATOM 2514 C C . GLN A 1 327 ? 17.927 74.053 10.420 1.00 21.59 325 GLN X C 1
ATOM 2515 O O . GLN A 1 327 ? 17.834 74.760 9.410 1.00 90.12 325 GLN X O 1
ATOM 2521 N N . LEU A 1 328 ? 18.319 74.524 11.602 1.00 85.94 326 LEU X N 1
ATOM 2522 C CA . LEU A 1 328 ? 18.733 75.915 11.763 1.00 87.86 326 LEU X CA 1
ATOM 2523 C C . LEU A 1 328 ? 20.071 76.185 11.072 1.00 90.06 326 LEU X C 1
ATOM 2524 O O . LEU A 1 328 ? 20.321 77.298 10.609 1.00 89.02 326 LEU X O 1
ATOM 2529 N N . GLN A 1 329 ? 20.915 75.157 10.994 1.00 89.66 327 GLN X N 1
ATOM 2530 C CA . GLN A 1 329 ? 22.209 75.249 10.315 1.00 89.73 327 GLN X CA 1
ATOM 2531 C C . GLN A 1 329 ? 22.074 75.458 8.804 1.00 92.33 327 GLN X C 1
ATOM 2532 O O . GLN A 1 329 ? 22.899 76.143 8.196 1.00 91.93 327 GLN X O 1
ATOM 2538 N N . GLN A 1 330 ? 21.039 74.868 8.205 1.00 94.09 328 GLN X N 1
ATOM 2539 C CA . GLN A 1 330 ? 20.791 75.017 6.768 1.00 95.47 328 GLN X CA 1
ATOM 2540 C C . GLN A 1 330 ? 19.900 76.222 6.445 1.00 99.19 328 GLN X C 1
ATOM 2541 O O . GLN A 1 330 ? 19.878 76.692 5.308 1.00 103.36 328 GLN X O 1
ATOM 2547 N N . GLN A 1 331 ? 19.164 76.707 7.444 1.00 93.32 329 GLN X N 1
ATOM 2548 C CA . GLN A 1 331 ? 18.396 77.948 7.313 1.00 94.77 329 GLN X CA 1
ATOM 2549 C C . GLN A 1 331 ? 19.316 79.169 7.331 1.00 95.15 329 GLN X C 1
ATOM 2550 O O . GLN A 1 331 ? 18.945 80.243 6.859 1.00 98.80 329 GLN X O 1
ATOM 2556 N N . GLN A 1 332 ? 20.511 78.989 7.887 1.00 97.21 330 GLN X N 1
ATOM 2557 C CA . GLN A 1 332 ? 21.528 80.033 7.940 1.00 101.62 330 GLN X CA 1
ATOM 2558 C C . GLN A 1 332 ? 22.688 79.690 6.998 1.00 103.96 330 GLN X C 1
ATOM 2559 O O . GLN A 1 332 ? 23.834 80.084 7.233 1.00 99.45 330 GLN X O 1
ATOM 2565 N N . SER A 1 333 ? 22.379 78.956 5.930 1.00 106.47 331 SER X N 1
ATOM 2566 C CA . SER A 1 333 ? 23.396 78.493 4.982 1.00 102.41 331 SER X CA 1
ATOM 2567 C C . SER A 1 333 ? 23.614 79.457 3.809 1.00 104.95 331 SER X C 1
ATOM 2568 O O . SER A 1 333 ? 24.323 79.129 2.857 1.00 99.41 331 SER X O 1
ATOM 2571 N N . ASP A 1 334 ? 22.993 80.633 3.879 1.00 108.63 332 ASP X N 1
ATOM 2572 C CA . ASP A 1 334 ? 23.269 81.717 2.937 1.00 105.09 332 ASP X CA 1
ATOM 2573 C C . ASP A 1 334 ? 24.548 82.416 3.381 1.00 105.35 332 ASP X C 1
ATOM 2574 O O . ASP A 1 334 ? 25.383 82.797 2.557 1.00 98.09 332 ASP X O 1
ATOM 2579 N N . LYS A 1 335 ? 24.682 82.556 4.701 1.00 108.81 333 LYS X N 1
ATOM 2580 C CA . LYS A 1 335 ? 25.866 83.097 5.374 1.00 108.95 333 LYS X CA 1
ATOM 2581 C C . LYS A 1 335 ? 27.162 82.433 4.899 1.00 103.25 333 LYS X C 1
ATOM 2582 O O . LYS A 1 335 ? 28.233 83.039 4.948 1.00 107.42 333 LYS X O 1
ATOM 2588 N N . THR A 1 336 ? 27.056 81.187 4.443 1.00 102.94 334 THR X N 1
ATOM 2589 C CA . THR A 1 336 ? 28.216 80.426 3.993 1.00 104.41 334 THR X CA 1
ATOM 2590 C C . THR A 1 336 ? 28.016 79.881 2.579 1.00 105.71 334 THR X C 1
ATOM 2591 O O . THR A 1 336 ? 26.889 79.639 2.145 1.00 109.44 334 THR X O 1
ATOM 2595 N N . ALA A 1 337 ? 29.121 79.721 1.861 1.00 96.14 335 ALA X N 1
ATOM 2596 C CA . ALA A 1 337 ? 29.158 78.947 0.634 1.00 86.13 335 ALA X CA 1
ATOM 2597 C C . ALA A 1 337 ? 30.357 78.027 0.782 1.00 90.26 335 ALA X C 1
ATOM 2598 O O . ALA A 1 337 ? 30.611 77.526 1.875 1.00 94.08 335 ALA X O 1
ATOM 2600 N N . LEU A 1 338 ? 31.091 77.800 -0.303 1.00 85.25 336 LEU X N 1
ATOM 2601 C CA . LEU A 1 338 ? 32.347 77.058 -0.248 1.00 86.56 336 LEU X CA 1
ATOM 2602 C C . LEU A 1 338 ? 33.148 77.410 -1.482 1.00 89.40 336 LEU X C 1
ATOM 2603 O O . LEU A 1 338 ? 32.828 76.967 -2.584 1.00 90.62 336 LEU X O 1
ATOM 2608 N N . THR A 1 339 ? 34.189 78.210 -1.296 1.00 89.05 337 THR X N 1
ATOM 2609 C CA . THR A 1 339 ? 34.998 78.645 -2.421 1.00 88.73 337 THR X CA 1
ATOM 2610 C C . THR A 1 339 ? 36.255 77.788 -2.540 1.00 88.11 337 THR X C 1
ATOM 2611 O O . THR A 1 339 ? 37.213 77.942 -1.781 1.00 96.71 337 THR X O 1
ATOM 2615 N N . VAL A 1 340 ? 36.213 76.869 -3.499 1.00 88.18 338 VAL X N 1
ATOM 2616 C CA . VAL A 1 340 ? 37.334 75.998 -3.823 1.00 91.13 338 VAL X CA 1
ATOM 2617 C C . VAL A 1 340 ? 38.439 76.831 -4.467 1.00 87.43 338 VAL X C 1
ATOM 2618 O O . VAL A 1 340 ? 38.187 77.587 -5.407 1.00 92.47 338 VAL X O 1
ATOM 2622 N N . ILE A 1 341 ? 39.656 76.703 -3.946 1.00 83.44 339 ILE X N 1
ATOM 2623 C CA . ILE A 1 341 ? 40.795 77.470 -4.460 1.00 95.10 339 ILE X CA 1
ATOM 2624 C C . ILE A 1 341 ? 41.423 76.813 -5.691 1.00 92.30 339 ILE X C 1
ATOM 2625 O O . ILE A 1 341 ? 41.677 75.607 -5.700 1.00 90.28 339 ILE X O 1
ATOM 2630 N N . ARG A 1 342 ? 41.653 77.614 -6.730 1.00 98.15 340 ARG X N 1
ATOM 2631 C CA . ARG A 1 342 ? 42.303 77.145 -7.954 1.00 93.64 340 ARG X CA 1
ATOM 2632 C C . ARG A 1 342 ? 43.767 76.837 -7.693 1.00 96.01 340 ARG X C 1
ATOM 2633 O O . ARG A 1 342 ? 44.482 77.652 -7.108 1.00 94.00 340 ARG X O 1
ATOM 2641 N N . LEU A 1 343 ? 44.210 75.661 -8.121 1.00 95.77 341 LEU X N 1
ATOM 2642 C CA . LEU A 1 343 ? 45.631 75.340 -8.077 1.00 102.15 341 LEU X CA 1
ATOM 2643 C C . LEU A 1 343 ? 46.212 75.360 -9.496 1.00 108.54 341 LEU X C 1
ATOM 2644 O O . LEU A 1 343 ? 45.646 74.768 -10.420 1.00 108.23 341 LEU X O 1
ATOM 2649 N N . GLY A 1 344 ? 47.328 76.067 -9.661 1.00 109.24 342 GLY X N 1
ATOM 2650 C CA . GLY A 1 344 ? 47.971 76.215 -10.965 1.00 105.61 342 GLY X CA 1
ATOM 2651 C C . GLY A 1 344 ? 48.888 75.054 -11.297 1.00 111.69 342 GLY X C 1
ATOM 2652 O O . GLY A 1 344 ? 48.495 73.890 -11.193 1.00 107.37 342 GLY X O 1
ATOM 2653 N N . GLY A 1 345 ? 50.114 75.377 -11.697 1.00 116.44 343 GLY X N 1
ATOM 2654 C CA . GLY A 1 345 ? 51.104 74.368 -12.063 1.00 115.75 343 GLY X CA 1
ATOM 2655 C C . GLY A 1 345 ? 50.994 73.936 -13.513 1.00 114.02 343 GLY X C 1
ATOM 2656 O O . GLY A 1 345 ? 50.486 74.679 -14.358 1.00 109.05 343 GLY X O 1
ATOM 2657 N N . ILE A 1 346 ? 51.479 72.730 -13.797 1.00 113.10 344 ILE X N 1
ATOM 2658 C CA . ILE A 1 346 ? 51.478 72.187 -15.153 1.00 108.45 344 ILE X CA 1
ATOM 2659 C C . ILE A 1 346 ? 50.760 70.834 -15.190 1.00 109.7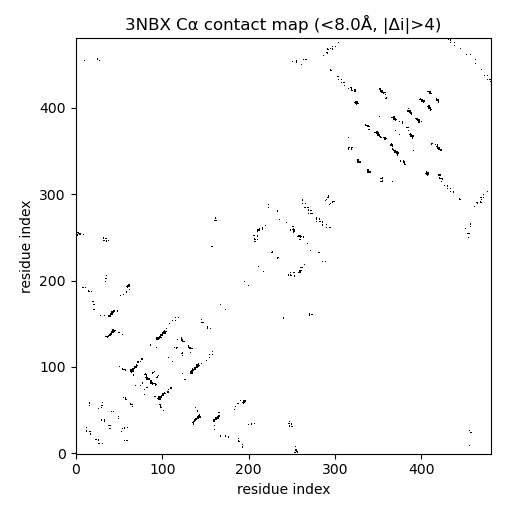6 344 ILE X C 1
ATOM 2660 O O . ILE A 1 346 ? 51.380 69.782 -14.997 1.00 100.91 344 ILE X O 1
ATOM 2665 N N . PHE A 1 347 ? 49.451 70.873 -15.429 1.00 107.58 345 PHE X N 1
ATOM 2666 C CA . PHE A 1 347 ? 48.656 69.653 -15.553 1.00 113.93 345 PHE X CA 1
ATOM 2667 C C . PHE A 1 347 ? 47.602 69.744 -16.659 1.00 112.51 345 PHE X C 1
ATOM 2668 O O . PHE A 1 347 ? 47.188 70.832 -17.068 1.00 113.61 345 PHE X O 1
ATOM 2676 N N . SER A 1 348 ? 47.188 68.569 -17.125 1.00 21.79 346 SER X N 1
ATOM 2677 C CA . SER A 1 348 ? 46.207 68.382 -18.210 1.00 21.79 346 SER X CA 1
ATOM 2678 C C . SER A 1 348 ? 44.792 68.941 -17.941 1.00 21.79 346 SER X C 1
ATOM 2679 O O . SER A 1 348 ? 44.102 69.369 -18.869 1.00 102.34 346 SER X O 1
ATOM 2682 N N . ARG A 1 349 ? 44.377 68.931 -16.675 1.00 109.53 347 ARG X N 1
ATOM 2683 C CA . ARG A 1 349 ? 43.048 69.402 -16.273 1.00 106.99 347 ARG X CA 1
ATOM 2684 C C . ARG A 1 349 ? 43.101 70.759 -15.577 1.00 100.85 347 ARG X C 1
ATOM 2685 O O . ARG A 1 349 ? 44.173 71.224 -15.193 1.00 100.86 347 ARG X O 1
ATOM 2693 N N . ARG A 1 350 ? 41.936 71.387 -15.420 1.00 100.58 348 ARG X N 1
ATOM 2694 C CA . ARG A 1 350 ? 41.793 72.548 -14.543 1.00 104.80 348 ARG X CA 1
ATOM 2695 C C . ARG A 1 350 ? 41.659 72.048 -13.110 1.00 104.59 348 ARG X C 1
ATOM 2696 O O . ARG A 1 350 ? 40.547 71.863 -12.605 1.00 100.10 348 ARG X O 1
ATOM 2704 N N . GLN A 1 351 ? 42.800 71.822 -12.464 1.00 105.73 349 GLN X N 1
ATOM 2705 C CA . GLN A 1 351 ? 42.836 71.254 -11.116 1.00 100.52 349 GLN X CA 1
ATOM 2706 C C . GLN A 1 351 ? 42.306 72.205 -10.044 1.00 95.68 349 GLN X C 1
ATOM 2707 O O . GLN A 1 351 ? 42.405 73.427 -10.175 1.00 92.59 349 GLN X O 1
ATOM 2713 N N . GLN A 1 352 ? 41.730 71.625 -8.993 1.00 96.04 350 GLN X N 1
ATOM 2714 C CA . GLN A 1 352 ? 41.133 72.386 -7.896 1.00 94.03 350 GLN X CA 1
ATOM 2715 C C . GLN A 1 352 ? 41.639 71.864 -6.550 1.00 96.02 350 GLN X C 1
ATOM 2716 O O . GLN A 1 352 ? 42.165 70.752 -6.461 1.00 95.09 350 GLN X O 1
ATOM 2722 N N . TYR A 1 353 ? 41.466 72.671 -5.507 1.00 95.04 351 TYR X N 1
ATOM 2723 C CA . TYR A 1 353 ? 42.034 72.381 -4.195 1.00 99.93 351 TYR X CA 1
ATOM 2724 C C . TYR A 1 353 ? 41.069 72.800 -3.093 1.00 100.42 351 TYR X C 1
ATOM 2725 O O . TYR A 1 353 ? 40.372 73.810 -3.217 1.00 95.09 351 TYR X O 1
ATOM 2734 N N . GLN A 1 354 ? 41.028 72.016 -2.020 1.00 101.08 352 GLN X N 1
ATOM 2735 C CA . GLN A 1 354 ? 40.242 72.352 -0.833 1.00 101.16 352 GLN X CA 1
ATOM 2736 C C . GLN A 1 354 ? 40.967 73.460 -0.070 1.00 104.21 352 GLN X C 1
ATOM 2737 O O . GLN A 1 354 ? 42.144 73.725 -0.329 1.00 109.94 352 GLN X O 1
ATOM 2743 N N . LEU A 1 355 ? 40.275 74.103 0.866 1.00 98.89 353 LEU X N 1
ATOM 2744 C CA . LEU A 1 355 ? 40.896 75.135 1.697 1.00 98.96 353 LEU X CA 1
ATOM 2745 C C . LEU A 1 355 ? 41.979 74.525 2.610 1.00 105.14 353 LEU X C 1
ATOM 2746 O O . LEU A 1 355 ? 41.727 73.510 3.268 1.00 102.84 353 LEU X O 1
ATOM 2751 N N . PRO A 1 356 ? 43.182 75.148 2.650 1.00 113.45 354 PRO X N 1
ATOM 2752 C CA . PRO A 1 356 ? 44.427 74.553 3.178 1.00 108.77 354 PRO X CA 1
ATOM 2753 C C . PRO A 1 356 ? 44.272 73.829 4.519 1.00 107.91 354 PRO X C 1
ATOM 2754 O O . PRO A 1 356 ? 44.484 72.615 4.591 1.00 103.90 354 PRO X O 1
ATOM 2758 N N . VAL A 1 357 ? 43.919 74.573 5.564 1.00 21.79 355 VAL X N 1
ATOM 2759 C CA . VAL A 1 357 ? 43.590 73.977 6.863 1.00 21.79 355 VAL X CA 1
ATOM 2760 C C . VAL A 1 357 ? 42.184 74.371 7.327 1.00 21.79 355 VAL X C 1
ATOM 2761 O O . VAL A 1 357 ? 41.670 73.766 8.293 1.00 21.79 355 VAL X O 1
ATOM 2765 N N . ASN A 1 358 ? 41.576 75.372 6.688 1.00 106.39 356 ASN X N 1
ATOM 2766 C CA . ASN A 1 358 ? 40.221 75.778 7.051 1.00 103.84 356 ASN X CA 1
ATOM 2767 C C . ASN A 1 358 ? 39.319 74.549 7.181 1.00 109.68 356 ASN X C 1
ATOM 2768 O O . ASN A 1 358 ? 38.683 74.346 8.216 1.00 110.86 356 ASN X O 1
ATOM 2773 N N . VAL A 1 359 ? 39.309 73.719 6.139 1.00 113.13 357 VAL X N 1
ATOM 2774 C CA . VAL A 1 359 ? 38.647 72.416 6.176 1.00 108.24 357 VAL X CA 1
ATOM 2775 C C . VAL A 1 359 ? 39.671 71.273 6.188 1.00 107.33 357 VAL X C 1
ATOM 2776 O O . VAL A 1 359 ? 40.343 71.010 5.184 1.00 104.89 357 VAL X O 1
ATOM 2780 N N . THR A 1 360 ? 39.792 70.612 7.337 1.00 106.52 358 THR X N 1
ATOM 2781 C CA . THR A 1 360 ? 40.703 69.472 7.488 1.00 107.00 358 THR X CA 1
ATOM 2782 C C . THR A 1 360 ? 40.039 68.253 8.126 1.00 104.29 358 THR X C 1
ATOM 2783 O O . THR A 1 360 ? 40.711 67.266 8.435 1.00 102.05 358 THR X O 1
ATOM 2787 N N . ALA A 1 361 ? 38.721 68.327 8.310 1.00 103.07 359 ALA X N 1
ATOM 2788 C CA . ALA A 1 361 ? 37.941 67.223 8.870 1.00 98.58 359 ALA X CA 1
ATOM 2789 C C . ALA A 1 361 ? 38.000 65.990 7.970 1.00 94.88 359 ALA X C 1
ATOM 2790 O O . ALA A 1 361 ? 37.646 66.062 6.794 1.00 90.86 359 ALA X O 1
ATOM 2792 N N . SER A 1 362 ? 38.453 64.868 8.535 1.00 97.91 360 SER X N 1
ATOM 2793 C CA . SER A 1 362 ? 38.621 63.604 7.798 1.00 96.33 360 SER X CA 1
ATOM 2794 C C . SER A 1 362 ? 37.400 63.249 6.947 1.00 91.35 360 SER X C 1
ATOM 2795 O O . SER A 1 362 ? 37.539 62.796 5.809 1.00 86.72 360 SER X O 1
ATOM 2798 N N . THR A 1 363 ? 36.212 63.436 7.518 1.00 83.49 361 THR X N 1
ATOM 2799 C CA . THR A 1 363 ? 34.970 63.414 6.752 1.00 84.11 361 THR X CA 1
ATOM 2800 C C . THR A 1 363 ? 34.145 64.654 7.112 1.00 81.55 361 THR X C 1
ATOM 2801 O O . THR A 1 363 ?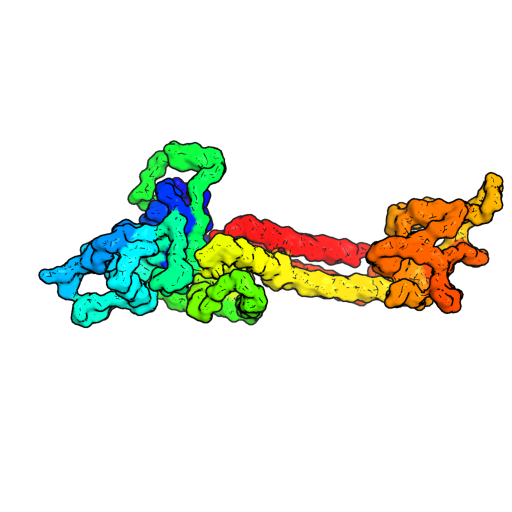 33.670 64.793 8.242 1.00 80.43 361 THR X O 1
ATOM 2805 N N . LEU A 1 364 ? 34.002 65.567 6.156 1.00 77.63 362 LEU X N 1
ATOM 2806 C CA . LEU A 1 364 ? 33.243 66.794 6.394 1.00 85.40 362 LEU X CA 1
ATOM 2807 C C . LEU A 1 364 ? 31.861 66.731 5.757 1.00 76.80 362 LEU X C 1
ATOM 2808 O O . LEU A 1 364 ? 31.688 66.144 4.685 1.00 77.12 362 LEU X O 1
ATOM 2813 N N . THR A 1 365 ? 30.882 67.334 6.424 1.00 70.17 363 THR X N 1
ATOM 2814 C CA . THR A 1 365 ? 29.533 67.411 5.878 1.00 76.62 363 THR X CA 1
ATOM 2815 C C . THR A 1 365 ? 29.279 68.799 5.305 1.00 80.50 363 THR X C 1
ATOM 2816 O O . THR A 1 365 ? 29.764 69.803 5.836 1.00 78.45 363 THR X O 1
ATOM 2820 N N . LEU A 1 366 ? 28.518 68.840 4.216 1.00 81.34 364 LEU X N 1
ATOM 2821 C CA . LEU A 1 366 ? 28.188 70.091 3.551 1.00 75.53 364 LEU X CA 1
ATOM 2822 C C . LEU A 1 366 ? 26.680 70.233 3.394 1.00 74.41 364 LEU X C 1
ATOM 2823 O O . LEU A 1 366 ? 26.016 69.352 2.851 1.00 72.09 364 LEU X O 1
ATOM 2828 N N . LEU A 1 367 ? 26.152 71.345 3.893 1.00 75.43 365 LEU X N 1
ATOM 2829 C CA . LEU A 1 367 ? 24.736 71.663 3.775 1.00 75.51 365 LEU X CA 1
ATOM 2830 C C . LEU A 1 367 ? 24.470 72.235 2.389 1.00 75.54 365 LEU X C 1
ATOM 2831 O O . LEU A 1 367 ? 25.405 72.641 1.695 1.00 78.86 365 LEU X O 1
ATOM 2836 N N . LEU A 1 368 ? 23.205 72.270 1.982 1.00 73.63 366 LEU X N 1
ATOM 2837 C CA . LEU A 1 368 ? 22.849 72.864 0.695 1.00 80.65 366 LEU X CA 1
ATOM 2838 C C . LEU A 1 368 ? 21.796 73.967 0.806 1.00 82.77 366 LEU X C 1
ATOM 2839 O O . LEU A 1 368 ? 20.765 73.789 1.461 1.00 80.90 366 LEU X O 1
ATOM 2844 N N . GLN A 1 369 ? 22.082 75.103 0.162 1.00 87.04 367 GLN X N 1
ATOM 2845 C CA . GLN A 1 369 ? 21.206 76.281 0.162 1.00 87.50 367 GLN X CA 1
ATOM 2846 C C . GLN A 1 369 ? 19.788 75.944 -0.275 1.00 89.82 367 GLN X C 1
ATOM 2847 O O . GLN A 1 369 ? 18.814 76.404 0.325 1.00 88.60 367 GLN X O 1
ATOM 2853 N N . LYS A 1 370 ? 19.686 75.145 -1.331 1.00 85.86 368 LYS X N 1
ATOM 2854 C CA . LYS A 1 370 ? 18.406 74.690 -1.834 1.00 86.43 368 LYS X CA 1
ATOM 2855 C C . LYS A 1 370 ? 18.361 73.170 -1.690 1.00 83.34 368 LYS X C 1
ATOM 2856 O O . LYS A 1 370 ? 18.978 72.457 -2.481 1.00 81.67 368 LYS X O 1
ATOM 2862 N N . PRO A 1 371 ? 17.659 72.666 -0.654 1.00 83.39 369 PRO X N 1
ATOM 2863 C CA . PRO A 1 371 ? 17.548 71.217 -0.475 1.00 83.94 369 PRO X CA 1
ATOM 2864 C C . PRO A 1 371 ? 16.944 70.566 -1.711 1.00 80.11 369 PRO X C 1
ATOM 2865 O O . PRO A 1 371 ? 16.037 71.132 -2.325 1.00 76.38 369 PRO X O 1
ATOM 2869 N N . LEU A 1 372 ? 17.466 69.399 -2.078 1.00 80.81 370 LEU X N 1
ATOM 2870 C CA . LEU A 1 372 ? 17.061 68.720 -3.304 1.00 75.26 370 LEU X CA 1
ATOM 2871 C C . LEU A 1 372 ? 16.553 67.306 -3.055 1.00 75.73 370 LEU X C 1
ATOM 2872 O O . LEU A 1 372 ? 16.859 66.696 -2.031 1.00 78.52 370 LEU X O 1
ATOM 2877 N N . LYS A 1 373 ? 15.771 66.796 -4.003 1.00 76.57 371 LYS X N 1
ATOM 2878 C CA . LYS A 1 373 ? 15.312 65.414 -3.970 1.00 76.79 371 LYS X CA 1
ATOM 2879 C C . LYS A 1 373 ? 16.347 64.526 -4.669 1.00 76.12 371 LYS X C 1
ATOM 2880 O O . LYS A 1 373 ? 16.414 64.483 -5.902 1.00 72.62 371 LYS X O 1
ATOM 2886 N N . LEU A 1 374 ? 17.170 63.845 -3.873 1.00 69.28 372 LEU X N 1
ATOM 2887 C CA . LEU A 1 374 ? 18.214 62.965 -4.401 1.00 76.44 372 LEU X CA 1
ATOM 2888 C C . LEU A 1 374 ? 18.016 61.532 -3.920 1.00 84.39 372 LEU X C 1
ATOM 2889 O O . LEU A 1 374 ? 17.845 61.288 -2.720 1.00 85.04 372 LEU X O 1
ATOM 2894 N N . HIS A 1 375 ? 18.051 60.595 -4.868 1.00 82.23 373 HIS X N 1
ATOM 2895 C CA . HIS A 1 375 ? 17.814 59.171 -4.613 1.00 79.19 373 HIS X CA 1
ATOM 2896 C C . HIS A 1 375 ? 16.521 58.925 -3.832 1.00 86.04 373 HIS X C 1
ATOM 2897 O O . HIS A 1 375 ? 16.507 58.232 -2.811 1.00 87.07 373 HIS X O 1
ATOM 2904 N N . ASP A 1 376 ? 15.444 59.525 -4.339 1.00 85.56 374 ASP X N 1
ATOM 2905 C CA . ASP A 1 376 ? 14.076 59.362 -3.830 1.00 93.54 374 ASP X CA 1
ATOM 2906 C C . ASP A 1 376 ? 13.875 59.828 -2.381 1.00 92.63 374 ASP X C 1
ATOM 2907 O O . ASP A 1 376 ? 13.004 59.322 -1.668 1.00 92.45 374 ASP X O 1
ATOM 2912 N N . MET A 1 377 ? 14.682 60.801 -1.963 1.00 95.55 375 MET X N 1
ATOM 2913 C CA . MET A 1 377 ? 14.536 61.439 -0.652 1.00 95.66 375 MET X CA 1
ATOM 2914 C C . MET A 1 377 ? 15.030 62.881 -0.716 1.00 87.93 375 MET X C 1
ATOM 2915 O O . MET A 1 377 ? 15.885 63.213 -1.544 1.00 84.88 375 MET X O 1
ATOM 2920 N N . GLU A 1 378 ? 14.491 63.737 0.147 1.00 86.15 376 GLU X N 1
ATOM 2921 C CA . GLU A 1 378 ? 14.992 65.104 0.240 1.00 90.47 376 GLU X CA 1
ATOM 2922 C C . GLU A 1 378 ? 16.206 65.159 1.168 1.00 82.18 376 GLU X C 1
ATOM 2923 O O . GLU A 1 378 ? 16.189 64.603 2.267 1.00 80.60 376 GLU X O 1
ATOM 2929 N N . VAL A 1 379 ? 17.263 65.817 0.702 1.00 76.26 377 VAL X N 1
ATOM 2930 C CA . VAL A 1 379 ? 18.530 65.879 1.430 1.00 81.44 377 VAL X CA 1
ATOM 2931 C C . VAL A 1 379 ? 18.929 67.322 1.755 1.00 82.77 377 VAL X C 1
ATOM 2932 O O . VAL A 1 379 ? 18.942 68.188 0.876 1.00 74.92 377 VAL X O 1
ATOM 2936 N N . VAL A 1 380 ? 19.241 67.567 3.027 1.00 79.32 378 VAL X N 1
ATOM 2937 C CA . VAL A 1 380 ? 19.691 68.887 3.474 1.00 83.74 378 VAL X CA 1
ATOM 2938 C C . VAL A 1 380 ? 21.216 68.987 3.617 1.00 73.98 378 VAL X C 1
ATOM 2939 O O . VAL A 1 380 ? 21.770 70.084 3.561 1.00 75.97 378 VAL X O 1
ATOM 2943 N N . HIS A 1 381 ? 21.885 67.845 3.790 1.00 72.15 379 HIS X N 1
ATOM 2944 C CA . HIS A 1 381 ? 23.346 67.809 3.928 1.00 75.02 379 HIS X CA 1
ATOM 2945 C C . HIS A 1 381 ? 23.978 66.526 3.380 1.00 72.91 379 HIS X C 1
ATOM 2946 O O . HIS A 1 381 ? 23.392 65.453 3.466 1.00 70.18 379 HIS X O 1
ATOM 2953 N N . ILE A 1 382 ? 25.175 66.650 2.813 1.00 70.73 380 ILE X N 1
ATOM 2954 C CA . ILE A 1 382 ? 25.905 65.504 2.271 1.00 71.54 380 ILE X CA 1
ATOM 2955 C C . ILE A 1 382 ? 27.290 65.443 2.896 1.00 73.54 380 ILE X C 1
ATOM 2956 O O . ILE A 1 382 ? 28.037 66.423 2.852 1.00 76.88 380 ILE X O 1
ATOM 2961 N N . SER A 1 383 ? 27.634 64.295 3.472 1.00 70.60 381 SER X N 1
ATOM 2962 C CA . SER A 1 383 ? 28.959 64.115 4.055 1.00 71.92 381 SER X CA 1
ATOM 2963 C C . SER A 1 383 ? 29.911 63.421 3.086 1.00 67.23 381 SER X C 1
ATOM 2964 O O . SER A 1 383 ? 29.577 62.397 2.495 1.00 72.84 381 SER X O 1
ATOM 2967 N N . PHE A 1 384 ? 31.092 64.007 2.927 1.00 72.67 382 PHE X N 1
ATOM 2968 C CA . PHE A 1 384 ? 32.134 63.466 2.065 1.00 73.28 382 PHE X CA 1
ATOM 2969 C C . PHE A 1 384 ? 33.306 62.999 2.906 1.00 75.02 382 PHE X C 1
ATOM 2970 O O . PHE A 1 384 ? 33.619 63.599 3.930 1.00 79.37 382 PHE X O 1
ATOM 2978 N N . GLU A 1 385 ? 33.946 61.921 2.472 1.00 78.67 383 GLU X N 1
ATOM 2979 C CA . GLU A 1 385 ? 35.273 61.585 2.947 1.00 82.13 383 GLU X CA 1
ATOM 2980 C C . GLU A 1 385 ? 36.184 62.623 2.301 1.00 80.66 383 GLU X C 1
ATOM 2981 O O . GLU A 1 385 ? 36.268 62.690 1.071 1.00 82.43 383 GLU X O 1
ATOM 2987 N N . ARG A 1 386 ? 36.838 63.444 3.123 1.00 80.64 384 ARG X N 1
ATOM 2988 C CA . ARG A 1 386 ? 37.672 64.549 2.629 1.00 87.39 384 ARG X CA 1
ATOM 2989 C C . ARG A 1 386 ? 38.721 64.080 1.624 1.00 88.24 384 ARG X C 1
ATOM 2990 O O . ARG A 1 386 ? 39.014 64.779 0.656 1.00 86.70 384 ARG X O 1
ATOM 2998 N N . SER A 1 387 ? 39.267 62.890 1.868 1.00 91.01 385 SER X N 1
ATOM 2999 C CA . SER A 1 387 ? 40.202 62.226 0.962 1.00 89.75 385 SER X CA 1
ATOM 3000 C C . SER A 1 387 ? 39.621 62.043 -0.447 1.00 92.03 385 SER X C 1
ATOM 3001 O O . SER A 1 387 ? 40.300 62.308 -1.443 1.00 88.49 385 SER X O 1
ATOM 3004 N N . ALA A 1 388 ? 38.366 61.597 -0.518 1.00 91.82 386 ALA X N 1
ATOM 3005 C CA . ALA A 1 388 ? 37.692 61.331 -1.790 1.00 89.08 386 ALA X CA 1
ATOM 3006 C C . ALA A 1 388 ? 37.329 62.615 -2.529 1.00 87.03 386 ALA X C 1
ATOM 3007 O O . ALA A 1 388 ? 37.288 62.643 -3.762 1.00 86.54 386 ALA X O 1
ATOM 3009 N N . LEU A 1 389 ? 37.067 63.672 -1.767 1.00 84.28 387 LEU X N 1
ATOM 3010 C CA . LEU A 1 389 ? 36.757 64.977 -2.335 1.00 83.17 387 LEU X CA 1
ATOM 3011 C C . LEU A 1 389 ? 38.014 65.629 -2.913 1.00 89.66 387 LEU X C 1
ATOM 3012 O O . LEU A 1 389 ? 37.940 66.334 -3.919 1.00 88.91 387 LEU X O 1
ATOM 3017 N N . GLU A 1 390 ? 39.160 65.374 -2.280 1.00 94.33 388 GLU X N 1
ATOM 3018 C CA . GLU A 1 390 ? 40.456 65.858 -2.761 1.00 96.57 388 GLU X CA 1
ATOM 3019 C C . GLU A 1 390 ? 40.716 65.391 -4.187 1.00 93.71 388 GLU X C 1
ATOM 3020 O O . GLU A 1 390 ? 40.844 66.209 -5.099 1.00 96.48 388 GLU X O 1
ATOM 3026 N N . GLN A 1 391 ? 40.777 64.073 -4.368 1.00 92.28 389 GLN X N 1
ATOM 3027 C CA . GLN A 1 391 ? 41.104 63.469 -5.661 1.00 99.86 389 GLN X CA 1
ATOM 3028 C C . GLN A 1 391 ? 40.119 63.833 -6.770 1.00 99.54 389 GLN X C 1
ATOM 3029 O O . GLN A 1 391 ? 40.503 63.901 -7.937 1.00 101.96 389 GLN X O 1
ATOM 3035 N N . TRP A 1 392 ? 38.859 64.064 -6.410 1.00 90.29 390 TRP X N 1
ATOM 3036 C CA . TRP A 1 392 ? 37.877 64.521 -7.386 1.00 90.17 390 TRP X CA 1
ATOM 3037 C C . TRP A 1 392 ? 38.094 65.985 -7.770 1.00 93.74 390 TRP X C 1
ATOM 3038 O O . TRP A 1 392 ? 37.845 66.376 -8.912 1.00 94.38 390 TRP X O 1
ATOM 3049 N N . LEU A 1 393 ? 38.551 66.792 -6.817 1.00 94.89 391 LEU X N 1
ATOM 3050 C CA . LEU A 1 393 ? 38.859 68.193 -7.092 1.00 91.84 391 LEU X CA 1
ATOM 3051 C C . LEU A 1 393 ? 40.113 68.323 -7.950 1.00 95.78 391 LEU X C 1
ATOM 3052 O O . LEU A 1 393 ? 40.268 69.299 -8.682 1.00 92.63 391 LEU X O 1
ATOM 3057 N N . SER A 1 394 ? 40.992 67.327 -7.869 1.00 97.43 392 SER X N 1
ATOM 3058 C CA . SER A 1 394 ? 42.214 67.304 -8.671 1.00 103.02 392 SER X CA 1
ATOM 3059 C C . SER A 1 394 ? 42.034 66.563 -9.999 1.00 103.48 392 SER X C 1
ATOM 3060 O O . SER A 1 394 ? 42.172 67.157 -11.069 1.00 104.10 392 SER X O 1
ATOM 3063 N N . LYS A 1 395 ? 41.714 65.272 -9.917 1.00 102.25 393 LYS X N 1
ATOM 3064 C CA . LYS A 1 395 ? 41.677 64.389 -11.086 1.00 100.96 393 LYS X CA 1
ATOM 3065 C C . LYS A 1 395 ? 40.306 64.292 -11.754 1.00 101.19 393 LYS X C 1
ATOM 3066 O O . LYS A 1 395 ? 40.191 63.765 -12.863 1.00 101.83 393 LYS X O 1
ATOM 3072 N N . GLY A 1 396 ? 39.273 64.794 -11.083 1.00 100.57 394 GLY X N 1
ATOM 3073 C CA . GLY A 1 396 ? 37.911 64.749 -11.615 1.00 100.13 394 GLY X CA 1
ATOM 3074 C C . GLY A 1 396 ? 37.286 63.371 -11.501 1.00 97.75 394 GLY X C 1
ATOM 3075 O O . GLY A 1 396 ? 37.474 62.678 -10.500 1.00 94.60 394 GLY X O 1
ATOM 3076 N N . GLY A 1 397 ? 36.544 62.975 -12.532 1.00 97.16 395 GLY X N 1
ATOM 3077 C CA . GLY A 1 397 ? 35.891 61.669 -12.558 1.00 95.98 395 GLY X CA 1
ATOM 3078 C C . GLY A 1 397 ? 34.572 61.665 -11.809 1.00 94.35 395 GLY X C 1
ATOM 3079 O O . GLY A 1 397 ? 33.774 62.597 -11.933 1.00 94.40 395 GLY X O 1
ATOM 3080 N N . GLU A 1 398 ? 34.345 60.614 -11.027 1.00 85.66 396 GLU X N 1
ATOM 3081 C CA . GLU A 1 398 ? 33.085 60.459 -10.303 1.00 88.78 396 GLU X CA 1
ATOM 3082 C C . GLU A 1 398 ? 33.272 60.469 -8.790 1.00 82.06 396 GLU X C 1
ATOM 3083 O O . GLU A 1 398 ? 34.239 59.916 -8.267 1.00 81.37 396 GLU X O 1
ATOM 3089 N N . ILE A 1 399 ? 32.336 61.117 -8.101 1.00 82.56 397 ILE X N 1
ATOM 3090 C CA . ILE A 1 399 ? 32.426 61.321 -6.657 1.00 80.20 397 ILE X CA 1
ATOM 3091 C C . ILE A 1 399 ? 31.158 60.909 -5.908 1.00 76.12 397 ILE X C 1
ATOM 3092 O O . ILE A 1 399 ? 30.047 61.325 -6.246 1.00 73.94 397 ILE X O 1
ATOM 3097 N N . ARG A 1 400 ? 31.357 60.093 -4.879 1.00 77.18 398 ARG X N 1
ATOM 3098 C CA . ARG A 1 400 ? 30.274 59.580 -4.053 1.00 75.67 398 ARG X CA 1
ATOM 3099 C C . ARG A 1 400 ? 30.159 60.394 -2.767 1.00 77.17 398 ARG X C 1
ATOM 3100 O O . ARG A 1 400 ? 31.119 61.042 -2.346 1.00 77.81 398 ARG X O 1
ATOM 3108 N N . GLY A 1 401 ? 28.982 60.363 -2.150 1.00 72.68 399 GLY X N 1
ATOM 3109 C CA . GLY A 1 401 ? 28.757 61.058 -0.888 1.00 71.18 399 GLY X CA 1
ATOM 3110 C C . GLY A 1 401 ? 27.496 60.582 -0.202 1.00 69.79 399 GLY X C 1
ATOM 3111 O O . GLY A 1 401 ? 26.441 60.494 -0.830 1.00 73.03 399 GLY X O 1
ATOM 3112 N N . LYS A 1 402 ? 27.605 60.275 1.089 1.00 64.56 400 LYS X N 1
ATOM 3113 C CA . LYS A 1 402 ? 26.458 59.775 1.858 1.00 73.29 400 LYS X CA 1
ATOM 3114 C C . LYS A 1 402 ? 25.425 60.854 2.169 1.00 70.02 400 LYS X C 1
ATOM 3115 O O . LYS A 1 402 ? 25.707 61.825 2.876 1.00 70.00 400 LYS X O 1
ATOM 3121 N N . LEU A 1 403 ? 24.228 60.662 1.620 1.00 71.41 401 LEU X N 1
ATOM 3122 C CA . LEU A 1 403 ? 23.140 61.626 1.730 1.00 71.62 401 LEU X CA 1
ATOM 3123 C C . LEU A 1 403 ? 22.626 61.717 3.160 1.00 73.62 401 LEU X C 1
ATOM 3124 O O . LEU A 1 403 ? 22.445 60.697 3.831 1.00 76.33 401 LEU X O 1
ATOM 3129 N N . ASN A 1 404 ? 22.401 62.950 3.614 1.00 70.66 402 ASN X N 1
ATOM 3130 C CA . ASN A 1 404 ? 22.038 63.250 5.002 1.00 65.13 402 ASN X CA 1
ATOM 3131 C C . ASN A 1 404 ? 22.925 62.542 6.031 1.00 66.61 402 ASN X C 1
ATOM 3132 O O . ASN A 1 404 ? 22.475 62.180 7.119 1.00 70.06 402 ASN X O 1
ATOM 3137 N N . GLY A 1 405 ? 24.191 62.348 5.662 1.00 67.58 403 GLY X N 1
ATOM 3138 C CA . GLY A 1 405 ? 25.199 61.755 6.538 1.00 68.88 403 GLY X CA 1
ATOM 3139 C C . GLY A 1 405 ? 25.132 60.247 6.697 1.00 72.81 403 GLY X C 1
ATOM 3140 O O . GLY A 1 405 ? 26.093 59.632 7.156 1.00 72.29 403 GLY X O 1
ATOM 3141 N N . ILE A 1 406 ? 24.004 59.651 6.314 1.00 76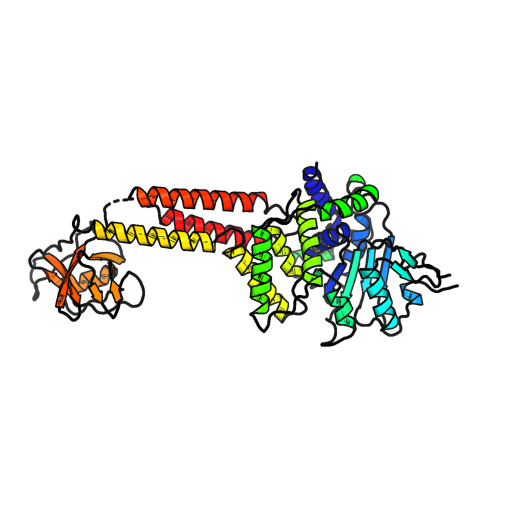.45 404 ILE X N 1
ATOM 3142 C CA . ILE A 1 406 ? 23.748 58.231 6.569 1.00 71.99 404 ILE X CA 1
ATOM 3143 C C . ILE A 1 406 ? 23.627 57.394 5.297 1.00 73.32 404 ILE X C 1
ATOM 3144 O O . ILE A 1 406 ? 23.460 57.930 4.200 1.00 71.00 404 ILE X O 1
ATOM 3149 N N . GLY A 1 407 ? 23.710 56.075 5.463 1.00 75.11 405 GLY X N 1
ATOM 3150 C CA . GLY A 1 407 ? 23.568 55.136 4.356 1.00 77.46 405 GLY X CA 1
ATOM 3151 C C . GLY A 1 407 ? 24.842 54.998 3.548 1.00 78.62 405 GLY X C 1
ATOM 3152 O O . GLY A 1 407 ? 25.919 55.396 3.995 1.00 79.89 405 GLY X O 1
ATOM 3153 N N . PHE A 1 408 ? 24.714 54.431 2.353 1.00 78.67 406 PHE X N 1
ATOM 3154 C CA . PHE A 1 408 ? 25.853 54.213 1.469 1.00 82.46 406 PHE X CA 1
ATOM 3155 C C . PHE A 1 408 ? 26.316 55.494 0.779 1.00 76.19 406 PHE X C 1
ATOM 3156 O O . PHE A 1 408 ? 25.528 56.412 0.552 1.00 75.28 406 PHE X O 1
ATOM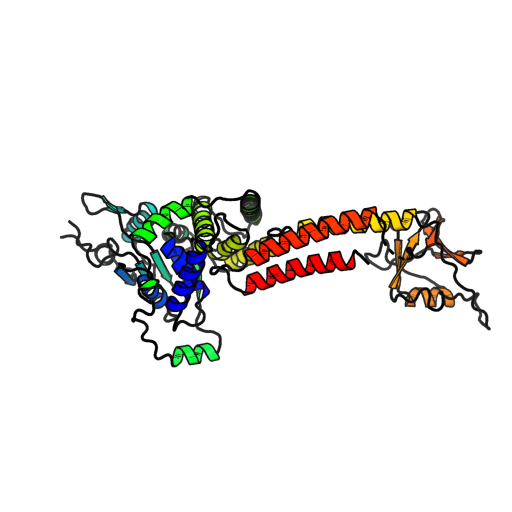 3164 N N . ALA A 1 409 ? 27.605 55.540 0.450 1.00 79.91 407 ALA X N 1
ATOM 3165 C CA . ALA A 1 409 ? 28.176 56.623 -0.339 1.00 79.92 407 ALA X CA 1
ATOM 3166 C C . ALA A 1 409 ? 27.639 56.566 -1.771 1.00 74.05 407 ALA X C 1
ATOM 3167 O O . ALA A 1 409 ? 28.099 55.766 -2.590 1.00 73.10 407 ALA X O 1
ATOM 3169 N N . GLN A 1 410 ? 26.655 57.414 -2.055 1.00 68.59 408 GLN X N 1
ATOM 3170 C CA . GLN A 1 410 ? 26.006 57.457 -3.367 1.00 73.76 408 GLN X CA 1
ATOM 3171 C C . GLN A 1 410 ? 26.753 58.348 -4.352 1.00 76.84 408 GLN X C 1
ATOM 3172 O O . GLN A 1 410 ? 27.306 59.377 -3.964 1.00 74.62 408 GLN X O 1
ATOM 3178 N N . LYS A 1 411 ? 26.752 57.954 -5.625 1.00 79.13 409 LYS X N 1
ATOM 3179 C CA . LYS A 1 411 ? 27.319 58.779 -6.691 1.00 73.79 409 LYS X CA 1
ATOM 3180 C C . LYS A 1 411 ? 26.507 60.061 -6.822 1.00 74.02 409 LYS X C 1
ATOM 3181 O O . LYS A 1 411 ? 25.299 60.058 -6.586 1.00 75.72 409 LYS X O 1
ATOM 3187 N N . LEU A 1 412 ? 27.174 61.154 -7.181 1.00 79.44 410 LEU X N 1
ATOM 3188 C CA . LEU A 1 412 ? 26.546 62.475 -7.180 1.00 78.56 410 LEU X CA 1
ATOM 3189 C C . LEU A 1 412 ? 26.809 63.250 -8.464 1.00 76.07 410 LEU X C 1
ATOM 3190 O O . LEU A 1 412 ? 27.891 63.157 -9.048 1.00 70.18 410 LEU X O 1
ATOM 3195 N N . ASN A 1 413 ? 25.815 64.023 -8.891 1.00 69.42 411 ASN X N 1
ATOM 3196 C CA . ASN A 1 413 ? 26.001 64.950 -9.995 1.00 78.21 411 ASN X CA 1
ATOM 3197 C C . ASN A 1 413 ? 26.575 66.253 -9.448 1.00 78.30 411 ASN X C 1
ATOM 3198 O O . ASN A 1 413 ? 25.838 67.195 -9.141 1.00 79.63 411 ASN X O 1
ATOM 3203 N N . LEU A 1 414 ? 27.899 66.284 -9.321 1.00 76.21 412 LEU X N 1
ATOM 3204 C CA . LEU A 1 414 ? 28.604 67.414 -8.724 1.00 80.25 412 LEU X CA 1
ATOM 3205 C C . LEU A 1 414 ? 29.486 68.114 -9.750 1.00 77.96 412 LEU X C 1
ATOM 3206 O O . LEU A 1 414 ? 30.078 67.471 -10.619 1.00 86.56 412 LEU X O 1
ATOM 3211 N N . GLU A 1 415 ? 29.567 69.436 -9.645 1.00 74.75 413 GLU X N 1
ATOM 3212 C CA . GLU A 1 415 ? 30.410 70.237 -10.535 1.00 81.39 413 GLU X CA 1
ATOM 3213 C C . GLU A 1 415 ? 31.023 71.432 -9.813 1.00 80.55 413 GLU X C 1
ATOM 3214 O O . GLU A 1 415 ? 30.445 71.954 -8.857 1.00 74.04 413 GLU X O 1
ATOM 3220 N N . VAL A 1 416 ? 32.196 71.851 -10.280 1.00 84.58 414 VAL X N 1
ATOM 3221 C CA . VAL A 1 416 ? 32.843 73.064 -9.788 1.00 86.72 414 VAL X CA 1
ATOM 3222 C C . VAL A 1 416 ? 32.282 74.288 -10.523 1.00 83.11 414 VAL X C 1
ATOM 3223 O O . VAL A 1 416 ? 32.324 74.368 -11.752 1.00 77.66 414 VAL X O 1
ATOM 3227 N N . ASP A 1 417 ? 31.743 75.226 -9.751 1.00 85.49 415 ASP X N 1
ATOM 3228 C CA . ASP A 1 417 ? 31.069 76.403 -10.289 1.00 88.70 415 ASP X CA 1
ATOM 3229 C C . ASP A 1 417 ? 32.063 77.435 -10.828 1.00 92.80 415 ASP X C 1
ATOM 3230 O O . ASP A 1 417 ? 33.257 77.382 -10.518 1.00 89.53 415 ASP X O 1
ATOM 3235 N N . SER A 1 418 ? 31.563 78.366 -11.640 1.00 93.53 416 SER X N 1
ATOM 3236 C CA . SER A 1 418 ? 32.368 79.488 -12.130 1.00 97.00 416 SER X CA 1
ATOM 3237 C C . SER A 1 418 ? 32.777 80.401 -10.972 1.00 94.29 416 SER X C 1
ATOM 3238 O O . SER A 1 418 ? 33.889 80.930 -10.949 1.00 90.64 416 SER X O 1
ATOM 3241 N N . ALA A 1 419 ? 31.870 80.566 -10.010 1.00 90.29 417 ALA X N 1
ATOM 3242 C CA . ALA A 1 419 ? 32.153 81.290 -8.773 1.00 85.37 417 ALA X CA 1
ATOM 3243 C C . ALA A 1 419 ? 32.969 80.435 -7.795 1.00 85.30 417 ALA X C 1
ATOM 3244 O O . ALA A 1 419 ? 33.109 80.785 -6.619 1.00 82.47 417 ALA X O 1
ATOM 3246 N N . GLN A 1 420 ? 33.500 79.318 -8.296 1.00 91.34 418 GLN X N 1
ATOM 3247 C CA . GLN A 1 420 ? 34.366 78.399 -7.537 1.00 90.71 418 GLN X CA 1
ATOM 3248 C C . GLN A 1 420 ? 33.645 77.610 -6.429 1.00 89.65 418 GLN X C 1
ATOM 3249 O O . GLN A 1 420 ? 34.282 77.098 -5.502 1.00 87.44 418 GLN X O 1
ATOM 3255 N N . HIS A 1 421 ? 32.322 77.500 -6.542 1.00 87.91 419 HIS X N 1
ATOM 3256 C CA . HIS A 1 421 ? 31.518 76.741 -5.584 1.00 86.31 419 HIS X CA 1
ATOM 3257 C C . HIS A 1 421 ? 31.350 75.282 -6.008 1.00 85.38 419 HIS X C 1
ATOM 3258 O O . HIS A 1 421 ? 31.759 74.892 -7.102 1.00 85.21 419 HIS X O 1
ATOM 3265 N N . LEU A 1 422 ? 30.756 74.479 -5.129 1.00 82.39 420 LEU X N 1
ATOM 3266 C CA . LEU A 1 422 ? 30.350 73.119 -5.474 1.00 76.80 420 LEU X CA 1
ATOM 3267 C C . LEU A 1 422 ? 28.832 73.033 -5.612 1.00 78.85 420 LEU X C 1
ATOM 3268 O O . LEU A 1 422 ? 28.087 73.395 -4.692 1.00 76.45 420 LEU X O 1
ATOM 3273 N N . VAL A 1 423 ? 28.384 72.559 -6.771 1.00 78.94 421 VAL X N 1
ATOM 3274 C CA . VAL A 1 423 ? 26.958 72.470 -7.077 1.00 82.43 421 VAL X CA 1
ATOM 3275 C C . VAL A 1 423 ? 26.534 71.019 -7.320 1.00 80.22 421 VAL X C 1
ATOM 3276 O O . VAL A 1 423 ? 27.108 70.334 -8.170 1.00 78.81 421 VAL X O 1
ATOM 3280 N N . VAL A 1 424 ? 25.540 70.562 -6.555 1.00 82.47 422 VAL X N 1
ATOM 3281 C CA . VAL A 1 424 ? 24.922 69.248 -6.767 1.00 78.42 422 VAL X CA 1
ATOM 3282 C C . VAL A 1 424 ? 23.637 69.413 -7.567 1.00 77.55 422 VAL X C 1
ATOM 3283 O O . VAL A 1 424 ? 22.900 70.386 -7.384 1.00 77.94 422 VAL X O 1
ATOM 3287 N N . ARG A 1 425 ? 23.367 68.460 -8.450 1.00 77.35 423 ARG X N 1
ATOM 3288 C CA . ARG A 1 425 ? 22.156 68.504 -9.258 1.00 77.97 423 ARG X CA 1
ATOM 3289 C C . ARG A 1 425 ? 21.309 67.249 -9.058 1.00 78.16 423 ARG X C 1
ATOM 3290 O O . ARG A 1 425 ? 21.834 66.178 -8.755 1.00 78.91 423 ARG X O 1
ATOM 3298 N N . ASP A 1 426 ? 19.995 67.397 -9.202 1.00 78.18 424 ASP X N 1
ATOM 3299 C CA . ASP A 1 426 ? 19.093 66.250 -9.192 1.00 79.02 424 ASP X CA 1
ATOM 3300 C C . ASP A 1 426 ? 18.740 65.848 -10.622 1.00 80.24 424 ASP X C 1
ATOM 3301 O O . ASP A 1 426 ? 19.304 66.389 -11.577 1.00 76.15 424 ASP X O 1
ATOM 3306 N N . VAL A 1 427 ? 17.806 64.909 -10.761 1.00 81.90 425 VAL X N 1
ATOM 3307 C CA . VAL A 1 427 ? 17.400 64.382 -12.072 1.00 76.37 425 VAL X CA 1
ATOM 3308 C C . VAL A 1 427 ? 16.682 65.412 -12.957 1.00 77.31 425 VAL X C 1
ATOM 3309 O O . VAL A 1 427 ? 16.562 65.217 -14.167 1.00 79.29 425 VAL X O 1
ATOM 3313 N N . SER A 1 428 ? 16.214 66.500 -12.343 1.00 78.78 426 SER X N 1
ATOM 3314 C CA . SER A 1 428 ? 15.658 67.643 -13.071 1.00 73.44 426 SER X CA 1
ATOM 3315 C C . SER A 1 428 ? 16.752 68.647 -13.432 1.00 78.35 426 SER X C 1
ATOM 3316 O O . SER A 1 428 ? 16.462 69.710 -13.988 1.00 79.66 426 SER X O 1
ATOM 3319 N N . LEU A 1 429 ? 18.001 68.300 -13.108 1.00 74.99 427 LEU X N 1
ATOM 3320 C CA . LEU A 1 429 ? 19.175 69.176 -13.287 1.00 77.62 427 LEU X CA 1
ATOM 3321 C C . LEU A 1 429 ? 19.131 70.444 -12.416 1.00 78.25 427 LEU X C 1
ATOM 3322 O O . LEU A 1 429 ? 19.900 71.383 -12.639 1.00 71.44 427 LEU X O 1
ATOM 3327 N N . GLN A 1 430 ? 18.231 70.458 -11.430 1.00 76.65 428 GLN X N 1
ATOM 3328 C CA . GLN A 1 430 ? 18.135 71.547 -10.458 1.00 72.41 428 GLN X CA 1
ATOM 3329 C C . GLN A 1 430 ? 19.419 71.604 -9.652 1.00 75.48 428 GLN X C 1
ATOM 3330 O O . GLN A 1 430 ? 19.844 70.597 -9.087 1.00 77.42 428 GLN X O 1
ATOM 3336 N N . GLY A 1 431 ? 20.034 72.781 -9.605 1.00 81.95 429 GLY X N 1
ATOM 3337 C CA . GLY A 1 431 ? 21.296 72.963 -8.892 1.00 77.15 429 GLY X CA 1
ATOM 3338 C C . GLY A 1 431 ? 21.135 73.403 -7.449 1.00 76.00 429 GLY X C 1
ATOM 3339 O O . GLY A 1 431 ? 20.105 73.968 -7.068 1.00 76.33 429 GLY X O 1
ATOM 3340 N N . SER A 1 432 ? 22.160 73.128 -6.647 1.00 69.92 430 SER X N 1
ATOM 3341 C CA . SER A 1 432 ? 22.237 73.615 -5.275 1.00 73.06 430 SER X CA 1
ATOM 3342 C C . SER A 1 432 ? 23.684 73.834 -4.864 1.00 77.35 430 SER X C 1
ATOM 3343 O O . SER A 1 432 ? 24.528 72.951 -5.028 1.00 76.98 430 SER X O 1
ATOM 3346 N N . THR A 1 433 ? 23.963 75.018 -4.328 1.00 80.37 431 THR X N 1
ATOM 3347 C CA . THR A 1 433 ? 25.289 75.342 -3.819 1.00 83.82 431 THR X CA 1
ATOM 3348 C C . THR A 1 433 ? 25.526 74.644 -2.476 1.00 75.01 431 THR X C 1
ATOM 3349 O O . THR A 1 433 ? 24.605 74.500 -1.667 1.00 71.34 431 THR X O 1
ATOM 3353 N N . LEU A 1 434 ? 26.761 74.203 -2.256 1.00 74.55 432 LEU X N 1
ATOM 3354 C CA . LEU A 1 434 ? 27.133 73.570 -0.997 1.00 82.05 432 LEU X CA 1
ATOM 3355 C C . LEU A 1 434 ? 27.839 74.543 -0.061 1.00 89.10 432 LEU X C 1
ATOM 3356 O O . LEU A 1 434 ? 28.705 75.310 -0.486 1.00 86.08 432 LEU X O 1
ATOM 3361 N N . ALA A 1 435 ? 27.451 74.503 1.211 1.00 86.86 433 ALA X N 1
ATOM 3362 C CA . ALA A 1 435 ? 28.026 75.362 2.239 1.00 90.07 433 ALA X CA 1
ATOM 3363 C C . ALA A 1 435 ? 28.576 74.532 3.392 1.00 91.13 433 ALA X C 1
ATOM 3364 O O . ALA A 1 435 ? 28.060 73.451 3.684 1.00 87.76 433 ALA X O 1
ATOM 3366 N N . LEU A 1 436 ? 29.625 75.037 4.040 1.00 93.36 434 LEU X N 1
ATOM 3367 C CA . LEU A 1 436 ? 30.161 74.400 5.243 1.00 97.41 434 LEU X CA 1
ATOM 3368 C C . LEU A 1 436 ? 29.451 74.934 6.495 1.00 101.84 434 LEU X C 1
ATOM 3369 O O . LEU A 1 436 ? 29.043 76.098 6.517 1.00 100.31 434 LEU X O 1
ATOM 3374 N N . PRO A 1 437 ? 29.293 74.081 7.535 1.00 109.44 435 PRO X N 1
ATOM 3375 C CA . PRO A 1 437 ? 28.510 74.433 8.731 1.00 108.57 435 PRO X CA 1
ATOM 3376 C C . PRO A 1 437 ? 28.995 75.688 9.465 1.00 113.23 435 PRO X C 1
ATOM 3377 O O . PRO A 1 437 ? 30.153 76.092 9.316 1.00 112.45 435 PRO X O 1
ATOM 3381 N N . GLY A 1 438 ? 28.096 76.287 10.247 1.00 110.97 436 GLY X N 1
ATOM 3382 C CA . GLY A 1 438 ? 28.365 77.533 10.967 1.00 113.34 436 GLY X CA 1
ATOM 3383 C C . GLY A 1 438 ? 29.521 77.462 11.947 1.00 119.20 436 GLY X C 1
ATOM 3384 O O . GLY A 1 438 ? 29.797 76.407 12.525 1.00 118.57 436 GLY X O 1
ATOM 3385 N N . SER A 1 439 ? 30.193 78.596 12.129 1.00 116.76 437 SER X N 1
ATOM 3386 C CA . SER A 1 439 ? 31.355 78.691 13.008 1.00 118.28 437 SER X CA 1
ATOM 3387 C C . SER A 1 439 ? 30.944 78.775 14.475 1.00 114.53 437 SER X C 1
ATOM 3388 O O . SER A 1 439 ? 31.459 78.038 15.316 1.00 118.21 437 SER X O 1
ATOM 3391 N N . LEU A 1 444 ? 26.464 77.859 18.765 1.00 77.43 442 LEU X N 1
ATOM 3392 C CA . LEU A 1 444 ? 25.281 77.099 19.159 1.00 95.82 442 LEU X CA 1
ATOM 3393 C C . LEU A 1 444 ? 24.091 78.036 19.389 1.00 91.26 442 LEU X C 1
ATOM 3394 O O . LEU A 1 444 ? 24.130 78.863 20.304 1.00 86.04 442 LEU X O 1
ATOM 3399 N N . PRO A 1 445 ? 23.035 77.911 18.556 1.00 87.28 443 PRO X N 1
ATOM 3400 C CA . PRO A 1 445 ? 21.815 78.728 18.655 1.00 87.11 443 PRO X CA 1
ATOM 3401 C C . PRO A 1 445 ? 21.150 78.675 20.032 1.00 89.32 443 PRO X C 1
ATOM 3402 O O . PRO A 1 445 ? 21.255 77.667 20.735 1.00 92.17 443 PRO X O 1
ATOM 3406 N N . GLY A 1 446 ? 20.472 79.761 20.397 1.00 83.21 444 GLY X N 1
ATOM 3407 C CA . GLY A 1 446 ? 19.827 79.892 21.705 1.00 86.02 444 GLY X CA 1
ATOM 3408 C C . GLY A 1 446 ? 18.704 78.901 21.953 1.00 88.03 444 GLY X C 1
ATOM 3409 O O . GLY A 1 446 ? 18.528 78.424 23.079 1.00 85.91 444 GLY X O 1
ATOM 3410 N N . GLU A 1 447 ? 17.946 78.595 20.901 1.00 90.09 445 GLU X N 1
ATOM 3411 C CA . GLU A 1 447 ? 16.850 77.630 20.973 1.00 86.71 445 GLU X CA 1
ATOM 3412 C C . GLU A 1 447 ? 17.366 76.248 21.369 1.00 87.58 445 GLU X C 1
ATOM 3413 O O . GLU A 1 447 ? 16.782 75.582 22.228 1.00 85.43 445 GLU X O 1
ATOM 3419 N N . ILE A 1 448 ? 18.463 75.833 20.737 1.00 86.39 446 ILE X N 1
ATOM 3420 C CA . ILE A 1 448 ? 19.088 74.542 21.011 1.00 82.76 446 ILE X CA 1
ATOM 3421 C C . ILE A 1 448 ? 19.701 74.513 22.408 1.00 80.86 446 ILE X C 1
ATOM 3422 O O . ILE A 1 448 ? 19.486 73.561 23.153 1.00 78.07 446 ILE X O 1
ATOM 3427 N N . LYS A 1 449 ? 20.433 75.568 22.765 1.00 87.53 447 LYS X N 1
ATOM 3428 C CA . LYS A 1 449 ? 21.083 75.659 24.073 1.00 86.38 447 LYS X CA 1
ATOM 3429 C C . LYS A 1 449 ? 20.078 75.528 25.219 1.00 80.14 447 LYS X C 1
ATOM 3430 O O . LYS A 1 449 ? 20.351 74.853 26.209 1.00 76.48 447 LYS X O 1
ATOM 3436 N N . GLN A 1 450 ? 18.917 76.162 25.066 1.00 81.42 448 GLN X N 1
ATOM 3437 C CA . GLN A 1 450 ? 17.831 76.072 26.043 1.00 84.57 448 GLN X CA 1
ATOM 3438 C C . GLN A 1 450 ? 17.298 74.640 26.172 1.00 86.41 448 GLN X C 1
ATOM 3439 O O . GLN A 1 450 ? 17.220 74.097 27.277 1.00 86.30 448 GLN X O 1
ATOM 3445 N N . GLN A 1 451 ? 16.943 74.043 25.036 1.00 85.43 449 GLN X N 1
ATOM 3446 C CA . GLN A 1 451 ? 16.374 72.695 24.989 1.00 82.31 449 GLN X CA 1
ATOM 3447 C C . GLN A 1 451 ? 17.363 71.627 25.453 1.00 74.23 449 GLN X C 1
ATOM 3448 O O . GLN A 1 451 ? 16.989 70.680 26.152 1.00 72.68 449 GLN X O 1
ATOM 3454 N N . LEU A 1 452 ? 18.623 71.799 25.065 1.00 70.21 450 LEU X N 1
ATOM 3455 C CA . LEU A 1 452 ? 19.683 70.848 25.372 1.00 66.63 450 LEU X CA 1
ATOM 3456 C C . LEU A 1 452 ? 20.133 70.957 26.827 1.00 73.98 450 LEU X C 1
ATOM 3457 O O . LEU A 1 452 ? 20.742 70.033 27.363 1.00 74.10 450 LEU X O 1
ATOM 3462 N N . GLU A 1 453 ? 19.834 72.089 27.460 1.00 81.00 451 GLU X N 1
ATOM 3463 C CA . GLU A 1 453 ? 20.107 72.266 28.885 1.00 82.86 451 GLU X CA 1
ATOM 3464 C C . GLU A 1 453 ? 18.999 71.681 29.754 1.00 77.46 451 GLU X C 1
ATOM 3465 O O . GLU A 1 453 ? 19.278 71.134 30.824 1.00 78.08 451 GLU X O 1
ATOM 3471 N N . GLU A 1 454 ? 17.752 71.797 29.293 1.00 69.70 452 GLU X N 1
ATOM 3472 C CA . GLU A 1 454 ? 16.615 71.152 29.951 1.00 75.86 452 GLU X CA 1
ATOM 3473 C C . GLU A 1 454 ? 16.812 69.640 29.993 1.00 76.73 452 GLU X C 1
ATOM 3474 O O . GLU A 1 454 ? 16.595 69.008 31.028 1.00 72.25 452 GLU X O 1
ATOM 3480 N N . LEU A 1 455 ? 17.225 69.073 28.860 1.00 74.60 453 LEU X N 1
ATOM 3481 C CA . LEU A 1 455 ? 17.476 67.642 28.750 1.00 69.14 453 LEU X CA 1
ATOM 3482 C C . LEU A 1 455 ? 18.597 67.194 29.688 1.00 70.86 453 LEU X C 1
ATOM 3483 O O . LEU A 1 455 ? 18.477 66.161 30.351 1.00 69.55 453 LEU X O 1
ATOM 3488 N N . GLU A 1 456 ? 19.669 67.984 29.750 1.00 76.01 454 GLU X N 1
ATOM 3489 C CA . GLU A 1 456 ? 20.813 67.692 30.615 1.00 74.93 454 GLU X CA 1
ATOM 3490 C C . GLU A 1 456 ? 20.430 67.723 32.089 1.00 74.00 454 GLU X C 1
ATOM 3491 O O . GLU A 1 456 ? 20.951 66.945 32.887 1.00 73.38 454 GLU X O 1
ATOM 3497 N N . SER A 1 457 ? 19.528 68.637 32.436 1.00 63.96 455 SER X N 1
ATOM 3498 C CA . SER A 1 457 ? 18.988 68.728 33.783 1.00 64.28 455 SER X CA 1
ATOM 3499 C C . SER A 1 457 ? 18.165 67.478 34.105 1.00 70.76 455 SER X C 1
ATOM 3500 O O . SER A 1 457 ? 18.340 66.865 35.160 1.00 73.15 455 SER X O 1
ATOM 3503 N N . ASP A 1 458 ? 17.282 67.105 33.179 1.00 69.77 456 ASP X N 1
ATOM 3504 C CA . ASP A 1 458 ? 16.457 65.908 33.305 1.00 65.99 456 ASP X CA 1
ATOM 3505 C C . ASP A 1 458 ? 17.305 64.647 33.449 1.00 69.11 456 ASP X C 1
ATOM 3506 O O . ASP A 1 458 ? 16.994 63.768 34.259 1.00 66.87 456 ASP X O 1
ATOM 3511 N N . TRP A 1 459 ? 18.377 64.570 32.664 1.00 66.31 457 TRP X N 1
ATOM 3512 C CA . TRP A 1 459 ? 19.329 63.470 32.765 1.00 67.64 457 TRP X CA 1
ATOM 3513 C C . TRP A 1 459 ? 19.970 63.409 34.151 1.00 69.69 457 TRP X C 1
ATOM 3514 O O . TRP A 1 459 ? 20.059 62.339 34.751 1.00 73.07 457 TRP X O 1
ATOM 3525 N N . ARG A 1 460 ? 20.413 64.562 34.647 1.00 73.83 458 ARG X N 1
ATOM 3526 C CA . ARG A 1 460 ? 21.041 64.653 35.960 1.00 74.00 458 ARG X CA 1
ATOM 3527 C C . ARG A 1 460 ? 20.073 64.213 37.054 1.00 69.19 458 ARG X C 1
ATOM 3528 O O . ARG A 1 460 ? 20.464 63.515 37.991 1.00 68.87 458 ARG X O 1
ATOM 3536 N N . LYS A 1 461 ? 18.811 64.613 36.918 1.00 66.49 459 LYS X N 1
ATOM 3537 C CA . LYS A 1 461 ? 17.765 64.207 37.853 1.00 69.70 459 LYS X CA 1
ATOM 3538 C C . LYS A 1 461 ? 17.539 62.701 37.806 1.00 68.96 459 LYS X C 1
ATOM 3539 O O . LYS A 1 461 ? 17.396 62.063 38.849 1.00 66.22 459 LYS X O 1
ATOM 3545 N N . GLN A 1 462 ? 17.529 62.134 36.601 1.00 66.40 460 GLN X N 1
ATOM 3546 C CA . GLN A 1 462 ? 17.441 60.683 36.436 1.00 65.15 460 GLN X CA 1
ATOM 3547 C C . GLN A 1 462 ? 18.611 59.973 37.113 1.00 69.69 460 GLN X C 1
ATOM 3548 O O . GLN A 1 462 ? 18.414 59.039 37.899 1.00 67.03 460 GLN X O 1
ATOM 3554 N N . HIS A 1 463 ? 19.821 60.440 36.812 1.00 72.15 461 HIS X N 1
ATOM 3555 C CA . HIS A 1 463 ? 21.045 59.850 37.337 1.00 64.61 461 HIS X CA 1
ATOM 3556 C C . HIS A 1 463 ? 21.102 59.968 38.852 1.00 61.85 461 HIS X C 1
ATOM 3557 O O . HIS A 1 463 ? 21.611 59.073 39.530 1.00 63.83 461 HIS X O 1
ATOM 3564 N N . ALA A 1 464 ? 20.573 61.075 39.368 1.00 62.26 462 ALA X N 1
ATOM 3565 C CA . ALA A 1 464 ? 20.514 61.322 40.803 1.00 64.22 462 ALA X CA 1
ATOM 3566 C C . ALA A 1 464 ? 19.604 60.306 41.480 1.00 67.66 462 ALA X C 1
ATOM 3567 O O . ALA A 1 464 ? 19.963 59.736 42.513 1.00 64.06 462 ALA X O 1
ATOM 3569 N N . LEU A 1 465 ? 18.433 60.082 40.882 1.00 68.91 463 LEU X N 1
ATOM 3570 C CA . LEU A 1 465 ? 17.461 59.115 41.387 1.00 60.23 463 LEU X CA 1
ATOM 3571 C C . LEU A 1 465 ? 18.071 57.725 41.450 1.00 62.72 463 LEU X C 1
ATOM 3572 O O . LEU A 1 465 ? 17.962 57.048 42.469 1.00 64.70 463 LEU X O 1
ATOM 3577 N N . PHE A 1 466 ? 18.729 57.317 40.367 1.00 62.82 464 PHE X N 1
ATOM 3578 C CA . PHE A 1 466 ? 19.350 55.999 40.296 1.00 65.69 464 PHE X CA 1
ATOM 3579 C C . PHE A 1 466 ? 20.411 55.783 41.375 1.00 70.96 464 PHE X C 1
ATOM 3580 O O . PHE A 1 466 ? 20.406 54.755 42.051 1.00 77.09 464 PHE X O 1
ATOM 3588 N N . SER A 1 467 ? 21.318 56.746 41.523 1.00 69.94 465 SER X N 1
ATOM 3589 C CA . SER A 1 467 ? 22.400 56.640 42.501 1.00 76.29 465 SER X CA 1
ATOM 3590 C C . SER A 1 467 ? 21.880 56.669 43.939 1.00 70.54 465 SER X C 1
ATOM 3591 O O . SER A 1 467 ? 22.445 56.019 44.820 1.00 73.36 465 SER X O 1
ATOM 3594 N N . GLU A 1 468 ? 20.794 57.407 44.165 1.00 64.79 466 GLU X N 1
ATOM 3595 C CA . GLU A 1 468 ? 20.176 57.484 45.488 1.00 72.25 466 GLU X CA 1
ATOM 3596 C C . GLU A 1 468 ? 19.385 56.217 45.839 1.00 78.90 466 GLU X C 1
ATOM 3597 O O . GLU A 1 468 ? 18.931 56.062 46.977 1.00 83.81 466 GLU X O 1
ATOM 3603 N N . GLN A 1 469 ? 19.230 55.313 44.873 1.00 69.56 467 GLN X N 1
ATOM 3604 C CA . GLN A 1 469 ? 18.454 54.092 45.098 1.00 74.16 467 GLN X CA 1
ATOM 3605 C C . GLN A 1 469 ? 19.191 52.792 44.757 1.00 74.86 467 GLN X C 1
ATOM 3606 O O . GLN A 1 469 ? 18.687 51.705 45.047 1.00 73.07 467 GLN X O 1
ATOM 3612 N N . GLN A 1 470 ? 20.378 52.901 44.158 1.00 74.35 468 GLN X N 1
ATOM 3613 C CA . GLN A 1 470 ? 21.159 51.712 43.797 1.00 72.49 468 GLN X CA 1
ATOM 3614 C C . GLN A 1 470 ? 21.759 51.047 45.036 1.00 77.83 468 GLN X C 1
ATOM 3615 O O . GLN A 1 470 ? 22.194 49.897 44.979 1.00 67.35 468 GLN X O 1
ATOM 3621 N N . LYS A 1 471 ? 21.773 51.781 46.149 1.00 81.77 469 LYS X N 1
ATOM 3622 C CA . LYS A 1 471 ? 22.137 51.233 47.456 1.00 76.75 469 LYS X CA 1
ATOM 3623 C C . LYS A 1 471 ? 21.025 50.312 47.945 1.00 80.32 469 LYS X C 1
ATOM 3624 O O . LYS A 1 471 ? 20.276 50.634 48.869 1.00 82.73 469 LYS X O 1
ATOM 3630 N N . CYS A 1 472 ? 20.921 49.161 47.294 1.00 73.79 470 CYS X N 1
ATOM 3631 C CA . CYS A 1 472 ? 19.873 48.204 47.581 1.00 66.95 470 CYS X CA 1
ATOM 3632 C C . CYS A 1 472 ? 20.488 46.830 47.742 1.00 61.01 470 CYS X C 1
ATOM 3633 O O . CYS A 1 472 ? 21.079 46.286 46.807 1.00 60.69 470 CYS X O 1
ATOM 3636 N N . LEU A 1 473 ? 20.334 46.280 48.941 1.00 64.24 471 LEU X N 1
ATOM 3637 C CA . LEU A 1 473 ? 20.924 45.001 49.317 1.00 61.09 471 LEU X CA 1
ATOM 3638 C C . LEU A 1 473 ? 20.533 43.866 48.377 1.00 59.21 471 LEU X C 1
ATOM 3639 O O . LEU A 1 473 ? 21.349 42.995 48.074 1.00 58.98 471 LEU X O 1
ATOM 3644 N N . PHE A 1 474 ? 19.289 43.901 47.903 1.00 49.87 472 PHE X N 1
ATOM 3645 C CA . PHE A 1 474 ? 18.687 42.759 47.230 1.00 56.21 472 PHE X CA 1
ATOM 3646 C C . PHE A 1 474 ? 18.928 42.759 45.722 1.00 58.11 472 PHE X C 1
ATOM 3647 O O . PHE A 1 474 ? 18.338 41.960 44.991 1.00 63.87 472 PHE X O 1
ATOM 3655 N N . ILE A 1 475 ? 19.816 43.640 45.270 1.00 58.62 473 ILE X N 1
ATOM 3656 C CA . ILE A 1 475 ? 20.147 43.756 43.857 1.00 63.20 473 ILE X CA 1
ATOM 3657 C C . ILE A 1 475 ? 21.620 43.414 43.642 1.00 72.26 473 ILE X C 1
ATOM 3658 O O . ILE A 1 475 ? 22.485 43.985 44.306 1.00 74.99 473 ILE X O 1
ATOM 3663 N N . PRO A 1 476 ? 21.911 42.481 42.711 1.00 71.81 474 PRO X N 1
ATOM 3664 C CA . PRO A 1 476 ? 23.299 42.111 42.418 1.00 71.37 474 PRO X CA 1
ATOM 3665 C C . PRO A 1 476 ? 24.054 43.249 41.741 1.00 74.44 474 PRO X C 1
ATOM 3666 O O . PRO A 1 476 ? 23.493 43.942 40.888 1.00 73.03 474 PRO X O 1
ATOM 3670 N N . GLY A 1 477 ? 25.318 43.426 42.120 1.00 76.17 475 GLY X N 1
ATOM 3671 C CA . GLY A 1 477 ? 26.153 44.520 41.624 1.00 59.65 475 GLY X CA 1
ATOM 3672 C C . GLY A 1 477 ? 26.249 44.663 40.114 1.00 69.12 475 GLY X C 1
ATOM 3673 O O . GLY A 1 477 ? 26.266 45.783 39.597 1.00 73.52 475 GLY X O 1
ATOM 3674 N N . ASP A 1 478 ? 26.308 43.536 39.404 1.00 67.31 476 ASP X N 1
ATOM 3675 C CA . ASP A 1 478 ? 26.480 43.550 37.943 1.00 71.82 476 ASP X CA 1
ATOM 3676 C C . ASP A 1 478 ? 25.376 44.308 37.192 1.00 74.52 476 ASP X C 1
ATOM 3677 O O . ASP A 1 478 ? 25.658 45.000 36.214 1.00 71.82 476 ASP X O 1
ATOM 3682 N N . TRP A 1 479 ? 24.133 44.177 37.655 1.00 75.42 477 TRP X N 1
ATOM 3683 C CA . TRP A 1 479 ? 23.003 44.910 37.075 1.00 75.39 477 TRP X CA 1
ATOM 3684 C C . TRP A 1 479 ? 23.197 46.419 37.206 1.00 76.07 477 TRP X C 1
ATOM 3685 O O . TRP A 1 479 ? 23.017 47.163 36.239 1.00 72.49 477 TRP X O 1
ATOM 3696 N N . LEU A 1 480 ? 23.582 46.852 38.406 1.00 72.71 478 LEU X N 1
ATOM 3697 C CA . LEU A 1 480 ? 23.865 48.257 38.697 1.00 71.73 478 LEU X CA 1
ATOM 3698 C C . LEU A 1 480 ? 24.939 48.833 37.782 1.00 76.51 478 LEU X C 1
ATOM 3699 O O . LEU A 1 480 ? 24.887 50.012 37.425 1.00 81.03 478 LEU X O 1
ATOM 3704 N N . GLY A 1 481 ? 25.908 47.999 37.410 1.00 70.46 479 GLY X N 1
ATOM 3705 C CA . GLY A 1 481 ? 26.932 48.384 36.441 1.00 71.76 479 GLY X CA 1
ATOM 3706 C C . GLY A 1 481 ? 26.326 48.722 35.090 1.00 74.04 479 GLY X C 1
ATOM 3707 O O . GLY A 1 481 ? 26.626 49.771 34.514 1.00 72.60 479 GLY X O 1
ATOM 3708 N N . ARG A 1 482 ? 25.458 47.835 34.600 1.00 78.85 480 ARG X N 1
ATOM 3709 C CA . ARG A 1 482 ? 24.781 48.009 33.310 1.00 74.91 480 ARG X CA 1
ATOM 3710 C C . ARG A 1 482 ? 23.891 49.253 33.248 1.00 73.85 480 ARG X C 1
ATOM 3711 O O . ARG A 1 482 ? 23.848 49.929 32.219 1.00 71.49 480 ARG X O 1
ATOM 3719 N N . ILE A 1 483 ? 23.194 49.552 34.343 1.00 74.22 481 ILE X N 1
ATOM 3720 C CA . ILE A 1 483 ? 22.360 50.756 34.421 1.00 74.72 481 ILE X CA 1
ATOM 3721 C C . ILE A 1 483 ? 23.231 52.008 34.378 1.00 72.35 481 ILE X C 1
ATOM 3722 O O . ILE A 1 483 ? 22.982 52.919 33.582 1.00 71.79 481 ILE X O 1
ATOM 3727 N N . GLU A 1 484 ? 24.249 52.040 35.239 1.00 74.57 482 GLU X N 1
ATOM 3728 C CA . GLU A 1 484 ? 25.176 53.164 35.320 1.00 75.70 482 GLU X CA 1
ATOM 3729 C C . GLU A 1 484 ? 25.801 53.467 33.957 1.00 72.92 482 GLU X C 1
ATOM 3730 O O . GLU A 1 484 ? 25.913 54.631 33.569 1.00 70.29 482 GLU X O 1
ATOM 3736 N N . ALA A 1 485 ? 26.181 52.414 33.234 1.00 69.72 483 ALA X N 1
ATOM 3737 C CA . ALA A 1 485 ? 26.735 52.548 31.891 1.00 68.53 483 ALA X CA 1
ATOM 3738 C C . ALA A 1 485 ? 25.714 53.131 30.908 1.00 69.63 483 ALA X C 1
ATOM 3739 O O . ALA A 1 485 ? 26.047 54.007 30.106 1.00 73.16 483 ALA X O 1
ATOM 3741 N N . SER A 1 486 ? 24.473 52.652 30.987 1.00 70.18 484 SER X N 1
ATOM 3742 C CA . SER A 1 486 ? 23.409 53.091 30.085 1.00 70.67 484 SER X CA 1
ATOM 3743 C C . SER A 1 486 ? 23.075 54.569 30.283 1.00 67.34 484 SER X C 1
ATOM 3744 O O . SER A 1 486 ? 22.714 55.266 29.328 1.00 64.73 484 SER X O 1
ATOM 3747 N N . LEU A 1 487 ? 23.202 55.037 31.523 1.00 64.09 485 LEU X N 1
ATOM 3748 C CA . LEU A 1 487 ? 22.988 56.449 31.839 1.00 70.67 485 LEU X CA 1
ATOM 3749 C C . LEU A 1 487 ? 24.178 57.315 31.423 1.00 73.26 485 LEU X C 1
ATOM 3750 O O . LEU A 1 487 ? 23.996 58.464 31.022 1.00 67.82 485 LEU X O 1
ATOM 3755 N N . GLN A 1 488 ? 25.385 56.756 31.509 1.00 72.57 486 GLN X N 1
ATOM 3756 C CA . GLN A 1 488 ? 26.592 57.434 31.027 1.00 67.73 486 GLN X CA 1
ATOM 3757 C C . GLN A 1 488 ? 26.557 57.625 29.513 1.00 73.01 486 GLN X C 1
ATOM 3758 O O . GLN A 1 488 ? 27.005 58.651 29.001 1.00 75.73 486 GLN X O 1
ATOM 3764 N N . ASP A 1 489 ? 26.024 56.626 28.810 1.00 72.76 487 ASP X N 1
ATOM 3765 C CA . ASP A 1 489 ? 25.877 56.662 27.354 1.00 75.55 487 ASP X CA 1
ATOM 3766 C C . ASP A 1 489 ? 25.036 57.863 26.904 1.00 73.30 487 ASP X C 1
ATOM 3767 O O . ASP A 1 489 ? 25.413 58.569 25.968 1.00 69.16 487 ASP X O 1
ATOM 3772 N N . VAL A 1 490 ? 23.907 58.086 27.578 1.00 66.50 488 VAL X N 1
ATOM 3773 C CA . VAL A 1 490 ? 23.006 59.196 27.260 1.00 70.11 488 VAL X CA 1
ATOM 3774 C C . VAL A 1 490 ? 23.680 60.535 27.554 1.00 75.44 488 VAL X C 1
ATOM 3775 O O . VAL A 1 490 ? 23.655 61.444 26.722 1.00 78.67 488 VAL X O 1
ATOM 3779 N N . GLY A 1 491 ? 24.286 60.635 28.737 1.00 72.38 489 GLY X N 1
ATOM 3780 C CA . GLY A 1 491 ? 25.007 61.830 29.163 1.00 69.54 489 GLY X CA 1
ATOM 3781 C C . GLY A 1 491 ? 26.127 62.225 28.220 1.00 75.90 489 GLY X C 1
ATOM 3782 O O . GLY A 1 491 ? 26.321 63.405 27.942 1.00 75.57 489 GLY X O 1
ATOM 3783 N N . ALA A 1 492 ? 26.864 61.232 27.729 1.00 71.08 490 ALA X N 1
ATOM 3784 C CA . ALA A 1 492 ? 27.939 61.464 26.770 1.00 75.67 490 ALA X CA 1
ATOM 3785 C C . ALA A 1 492 ? 27.398 61.958 25.429 1.00 81.23 490 ALA X C 1
ATOM 3786 O O . ALA A 1 492 ? 27.992 62.838 24.796 1.00 86.60 490 ALA X O 1
ATOM 3788 N N . GLN A 1 493 ? 26.265 61.394 25.015 1.00 76.51 491 GLN X N 1
ATOM 3789 C CA . GLN A 1 493 ? 25.616 61.748 23.753 1.00 82.37 491 GLN X CA 1
ATOM 3790 C C . GLN A 1 493 ? 25.039 63.160 23.758 1.00 81.37 491 GLN X C 1
ATOM 3791 O O . GLN A 1 493 ? 24.971 63.813 22.712 1.00 79.57 491 GLN X O 1
ATOM 3797 N N . ILE A 1 494 ? 24.609 63.618 24.930 1.00 76.09 492 ILE X N 1
ATOM 3798 C CA . ILE A 1 494 ? 24.098 64.976 25.064 1.00 84.80 492 ILE X CA 1
ATOM 3799 C C . ILE A 1 494 ? 25.235 65.999 25.167 1.00 81.03 492 ILE X C 1
ATOM 3800 O O . ILE A 1 494 ? 25.136 67.094 24.613 1.00 80.48 492 ILE X O 1
ATOM 3805 N N . ARG A 1 495 ? 26.312 65.631 25.858 1.00 81.64 493 ARG X N 1
ATOM 3806 C CA . ARG A 1 495 ? 27.479 66.507 25.979 1.00 84.47 493 ARG X CA 1
ATOM 3807 C C . ARG A 1 495 ? 28.158 66.729 24.631 1.00 85.76 493 ARG X C 1
ATOM 3808 O O . ARG A 1 495 ? 28.639 67.830 24.352 1.00 90.52 493 ARG X O 1
ATOM 3816 N N . GLN A 1 496 ? 28.178 65.693 23.794 1.00 80.39 494 GLN X N 1
ATOM 3817 C CA . GLN A 1 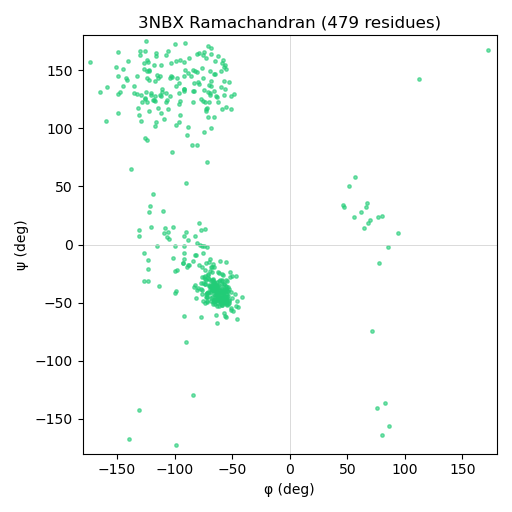496 ? 28.691 65.831 22.435 1.00 81.18 494 GLN X CA 1
ATOM 3818 C C . GLN A 1 496 ? 27.775 66.725 21.598 1.00 85.00 494 GLN X C 1
ATOM 3819 O O . GLN A 1 496 ? 28.238 67.415 20.689 1.00 88.65 494 GLN X O 1
ATOM 3825 N N . ALA A 1 497 ? 26.481 66.711 21.916 1.00 84.01 495 ALA X N 1
ATOM 3826 C CA . ALA A 1 497 ? 25.489 67.505 21.192 1.00 83.06 495 ALA X CA 1
ATOM 3827 C C . ALA A 1 497 ? 25.615 69.004 21.466 1.00 87.66 495 ALA X C 1
ATOM 3828 O O . ALA A 1 497 ? 25.207 69.823 20.639 1.00 86.08 495 ALA X O 1
ATOM 3830 N N . GLN A 1 498 ? 26.169 69.357 22.625 1.00 85.25 496 GLN X N 1
ATOM 3831 C CA . GLN A 1 498 ? 26.422 70.759 22.965 1.00 86.62 496 GLN X CA 1
ATOM 3832 C C . GLN A 1 498 ? 27.898 71.132 22.788 1.00 91.27 496 GLN X C 1
ATOM 3833 O O . GLN A 1 498 ? 28.663 71.186 23.753 1.00 89.41 496 GLN X O 1
ATOM 3839 N N . GLN A 1 499 ? 28.289 71.375 21.538 1.00 91.67 497 GLN X N 1
ATOM 3840 C CA . GLN A 1 499 ? 29.667 71.749 21.220 1.00 93.67 497 GLN X CA 1
ATOM 3841 C C . GLN A 1 499 ? 29.751 72.959 20.287 1.00 100.28 497 GLN X C 1
ATOM 3842 O O . GLN A 1 499 ? 29.293 72.916 19.144 1.00 97.22 497 GLN X O 1
#